Protein AF-0000000066499056 (afdb_homodimer)

pLDDT: mean 71.5, std 23.96, range [17.92, 96.19]

Sequence (482 aa):
MKFLISLILILSIVYNNCNAFSLNKNSNKKVLDYDICFPSGSTGINGFRTNILGVGYNSLYPNGDGAISSYIEENQIDVDFENQRLFANYFMKLDGNTENIFGSFWAFSSNKTEYYYIVDNDGVYNCYSSEMDYEISANFELDYVSENQIGATPCEVYHLKSNLLQNTTIQSIIVDKSQCALTASILTMVSPASTGVTLVNYFNYNPSSNPINYELPVECGNPVPINQVIRPRSLNLFKQHMKFLISLILILSIVYNNCNAFSLNKNSNKKVLDYDICFPSGSTGINGFRTNILGVGYNSLYPNGDGAISSYIEENQIDVDFENQRLFANYFMKLDGNTENIFGSFWAFSSNKTEYYYIVDNDGVYNCYSSEMDYEISANFELDYVSENQIGATPCEVYHLKSNLLQNTTIQSIIVDKSQCALTASILTMVSPASTGVTLVNYFNYNPSSNPINYELPVECGNPVPINQVIRPRSLNLFKQH

Foldseek 3Di:
DVVPPVPPDPPPAPPDCPVPVCLPPPPPPPPPVPCLLQPPVPVPQQWKKWKKWKWKDQPFDFPDPDGRWTKIKIWIKIAGANQFKIKIWMWMDIPPDPDIWTWMWIAGPVVQKIKTWTQDPVRDTAIEMEGHDFTQHSNWDWDWRDWDDDPNQTWTKIWTPAPPPPVFKTKIWIARPVNSDTAKMKIFGNRPVTTMIMIMGIHDMGSHGDPVRNDDDPNNVPHHYDYGDRDDVVCVVRTHD/DVVPPPPDDPPDDDPDPPVDPPLPPPPPPPPPVPCLLQPPVVVPQQWKKWKKWKWKDQPFDFPDPDGRWTKIKIWIKIAGANQFKIKIWMWMDIPPDPDIWTWMWIAGPVVQKIKTWTQDPVRDTAIEMEGHDFTQHSNWDWDWRDWDDDPNQTWTKIWTPAPPPPVFKTKIWIARRVNSDTAKMKIFGNPPVTTMIMIMGIHDMGSHGDPVSNDDDPNNVPHHYDYGDRDDVVCVVRTHD

InterPro domains:
  IPR040310 DDB_G0292248 [PF25544] (37-227)
  IPR040310 DDB_G0292248 [PTHR31648] (1-233)

Solvent-accessible surface area (backbone atoms only — not comparable to full-atom values): 25898 Å² total; per-residue (Å²): 120,84,90,58,66,91,69,69,74,87,57,86,74,66,73,76,79,71,82,51,90,69,53,64,76,70,69,74,62,69,79,60,87,60,74,43,43,48,39,26,77,73,48,71,49,48,22,28,25,30,34,37,46,32,23,19,19,40,48,43,68,40,86,54,94,49,72,64,28,29,25,41,35,40,33,43,38,34,32,30,37,75,74,16,30,38,29,33,42,40,39,36,39,43,64,93,48,87,58,73,44,44,37,37,38,39,37,33,38,85,77,29,36,31,38,39,39,34,46,46,97,86,65,49,74,45,32,30,27,32,83,46,89,46,44,37,55,36,69,70,52,66,43,82,49,46,81,48,25,52,2,67,45,60,23,37,33,28,33,52,62,45,89,75,46,50,97,41,51,48,38,34,39,32,27,29,61,89,71,32,22,58,31,35,36,39,38,36,40,59,41,68,92,48,74,12,37,29,44,32,40,28,25,55,47,34,79,46,53,61,79,75,68,72,63,73,60,76,67,52,75,70,43,47,79,49,92,79,69,81,70,68,68,78,56,51,77,49,58,36,121,122,87,89,64,65,92,70,70,78,87,68,76,79,86,75,76,76,75,77,52,91,72,64,72,78,72,70,74,61,69,79,61,88,60,78,44,41,45,42,26,76,76,49,71,47,48,22,29,27,32,35,36,47,30,23,18,21,39,48,42,68,38,84,54,93,50,72,63,28,29,25,41,35,37,33,41,39,33,31,29,37,78,74,15,32,38,30,33,41,39,38,37,39,44,64,93,49,88,58,73,44,44,38,37,38,38,37,33,38,85,76,31,35,30,39,39,38,35,47,48,98,84,66,50,74,44,32,31,29,32,82,47,90,46,44,38,55,34,68,67,51,67,42,84,66,45,82,48,26,52,3,66,44,61,22,38,33,28,33,54,62,43,86,76,46,50,96,41,50,48,38,34,40,32,29,29,61,89,70,32,23,57,31,34,34,39,37,36,39,60,42,84,92,49,74,12,37,30,44,33,41,26,25,55,48,35,79,46,53,61,79,76,67,71,62,74,58,76,66,52,76,70,43,47,78,47,90,77,66,80,70,68,67,77,56,50,78,48,56,36,122

Structure (mmCIF, N/CA/C/O backbone):
data_AF-0000000066499056-model_v1
#
loop_
_entity.id
_entity.type
_entity.pdbx_description
1 polymer 'Uncharacterized protein'
#
loop_
_atom_site.group_PDB
_atom_site.id
_atom_site.type_symbol
_atom_site.label_atom_id
_atom_site.label_alt_id
_atom_site.label_comp_id
_atom_site.label_asym_id
_atom_site.label_entity_id
_atom_site.label_seq_id
_atom_site.pdbx_PDB_ins_code
_atom_site.Cartn_x
_atom_site.Cartn_y
_atom_site.Cartn_z
_atom_site.occupancy
_atom_site.B_iso_or_equiv
_atom_site.auth_seq_id
_atom_site.auth_comp_id
_atom_site.auth_asym_id
_atom_site.auth_atom_id
_atom_site.pdbx_PDB_model_num
ATOM 1 N N . MET A 1 1 ? -8.391 -1.945 -43.469 1 23.36 1 MET A N 1
ATOM 2 C CA . MET A 1 1 ? -7.191 -1.392 -44.062 1 23.36 1 MET A CA 1
ATOM 3 C C . MET A 1 1 ? -6.785 -0.083 -43.406 1 23.36 1 MET A C 1
ATOM 5 O O . MET A 1 1 ? -5.598 0.186 -43.219 1 23.36 1 MET A O 1
ATOM 9 N N . LYS A 1 2 ? -7.809 0.881 -43.438 1 24 2 LYS A N 1
ATOM 10 C CA . LYS A 1 2 ? -7.605 2.268 -43 1 24 2 LYS A CA 1
ATOM 11 C C . LYS A 1 2 ? -7.219 2.352 -41.531 1 24 2 LYS A C 1
ATOM 13 O O . LYS A 1 2 ? -6.918 3.434 -41.031 1 24 2 LYS A O 1
ATOM 18 N N . PHE A 1 3 ? -7.66 1.359 -40.719 1 24.86 3 PHE A N 1
ATOM 19 C CA . PHE A 1 3 ? -7.461 1.176 -39.281 1 24.86 3 PHE A CA 1
ATOM 20 C C . PHE A 1 3 ? -5.98 1.024 -38.969 1 24.86 3 PHE A C 1
ATOM 22 O O . PHE A 1 3 ? -5.605 0.902 -37.781 1 24.86 3 PHE A O 1
ATOM 29 N N . LEU A 1 4 ? -5.066 0.926 -40.062 1 22.53 4 LEU A N 1
ATOM 30 C CA . LEU A 1 4 ? -3.662 0.532 -40 1 22.53 4 LEU A CA 1
ATOM 31 C C . LEU A 1 4 ? -2.781 1.706 -39.594 1 22.53 4 LEU A C 1
ATOM 33 O O . LEU A 1 4 ? -1.812 1.529 -38.844 1 22.53 4 LEU A O 1
ATOM 37 N N . ILE A 1 5 ? -2.924 2.887 -40.219 1 23.14 5 ILE A N 1
ATOM 38 C CA . ILE A 1 5 ? -1.89 3.898 -40.406 1 23.14 5 ILE A CA 1
ATOM 39 C C . ILE A 1 5 ? -1.58 4.574 -39.062 1 23.14 5 ILE A C 1
ATOM 41 O O . ILE A 1 5 ? -0.424 4.887 -38.781 1 23.14 5 ILE A O 1
ATOM 45 N N . SER A 1 6 ? -2.66 5.035 -38.438 1 22.45 6 SER A N 1
ATOM 46 C CA . SER A 1 6 ? -2.498 6.094 -37.438 1 22.45 6 SER A CA 1
ATOM 47 C C . SER A 1 6 ? -1.618 5.637 -36.281 1 22.45 6 SER A C 1
ATOM 49 O O . SER A 1 6 ? -1.651 6.223 -35.188 1 22.45 6 SER A O 1
ATOM 51 N N . LEU A 1 7 ? -0.922 4.465 -36.438 1 21.41 7 LEU A N 1
ATOM 52 C CA . LEU A 1 7 ? -0.16 3.75 -35.406 1 21.41 7 LEU A CA 1
ATOM 53 C C . LEU A 1 7 ? 1.189 4.418 -35.188 1 21.41 7 LEU A C 1
ATOM 55 O O . LEU A 1 7 ? 1.834 4.18 -34.156 1 21.41 7 LEU A O 1
ATOM 59 N N . ILE A 1 8 ? 1.745 5.203 -36.156 1 18.98 8 ILE A N 1
ATOM 60 C CA . ILE A 1 8 ? 3.195 5.355 -36.219 1 18.98 8 ILE A CA 1
ATOM 61 C C . ILE A 1 8 ? 3.656 6.332 -35.125 1 18.98 8 ILE A C 1
ATOM 63 O O . ILE A 1 8 ? 4.672 6.102 -34.469 1 18.98 8 ILE A O 1
ATOM 67 N N . LEU A 1 9 ? 3.1 7.586 -35.094 1 19.52 9 LEU A N 1
ATOM 68 C CA . LEU A 1 9 ? 3.975 8.719 -34.812 1 19.52 9 LEU A CA 1
ATOM 69 C C . LEU A 1 9 ? 4.32 8.805 -33.344 1 19.52 9 LEU A C 1
ATOM 71 O O . LEU A 1 9 ? 5.094 9.672 -32.906 1 19.52 9 LEU A O 1
ATOM 75 N N . ILE A 1 10 ? 3.492 8.336 -32.438 1 19.03 10 ILE A N 1
ATOM 76 C CA . ILE A 1 10 ? 3.482 9.039 -31.156 1 19.03 10 ILE A CA 1
ATOM 77 C C . ILE A 1 10 ? 4.766 8.727 -30.375 1 19.03 10 ILE A C 1
ATOM 79 O O . ILE A 1 10 ? 4.793 7.809 -29.562 1 19.03 10 ILE A O 1
ATOM 83 N N . LEU A 1 11 ? 5.98 8.672 -31.062 1 19.23 11 LEU A N 1
ATOM 84 C CA . LEU A 1 11 ? 7.125 8.141 -30.328 1 19.23 11 LEU A CA 1
ATOM 85 C C . LEU A 1 11 ? 7.582 9.133 -29.266 1 19.23 11 LEU A C 1
ATOM 87 O O . LEU A 1 11 ? 8.398 8.789 -28.406 1 19.23 11 LEU A O 1
ATOM 91 N N . SER A 1 12 ? 7.582 10.43 -29.562 1 18.06 12 SER A N 1
ATOM 92 C CA . SER A 1 12 ? 8.672 11.227 -29.016 1 18.06 12 SER A CA 1
ATOM 93 C C . SER A 1 12 ? 8.57 11.336 -27.5 1 18.06 12 SER A C 1
ATOM 95 O O . SER A 1 12 ? 7.594 11.867 -26.969 1 18.06 12 SER A O 1
ATOM 97 N N . ILE A 1 13 ? 9.297 10.539 -26.797 1 21.12 13 ILE A N 1
ATOM 98 C CA . ILE A 1 13 ? 9.414 9.992 -25.453 1 21.12 13 ILE A CA 1
ATOM 99 C C . ILE A 1 13 ? 9.883 11.078 -24.484 1 21.12 13 ILE A C 1
ATOM 101 O O . ILE A 1 13 ? 10.969 11.641 -24.656 1 21.12 13 ILE A O 1
ATOM 105 N N . VAL A 1 14 ? 8.906 11.812 -23.844 1 18.47 14 VAL A N 1
ATOM 106 C CA . VAL A 1 14 ? 8.953 12.781 -22.75 1 18.47 14 VAL A CA 1
ATOM 107 C C . VAL A 1 14 ? 9.812 12.25 -21.609 1 18.47 14 VAL A C 1
ATOM 109 O O . VAL A 1 14 ? 9.477 11.234 -21 1 18.47 14 VAL A O 1
ATOM 112 N N . TYR A 1 15 ? 11.156 12.445 -21.531 1 19.81 15 TYR A N 1
ATOM 113 C CA . TYR A 1 15 ? 12.18 12.062 -20.562 1 19.81 15 TYR A CA 1
ATOM 114 C C . TYR A 1 15 ? 12.016 12.828 -19.25 1 19.81 15 TYR A C 1
ATOM 116 O O . TYR A 1 15 ? 12.984 13.031 -18.516 1 19.81 15 TYR A O 1
ATOM 124 N N . ASN A 1 16 ? 10.992 13.555 -18.984 1 19.47 16 ASN A N 1
ATOM 125 C CA . ASN A 1 16 ? 11.414 14.5 -17.953 1 19.47 16 ASN A CA 1
ATOM 126 C C . ASN A 1 16 ? 11.805 13.789 -16.672 1 19.47 16 ASN A C 1
ATOM 128 O O . ASN A 1 16 ? 11.352 12.68 -16.406 1 19.47 16 ASN A O 1
ATOM 132 N N . ASN A 1 17 ? 12.617 14.539 -15.734 1 19.61 17 ASN A N 1
ATOM 133 C CA . ASN A 1 17 ? 13.453 14.344 -14.555 1 19.61 17 ASN A CA 1
ATOM 134 C C . ASN A 1 17 ? 12.617 14.023 -13.32 1 19.61 17 ASN A C 1
ATOM 136 O O . ASN A 1 17 ? 12.031 14.914 -12.719 1 19.61 17 ASN A O 1
ATOM 140 N N . CYS A 1 18 ? 11.656 13.203 -13.375 1 21.09 18 CYS A N 1
ATOM 141 C CA . CYS A 1 18 ? 11.227 12.688 -12.078 1 21.09 18 CYS A CA 1
ATOM 142 C C . CYS A 1 18 ? 12.414 12.508 -11.141 1 21.09 18 CYS A C 1
ATOM 144 O O . CYS A 1 18 ? 13.219 11.594 -11.312 1 21.09 18 CYS A O 1
ATOM 146 N N . ASN A 1 19 ? 13.008 13.602 -10.727 1 21.78 19 ASN A N 1
ATOM 147 C CA . ASN A 1 19 ? 14.031 13.477 -9.695 1 21.78 19 ASN A CA 1
ATOM 148 C C . ASN A 1 19 ? 13.602 12.508 -8.602 1 21.78 19 ASN A C 1
ATOM 150 O O . ASN A 1 19 ? 12.672 12.789 -7.844 1 21.78 19 ASN A O 1
ATOM 154 N N . ALA A 1 20 ? 13.633 11.344 -8.758 1 22.47 20 ALA A N 1
ATOM 155 C CA . ALA A 1 20 ? 13.438 10.008 -8.195 1 22.47 20 ALA A CA 1
ATOM 156 C C . ALA A 1 20 ? 13.875 9.961 -6.734 1 22.47 20 ALA A C 1
ATOM 158 O O . ALA A 1 20 ? 14.625 10.82 -6.277 1 22.47 20 ALA A O 1
ATOM 159 N N . PHE A 1 21 ? 13.078 9.109 -5.824 1 25.38 21 PHE A N 1
ATOM 160 C CA . PHE A 1 21 ? 13.836 8.484 -4.75 1 25.38 21 PHE A CA 1
ATOM 161 C C . PHE A 1 21 ? 15.281 8.25 -5.172 1 25.38 21 PHE A C 1
ATOM 163 O O . PHE A 1 21 ? 15.562 7.348 -5.961 1 25.38 21 PHE A O 1
ATOM 170 N N . SER A 1 22 ? 15.969 9.281 -5.492 1 25.14 22 SER A N 1
ATOM 171 C CA . SER A 1 22 ? 17.375 9.195 -5.859 1 25.14 22 SER A CA 1
ATOM 172 C C . SER A 1 22 ? 18.094 8.117 -5.043 1 25.14 22 SER A C 1
ATOM 174 O O . SER A 1 22 ? 18.375 8.32 -3.859 1 25.14 22 SER A O 1
ATOM 176 N N . LEU A 1 23 ? 17.641 6.91 -5.238 1 26.09 23 LEU A N 1
ATOM 177 C CA . LEU A 1 23 ? 18.609 5.844 -4.965 1 26.09 23 LEU A CA 1
ATOM 178 C C . LEU A 1 23 ? 20 6.219 -5.465 1 26.09 23 LEU A C 1
ATOM 180 O O . LEU A 1 23 ? 20.188 6.449 -6.66 1 26.09 23 LEU A O 1
ATOM 184 N N . ASN A 1 24 ? 20.656 7.02 -4.801 1 23.91 24 ASN A N 1
ATOM 185 C CA . ASN A 1 24 ? 22.078 7.223 -5.102 1 23.91 24 ASN A CA 1
ATOM 186 C C . ASN A 1 24 ? 22.703 5.98 -5.727 1 23.91 24 ASN A C 1
ATOM 188 O O . ASN A 1 24 ? 22.641 4.895 -5.145 1 23.91 24 ASN A O 1
ATOM 192 N N . LYS A 1 25 ? 22.938 6.016 -7.023 1 26.89 25 LYS A N 1
ATOM 193 C CA . LYS A 1 25 ? 23.562 5.047 -7.922 1 26.89 25 LYS A CA 1
ATOM 194 C C . LYS A 1 25 ? 24.938 4.613 -7.402 1 26.89 25 LYS A C 1
ATOM 196 O O . LYS A 1 25 ? 25.625 3.814 -8.039 1 26.89 25 LYS A O 1
ATOM 201 N N . ASN A 1 26 ? 25.531 5.449 -6.574 1 26.81 26 ASN A N 1
ATOM 202 C CA . ASN A 1 26 ? 26.984 5.262 -6.551 1 26.81 26 ASN A CA 1
ATOM 203 C C . ASN A 1 26 ? 27.359 3.912 -5.945 1 26.81 26 ASN A C 1
ATOM 205 O O . ASN A 1 26 ? 28.516 3.678 -5.617 1 26.81 26 ASN A O 1
ATOM 209 N N . SER A 1 27 ? 26.641 3.312 -5.16 1 29.19 27 SER A N 1
ATOM 210 C CA . SER A 1 27 ? 27.5 2.344 -4.484 1 29.19 27 SER A CA 1
ATOM 211 C C . SER A 1 27 ? 27.781 1.137 -5.379 1 29.19 27 SER A C 1
ATOM 213 O O . SER A 1 27 ? 26.875 0.326 -5.625 1 29.19 27 SER A O 1
ATOM 215 N N . ASN A 1 28 ? 28.547 1.323 -6.32 1 28.28 28 ASN A N 1
ATOM 216 C CA . ASN A 1 28 ? 29.172 0.145 -6.906 1 28.28 28 ASN A CA 1
ATOM 217 C C . ASN A 1 28 ? 29.594 -0.86 -5.84 1 28.28 28 ASN A C 1
ATOM 219 O O . ASN A 1 28 ? 30.781 -1.155 -5.688 1 28.28 28 ASN A O 1
ATOM 223 N N . LYS A 1 29 ? 29.312 -0.711 -4.637 1 30.11 29 LYS A N 1
ATOM 224 C CA . LYS A 1 29 ? 29.812 -1.845 -3.867 1 30.11 29 LYS A CA 1
ATOM 225 C C . LYS A 1 29 ? 29.297 -3.166 -4.434 1 30.11 29 LYS A C 1
ATOM 227 O O . LYS A 1 29 ? 28.109 -3.303 -4.727 1 30.11 29 LYS A O 1
ATOM 232 N N . LYS A 1 30 ? 30.234 -3.879 -4.891 1 27.88 30 LYS A N 1
ATOM 233 C CA . LYS A 1 30 ? 30.016 -5.277 -5.238 1 27.88 30 LYS A CA 1
ATOM 234 C C . LYS A 1 30 ? 28.938 -5.906 -4.348 1 27.88 30 LYS A C 1
ATOM 236 O O . LYS A 1 30 ? 28.859 -5.605 -3.156 1 27.88 30 LYS A O 1
ATOM 241 N N . VAL A 1 31 ? 27.906 -6.414 -5.023 1 30.7 31 VAL A N 1
ATOM 242 C CA . VAL A 1 31 ? 27.016 -7.363 -4.371 1 30.7 31 VAL A CA 1
ATOM 243 C C . VAL A 1 31 ? 27.797 -8.18 -3.342 1 30.7 31 VAL A C 1
ATOM 245 O O . VAL A 1 31 ? 28.672 -8.961 -3.701 1 30.7 31 VAL A O 1
ATOM 248 N N . LEU A 1 32 ? 28.25 -7.578 -2.344 1 31.17 32 LEU A N 1
ATOM 249 C CA . LEU A 1 32 ? 28.641 -8.602 -1.377 1 31.17 32 LEU A CA 1
ATOM 250 C C . LEU A 1 32 ? 27.688 -9.789 -1.43 1 31.17 32 LEU A C 1
ATOM 252 O O . LEU A 1 32 ? 26.484 -9.625 -1.671 1 31.17 32 LEU A O 1
ATOM 256 N N . ASP A 1 33 ? 28.125 -10.953 -1.676 1 33.19 33 ASP A N 1
ATOM 257 C CA . ASP A 1 33 ? 27.422 -12.211 -1.443 1 33.19 33 ASP A CA 1
ATOM 258 C C . ASP A 1 33 ? 26.438 -12.078 -0.281 1 33.19 33 ASP A C 1
ATOM 260 O O . ASP A 1 33 ? 26.781 -12.375 0.865 1 33.19 33 ASP A O 1
ATOM 264 N N . TYR A 1 34 ? 25.953 -10.914 -0.078 1 34.78 34 TYR A N 1
ATOM 265 C CA . TYR A 1 34 ? 24.969 -10.766 0.983 1 34.78 34 TYR A CA 1
ATOM 266 C C . TYR A 1 34 ? 23.891 -11.844 0.875 1 34.78 34 TYR A C 1
ATOM 268 O O . TYR A 1 34 ? 23.359 -12.094 -0.211 1 34.78 34 TYR A O 1
ATOM 276 N N . ASP A 1 35 ? 23.875 -12.75 1.715 1 42.09 35 ASP A N 1
ATOM 277 C CA . ASP A 1 35 ? 22.844 -13.734 2.016 1 42.09 35 ASP A CA 1
ATOM 278 C C . ASP A 1 35 ? 21.453 -13.109 1.92 1 42.09 35 ASP A C 1
ATOM 280 O O . ASP A 1 35 ? 21.031 -12.375 2.816 1 42.09 35 ASP A O 1
ATOM 284 N N . ILE A 1 36 ? 21.25 -12.594 0.865 1 48.41 36 ILE A N 1
ATOM 285 C CA . ILE A 1 36 ? 19.938 -12.039 0.592 1 48.41 36 ILE A CA 1
ATOM 286 C C . ILE A 1 36 ? 18.875 -12.891 1.276 1 48.41 36 ILE A C 1
ATOM 288 O O . ILE A 1 36 ? 18.797 -14.109 1.064 1 48.41 36 ILE A O 1
ATOM 292 N N . CYS A 1 37 ? 18.469 -12.461 2.408 1 51.78 37 CYS A N 1
ATOM 293 C CA . CYS A 1 37 ? 17.375 -13.141 3.076 1 51.78 37 CYS A CA 1
ATOM 294 C C . CYS A 1 37 ? 16.297 -13.555 2.074 1 51.78 37 CYS A C 1
ATOM 296 O O . CYS A 1 37 ? 15.391 -14.312 2.412 1 51.78 37 CYS A O 1
ATOM 298 N N . PHE A 1 38 ? 16.078 -12.75 1.208 1 47.41 38 PHE A N 1
ATOM 299 C CA . PHE A 1 38 ? 15.031 -13.25 0.332 1 47.41 38 PHE A CA 1
ATOM 300 C C . PHE A 1 38 ? 15.539 -14.406 -0.524 1 47.41 38 PHE A C 1
ATOM 302 O O . PHE A 1 38 ? 16.734 -14.492 -0.805 1 47.41 38 PHE A O 1
ATOM 309 N N . PRO A 1 39 ? 14.625 -15.344 -0.731 1 44 39 PRO A N 1
ATOM 310 C CA . PRO A 1 39 ? 15.008 -16.625 -1.312 1 44 39 PRO A CA 1
ATOM 311 C C . PRO A 1 39 ? 15.977 -16.484 -2.482 1 44 39 PRO A C 1
ATOM 313 O O . PRO A 1 39 ? 15.57 -16.125 -3.588 1 44 39 PRO A O 1
ATOM 316 N N . SER A 1 40 ? 16.75 -15.695 -2.328 1 38.88 40 SER A N 1
ATOM 317 C CA . SER A 1 40 ? 17.734 -16.172 -3.289 1 38.88 40 SER A CA 1
ATOM 318 C C . SER A 1 40 ? 18.234 -17.562 -2.914 1 38.88 40 SER A C 1
ATOM 320 O O . SER A 1 40 ? 18.094 -18 -1.769 1 38.88 40 SER A O 1
ATOM 322 N N . GLY A 1 41 ? 18.391 -18.344 -3.828 1 42.03 41 GLY A N 1
ATOM 323 C CA . GLY A 1 41 ? 18.891 -19.703 -3.719 1 42.03 41 GLY A CA 1
ATOM 324 C C . GLY A 1 41 ? 19.734 -19.938 -2.479 1 42.03 41 GLY A C 1
ATOM 325 O O . GLY A 1 41 ? 20 -21.094 -2.109 1 42.03 41 GLY A O 1
ATOM 326 N N . SER A 1 42 ? 20.125 -18.906 -1.976 1 43.41 42 SER A N 1
ATOM 327 C CA . SER A 1 42 ? 21.109 -19.25 -0.952 1 43.41 42 SER A CA 1
ATOM 328 C C . SER A 1 42 ? 20.484 -19.281 0.433 1 43.41 42 SER A C 1
ATOM 330 O O . SER A 1 42 ? 21.109 -19.719 1.401 1 43.41 42 SER A O 1
ATOM 332 N N . THR A 1 43 ? 19.406 -18.625 0.585 1 53.53 43 THR A N 1
ATOM 333 C CA . THR A 1 43 ? 18.953 -18.453 1.961 1 53.53 43 THR A CA 1
ATOM 334 C C . THR A 1 43 ? 18.281 -19.734 2.475 1 53.53 43 THR A C 1
ATOM 336 O O . THR A 1 43 ? 17.891 -19.797 3.641 1 53.53 43 THR A O 1
ATOM 339 N N . GLY A 1 44 ? 18.328 -20.703 1.721 1 61.38 44 GLY A N 1
ATOM 340 C CA . GLY A 1 44 ? 17.75 -21.953 2.191 1 61.38 44 GLY A CA 1
ATOM 341 C C . GLY A 1 44 ? 16.234 -21.922 2.264 1 61.38 44 GLY A C 1
ATOM 342 O O . GLY A 1 44 ? 15.617 -22.859 2.768 1 61.38 44 GLY A O 1
ATOM 343 N N . ILE A 1 45 ? 15.672 -20.766 1.977 1 66.81 45 ILE A N 1
ATOM 344 C CA . ILE A 1 45 ? 14.211 -20.734 2.006 1 66.81 45 ILE A CA 1
ATOM 345 C C . ILE A 1 45 ? 13.656 -21.453 0.777 1 66.81 45 ILE A C 1
ATOM 347 O O . ILE A 1 45 ? 13.945 -21.078 -0.358 1 66.81 45 ILE A O 1
ATOM 351 N N . ASN A 1 46 ? 12.938 -22.5 1.024 1 80.44 46 ASN A N 1
ATOM 352 C CA . ASN A 1 46 ? 12.398 -23.359 -0.025 1 80.44 46 ASN A CA 1
ATOM 353 C C . ASN A 1 46 ? 11.008 -22.891 -0.459 1 80.44 46 ASN A C 1
ATOM 355 O O . ASN A 1 46 ? 10.406 -23.484 -1.355 1 80.44 46 ASN A O 1
ATOM 359 N N . GLY A 1 47 ? 10.516 -21.875 0.218 1 87.44 47 GLY A N 1
ATOM 360 C CA . GLY A 1 47 ? 9.195 -21.328 -0.091 1 87.44 47 GLY A CA 1
ATOM 361 C C . GLY A 1 47 ? 8.664 -20.406 0.981 1 87.44 47 GLY A C 1
ATOM 362 O O . GLY A 1 47 ? 9.344 -20.141 1.979 1 87.44 47 GLY A O 1
ATOM 363 N N . PHE A 1 48 ? 7.531 -19.828 0.71 1 88.31 48 PHE A N 1
ATOM 364 C CA . PHE A 1 48 ? 6.906 -19 1.725 1 88.31 48 PHE A CA 1
ATOM 365 C C . PHE A 1 48 ? 5.406 -18.875 1.476 1 88.31 48 PHE A C 1
ATOM 367 O O . PHE A 1 48 ? 4.926 -19.203 0.389 1 88.31 48 PHE A O 1
ATOM 374 N N . ARG A 1 49 ? 4.691 -18.484 2.512 1 92 49 ARG A N 1
ATOM 375 C CA . ARG A 1 49 ? 3.281 -18.109 2.469 1 92 49 ARG A CA 1
ATOM 376 C C . ARG A 1 49 ? 3.068 -16.703 3.033 1 92 49 ARG A C 1
ATOM 378 O O . ARG A 1 49 ? 3.748 -16.312 3.979 1 92 49 ARG A O 1
ATOM 385 N N . THR A 1 50 ? 2.125 -16.031 2.436 1 91.75 50 THR A N 1
ATOM 386 C CA . THR A 1 50 ? 1.806 -14.672 2.883 1 91.75 50 THR A CA 1
ATOM 387 C C . THR A 1 50 ? 0.429 -14.25 2.377 1 91.75 50 THR A C 1
ATOM 389 O O . THR A 1 50 ? -0.057 -14.773 1.372 1 91.75 50 THR A O 1
ATOM 392 N N . ASN A 1 51 ? -0.171 -13.391 3.092 1 92.94 51 ASN A N 1
ATOM 393 C CA . ASN A 1 51 ? -1.293 -12.609 2.574 1 92.94 51 ASN A CA 1
ATOM 394 C C . ASN A 1 51 ? -0.829 -11.289 1.975 1 92.94 51 ASN A C 1
ATOM 396 O O . ASN A 1 51 ? 0.175 -10.719 2.41 1 92.94 51 ASN A O 1
ATOM 400 N N . ILE A 1 52 ? -1.53 -10.891 0.945 1 93.12 52 ILE A N 1
ATOM 401 C CA . ILE A 1 52 ? -1.132 -9.594 0.396 1 93.12 52 ILE A CA 1
ATOM 402 C C . ILE A 1 52 ? -2.359 -8.703 0.243 1 93.12 52 ILE A C 1
ATOM 404 O O . ILE A 1 52 ? -3.471 -9.188 0.033 1 93.12 52 ILE A O 1
ATOM 408 N N . LEU A 1 53 ? -2.199 -7.441 0.368 1 93.44 53 LEU A N 1
ATOM 409 C CA . LEU A 1 53 ? -3.078 -6.367 -0.079 1 93.44 53 LEU A CA 1
ATOM 410 C C . LEU A 1 53 ? -2.355 -5.445 -1.058 1 93.44 53 LEU A C 1
ATOM 412 O O . LEU A 1 53 ? -1.326 -4.859 -0.72 1 93.44 53 LEU A O 1
ATOM 416 N N . GLY A 1 54 ? -2.875 -5.418 -2.23 1 92.88 54 GLY A N 1
ATOM 417 C CA . GLY A 1 54 ? -2.33 -4.551 -3.264 1 92.88 54 GLY A CA 1
ATOM 418 C C . GLY A 1 54 ? -3.33 -3.527 -3.771 1 92.88 54 GLY A C 1
ATOM 419 O O . GLY A 1 54 ? -4.508 -3.84 -3.951 1 92.88 54 GLY A O 1
ATOM 420 N N . VAL A 1 55 ? -2.863 -2.34 -3.934 1 90.69 55 VAL A N 1
ATOM 421 C CA . VAL A 1 55 ? -3.637 -1.266 -4.547 1 90.69 55 VAL A CA 1
ATOM 422 C C . VAL A 1 55 ? -2.844 -0.652 -5.699 1 90.69 55 VAL A C 1
ATOM 424 O O . VAL A 1 55 ? -1.666 -0.323 -5.547 1 90.69 55 VAL A O 1
ATOM 427 N N . GLY A 1 56 ? -3.506 -0.542 -6.801 1 88.88 56 GLY A N 1
ATOM 428 C CA . GLY A 1 56 ? -2.852 -0.02 -7.988 1 88.88 56 GLY A CA 1
ATOM 429 C C . GLY A 1 56 ? -3.545 1.199 -8.57 1 88.88 56 GLY A C 1
ATOM 430 O O . GLY A 1 56 ? -4.773 1.246 -8.633 1 88.88 56 GLY A O 1
ATOM 431 N N . TYR A 1 57 ? -2.664 2.139 -8.844 1 85.62 57 TYR A N 1
ATOM 432 C CA . TYR A 1 57 ? -3.072 3.305 -9.617 1 85.62 57 TYR A CA 1
ATOM 433 C C . TYR A 1 57 ? -2.529 3.232 -11.039 1 85.62 57 TYR A C 1
ATOM 435 O O . TYR A 1 57 ? -1.316 3.309 -11.25 1 85.62 57 TYR A O 1
ATOM 443 N N . ASN A 1 58 ? -3.416 3.066 -11.953 1 81.06 58 ASN A N 1
ATOM 444 C CA . ASN A 1 58 ? -3.049 3.023 -13.359 1 81.06 58 ASN A CA 1
ATOM 445 C C . ASN A 1 58 ? -1.866 2.09 -13.609 1 81.06 58 ASN A C 1
ATOM 447 O O . ASN A 1 58 ? -0.907 2.461 -14.289 1 81.06 58 ASN A O 1
ATOM 451 N N . SER A 1 59 ? -1.887 0.99 -13.102 1 75.5 59 SER A N 1
ATOM 452 C CA . SER A 1 59 ? -0.692 0.154 -13.164 1 75.5 59 SER A CA 1
ATOM 453 C C . SER A 1 59 ? -1.015 -1.231 -13.711 1 75.5 59 SER A C 1
ATOM 455 O O . SER A 1 59 ? -0.136 -2.092 -13.797 1 75.5 59 SER A O 1
ATOM 457 N N . LEU A 1 60 ? -2.182 -1.532 -13.844 1 63.19 60 LEU A N 1
ATOM 458 C CA . LEU A 1 60 ? -2.512 -2.816 -14.453 1 63.19 60 LEU A CA 1
ATOM 459 C C . LEU A 1 60 ? -2.561 -2.701 -15.977 1 63.19 60 LEU A C 1
ATOM 461 O O . LEU A 1 60 ? -3.367 -1.944 -16.516 1 63.19 60 LEU A O 1
ATOM 465 N N . TYR A 1 61 ? -1.364 -3.217 -16.594 1 52.56 61 TYR A N 1
ATOM 466 C CA . TYR A 1 61 ? -1.446 -3.309 -18.047 1 52.56 61 TYR A CA 1
ATOM 467 C C . TYR A 1 61 ? -2.229 -4.543 -18.469 1 52.56 61 TYR A C 1
ATOM 469 O O . TYR A 1 61 ? -1.924 -5.66 -18.031 1 52.56 61 TYR A O 1
ATOM 477 N N . PRO A 1 62 ? -3.365 -4.277 -18.938 1 45.31 62 PRO A N 1
ATOM 478 C CA . PRO A 1 62 ? -3.928 -5.504 -19.5 1 45.31 62 PRO A CA 1
ATOM 479 C C . PRO A 1 62 ? -2.994 -6.168 -20.516 1 45.31 62 PRO A C 1
ATOM 481 O O . PRO A 1 62 ? -2.188 -5.492 -21.156 1 45.31 62 PRO A O 1
ATOM 484 N N . ASN A 1 63 ? -2.363 -7.516 -20.219 1 44.41 63 ASN A N 1
ATOM 485 C CA . ASN A 1 63 ? -1.6 -8.25 -21.219 1 44.41 63 ASN A CA 1
ATOM 486 C C . ASN A 1 63 ? -1.954 -7.797 -22.641 1 44.41 63 ASN A C 1
ATOM 488 O O . ASN A 1 63 ? -1.208 -8.062 -23.578 1 44.41 63 ASN A O 1
ATOM 492 N N . GLY A 1 64 ? -3 -7.016 -22.859 1 41.91 64 GLY A N 1
ATOM 493 C CA . GLY A 1 64 ? -3.389 -6.5 -24.156 1 41.91 64 GLY A CA 1
ATOM 494 C C . GLY A 1 64 ? -3.611 -5 -24.172 1 41.91 64 GLY A C 1
ATOM 495 O O . GLY A 1 64 ? -3.102 -4.285 -23.297 1 41.91 64 GLY A O 1
ATOM 496 N N . ASP A 1 65 ? -4.117 -4.555 -25.312 1 45.41 65 ASP A N 1
ATOM 497 C CA . ASP A 1 65 ? -4.441 -3.186 -25.703 1 45.41 65 ASP A CA 1
ATOM 498 C C . ASP A 1 65 ? -5.41 -2.549 -24.719 1 45.41 65 ASP A C 1
ATOM 500 O O . ASP A 1 65 ? -6.078 -1.563 -25.031 1 45.41 65 ASP A O 1
ATOM 504 N N . GLY A 1 66 ? -5.539 -3.205 -23.641 1 50.75 66 GLY A N 1
ATOM 505 C CA . GLY A 1 66 ? -6.598 -2.631 -22.828 1 50.75 66 GLY A CA 1
ATOM 506 C C . GLY A 1 66 ? -6.148 -1.422 -22.031 1 50.75 66 GLY A C 1
ATOM 507 O O . GLY A 1 66 ? -4.961 -1.094 -22 1 50.75 66 GLY A O 1
ATOM 508 N N . ALA A 1 67 ? -7.031 -0.63 -21.641 1 57.28 67 ALA A N 1
ATOM 509 C CA . ALA A 1 67 ? -6.824 0.611 -20.906 1 57.28 67 ALA A CA 1
ATOM 510 C C . ALA A 1 67 ? -6.188 0.339 -19.547 1 57.28 67 ALA A C 1
ATOM 512 O O . ALA A 1 67 ? -6.484 -0.673 -18.906 1 57.28 67 ALA A O 1
ATOM 513 N N . ILE A 1 68 ? -5.102 1.001 -19.234 1 63.78 68 ILE A N 1
ATOM 514 C CA . ILE A 1 68 ? -4.504 1.051 -17.906 1 63.78 68 ILE A CA 1
ATOM 515 C C . ILE A 1 68 ? -5.582 1.332 -16.859 1 63.78 68 ILE A C 1
ATOM 517 O O . ILE A 1 68 ? -6.469 2.16 -17.078 1 63.78 68 ILE A O 1
ATOM 521 N N . SER A 1 69 ? -5.621 0.374 -15.836 1 76.12 69 SER A N 1
ATOM 522 C CA . SER A 1 69 ? -6.68 0.498 -14.836 1 76.12 69 SER A CA 1
ATOM 523 C C . SER A 1 69 ? -6.113 0.495 -13.422 1 76.12 69 SER A C 1
ATOM 525 O O . SER A 1 69 ? -5.043 -0.065 -13.18 1 76.12 69 SER A O 1
ATOM 527 N N . SER A 1 70 ? -6.816 1.173 -12.641 1 82.5 70 SER A N 1
ATOM 528 C CA . SER A 1 70 ? -6.605 1.048 -11.203 1 82.5 70 SER A CA 1
ATOM 529 C C . SER A 1 70 ? -7.328 -0.173 -10.641 1 82.5 70 SER A C 1
ATOM 531 O O . SER A 1 70 ? -8.289 -0.66 -11.234 1 82.5 70 SER A O 1
ATOM 533 N N . TYR A 1 71 ? -6.738 -0.66 -9.516 1 84.19 71 TYR A N 1
ATOM 534 C CA . TYR A 1 71 ? -7.312 -1.899 -9 1 84.19 71 TYR A CA 1
ATOM 535 C C . TYR A 1 71 ? -6.965 -2.098 -7.531 1 84.19 71 TYR A C 1
ATOM 537 O O . TYR A 1 71 ? -6.121 -1.382 -6.984 1 84.19 71 TYR A O 1
ATOM 545 N N . ILE A 1 72 ? -7.695 -3.039 -6.957 1 88.19 72 ILE A N 1
ATOM 546 C CA . ILE A 1 72 ? -7.352 -3.598 -5.652 1 88.19 72 ILE A CA 1
ATOM 547 C C . ILE A 1 72 ? -7.242 -5.117 -5.758 1 88.19 72 ILE A C 1
ATOM 549 O O . ILE A 1 72 ? -7.977 -5.75 -6.523 1 88.19 72 ILE A O 1
ATOM 553 N N . GLU A 1 73 ? -6.285 -5.609 -4.988 1 89.56 73 GLU A N 1
ATOM 554 C CA . GLU A 1 73 ? -6.133 -7.062 -4.926 1 89.56 73 GLU A CA 1
ATOM 555 C C . GLU A 1 73 ? -5.848 -7.527 -3.502 1 89.56 73 GLU A C 1
ATOM 557 O O . GLU A 1 73 ? -5.098 -6.883 -2.77 1 89.56 73 GLU A O 1
ATOM 562 N N . GLU A 1 74 ? -6.484 -8.57 -3.162 1 88.56 74 GLU A N 1
ATOM 563 C CA . GLU A 1 74 ? -6.215 -9.336 -1.943 1 88.56 74 GLU A CA 1
ATOM 564 C C . GLU A 1 74 ? -5.953 -10.805 -2.256 1 88.56 74 GLU A C 1
ATOM 566 O O . GLU A 1 74 ? -6.73 -11.438 -2.971 1 88.56 74 GLU A O 1
ATOM 571 N N . ASN A 1 75 ? -4.797 -11.211 -1.679 1 89.81 75 ASN A N 1
ATOM 572 C CA . ASN A 1 75 ? -4.426 -12.586 -2.014 1 89.81 75 ASN A CA 1
ATOM 573 C C . ASN A 1 75 ? -3.83 -13.312 -0.813 1 89.81 75 ASN A C 1
ATOM 575 O O . ASN A 1 75 ? -3.254 -12.688 0.077 1 89.81 75 ASN A O 1
ATOM 579 N N . GLN A 1 76 ? -4.066 -14.594 -0.884 1 91.56 76 GLN A N 1
ATOM 580 C CA . GLN A 1 76 ? -3.25 -15.531 -0.127 1 91.56 76 GLN A CA 1
ATOM 581 C C . GLN A 1 76 ? -2.307 -16.312 -1.045 1 91.56 76 GLN A C 1
ATOM 583 O O . GLN A 1 76 ? -2.754 -17.047 -1.93 1 91.56 76 GLN A O 1
ATOM 588 N N . ILE A 1 77 ? -1.035 -16.141 -0.785 1 92.25 77 ILE A N 1
ATOM 589 C CA . ILE A 1 77 ? -0.038 -16.672 -1.708 1 92.25 77 ILE A CA 1
ATOM 590 C C . ILE A 1 77 ? 0.774 -17.766 -1.018 1 92.25 77 ILE A C 1
ATOM 592 O O . ILE A 1 77 ? 1.132 -17.625 0.155 1 92.25 77 ILE A O 1
ATOM 596 N N . ASP A 1 78 ? 1.039 -18.797 -1.733 1 92.62 78 ASP A N 1
ATOM 597 C CA . ASP A 1 78 ? 1.947 -19.891 -1.366 1 92.62 78 ASP A CA 1
ATOM 598 C C . ASP A 1 78 ? 2.93 -20.188 -2.496 1 92.62 78 ASP A C 1
ATOM 600 O O . ASP A 1 78 ? 2.52 -20.516 -3.611 1 92.62 78 ASP A O 1
ATOM 604 N N . VAL A 1 79 ? 4.176 -20.016 -2.191 1 90.69 79 VAL A N 1
ATOM 605 C CA . VAL A 1 79 ? 5.219 -20.297 -3.172 1 90.69 79 VAL A CA 1
ATOM 606 C C . VAL A 1 79 ? 6.109 -21.438 -2.674 1 90.69 79 VAL A C 1
ATOM 608 O O . VAL A 1 79 ? 6.551 -21.438 -1.522 1 90.69 79 VAL A O 1
ATOM 611 N N . ASP A 1 80 ? 6.309 -22.391 -3.518 1 91.31 80 ASP A N 1
ATOM 612 C CA . ASP A 1 80 ? 7.195 -23.531 -3.299 1 91.31 80 ASP A CA 1
ATOM 613 C C . ASP A 1 80 ? 8.328 -23.547 -4.324 1 91.31 80 ASP A C 1
ATOM 615 O O . ASP A 1 80 ? 8.156 -24.047 -5.434 1 91.31 80 ASP A O 1
ATOM 619 N N . PHE A 1 81 ? 9.469 -23.062 -3.889 1 86.81 81 PHE A N 1
ATOM 620 C CA . PHE A 1 81 ? 10.586 -22.922 -4.816 1 86.81 81 PHE A CA 1
ATOM 621 C C . PHE A 1 81 ? 11.211 -24.281 -5.109 1 86.81 81 PHE A C 1
ATOM 623 O O . PHE A 1 81 ? 11.734 -24.516 -6.199 1 86.81 81 PHE A O 1
ATOM 630 N N . GLU A 1 82 ? 11.219 -25.078 -4.176 1 86.88 82 GLU A N 1
ATOM 631 C CA . GLU A 1 82 ? 11.812 -26.406 -4.359 1 86.88 82 GLU A CA 1
ATOM 632 C C . GLU A 1 82 ? 11.133 -27.172 -5.492 1 86.88 82 GLU A C 1
ATOM 634 O O . GLU A 1 82 ? 11.797 -27.766 -6.336 1 86.88 82 GLU A O 1
ATOM 639 N N . ASN A 1 83 ? 9.852 -27.188 -5.449 1 91.31 83 ASN A N 1
ATOM 640 C CA . ASN A 1 83 ? 9.086 -27.906 -6.469 1 91.31 83 ASN A CA 1
ATOM 641 C C . ASN A 1 83 ? 8.641 -26.969 -7.594 1 91.31 83 ASN A C 1
ATOM 643 O O . ASN A 1 83 ? 7.883 -27.375 -8.477 1 91.31 83 ASN A O 1
ATOM 647 N N . GLN A 1 84 ? 8.992 -25.734 -7.523 1 89.56 84 GLN A N 1
ATOM 648 C CA . GLN A 1 84 ? 8.75 -24.734 -8.547 1 89.56 84 GLN A CA 1
ATOM 649 C C . GLN A 1 84 ? 7.258 -24.609 -8.852 1 89.56 84 GLN A C 1
ATOM 651 O O . GLN A 1 84 ? 6.84 -24.734 -10.008 1 89.56 84 GLN A O 1
ATOM 656 N N . ARG A 1 85 ? 6.559 -24.25 -7.809 1 92.25 85 ARG A N 1
ATOM 657 C CA . ARG A 1 85 ? 5.113 -24.109 -7.938 1 92.25 85 ARG A CA 1
ATOM 658 C C . ARG A 1 85 ? 4.598 -22.953 -7.09 1 92.25 85 ARG A C 1
ATOM 660 O O . ARG A 1 85 ? 5.234 -22.562 -6.105 1 92.25 85 ARG A O 1
ATOM 667 N N . LEU A 1 86 ? 3.496 -22.391 -7.488 1 93 86 LEU A N 1
ATOM 668 C CA . LEU A 1 86 ? 2.867 -21.219 -6.887 1 93 86 LEU A CA 1
ATOM 669 C C . LEU A 1 86 ? 1.356 -21.391 -6.793 1 93 86 LEU A C 1
ATOM 671 O O . LEU A 1 86 ? 0.729 -21.891 -7.73 1 93 86 LEU A O 1
ATOM 675 N N . PHE A 1 87 ? 0.819 -21.062 -5.652 1 93.12 87 PHE A N 1
ATOM 676 C CA . PHE A 1 87 ? -0.617 -21.062 -5.402 1 93.12 87 PHE A CA 1
ATOM 677 C C . PHE A 1 87 ? -1.073 -19.688 -4.906 1 93.12 87 PHE A C 1
ATOM 679 O O . PHE A 1 87 ? -0.372 -19.047 -4.129 1 93.12 87 PHE A O 1
ATOM 686 N N . ALA A 1 88 ? -2.234 -19.234 -5.375 1 91.75 88 ALA A N 1
ATOM 687 C CA . ALA A 1 88 ? -2.836 -18 -4.859 1 91.75 88 ALA A CA 1
ATOM 688 C C . ALA A 1 88 ? -4.355 -18.109 -4.809 1 91.75 88 ALA A C 1
ATOM 690 O O . ALA A 1 88 ? -4.98 -18.578 -5.766 1 91.75 88 ALA A O 1
ATOM 691 N N . ASN A 1 89 ? -4.953 -17.75 -3.697 1 91.69 89 ASN A N 1
ATOM 692 C CA . ASN A 1 89 ? -6.355 -17.359 -3.625 1 91.69 89 ASN A CA 1
ATOM 693 C C . ASN A 1 89 ? -6.52 -15.844 -3.725 1 91.69 89 ASN A C 1
ATOM 695 O O . ASN A 1 89 ? -5.875 -15.102 -2.986 1 91.69 89 ASN A O 1
ATOM 699 N N . TYR A 1 90 ? -7.367 -15.5 -4.691 1 84.5 90 TYR A N 1
ATOM 700 C CA . TYR A 1 90 ? -7.301 -14.062 -4.918 1 84.5 90 TYR A CA 1
ATOM 701 C C . TYR A 1 90 ? -8.703 -13.461 -5.004 1 84.5 90 TYR A C 1
ATOM 703 O O . TYR A 1 90 ? -9.664 -14.156 -5.336 1 84.5 90 TYR A O 1
ATOM 711 N N . PHE A 1 91 ? -8.758 -12.258 -4.598 1 86.12 91 PHE A N 1
ATOM 712 C CA . PHE A 1 91 ? -9.789 -11.258 -4.855 1 86.12 91 PHE A CA 1
ATOM 713 C C . PHE A 1 91 ? -9.211 -10.07 -5.609 1 86.12 91 PHE A C 1
ATOM 715 O O . PHE A 1 91 ? -8.125 -9.594 -5.285 1 86.12 91 PHE A O 1
ATOM 722 N N . MET A 1 92 ? -9.898 -9.656 -6.664 1 84.81 92 MET A N 1
ATOM 723 C CA . MET A 1 92 ? -9.484 -8.469 -7.41 1 84.81 92 MET A CA 1
ATOM 724 C C . MET A 1 92 ? -10.688 -7.641 -7.84 1 84.81 92 MET A C 1
ATOM 726 O O . MET A 1 92 ? -11.742 -8.188 -8.156 1 84.81 92 MET A O 1
ATOM 730 N N . LYS A 1 93 ? -10.469 -6.41 -7.824 1 84.38 93 LYS A N 1
ATOM 731 C CA . LYS A 1 93 ? -11.43 -5.457 -8.383 1 84.38 93 LYS A CA 1
ATOM 732 C C . LYS A 1 93 ? -10.727 -4.441 -9.281 1 84.38 93 LYS A C 1
ATOM 734 O O . LYS A 1 93 ? -9.727 -3.844 -8.883 1 84.38 93 LYS A O 1
ATOM 739 N N . LEU A 1 94 ? -11.258 -4.328 -10.422 1 79.88 94 LEU A N 1
ATOM 740 C CA . LEU A 1 94 ? -10.711 -3.398 -11.406 1 79.88 94 LEU A CA 1
ATOM 741 C C . LEU A 1 94 ? -11.633 -2.197 -11.586 1 79.88 94 LEU A C 1
ATOM 743 O O . LEU A 1 94 ? -12.852 -2.33 -11.492 1 79.88 94 LEU A O 1
ATOM 747 N N . ASP A 1 95 ? -11 -1.105 -11.914 1 76.31 95 ASP A N 1
ATOM 748 C CA . ASP A 1 95 ? -11.797 0.075 -12.227 1 76.31 95 ASP A CA 1
ATOM 749 C C . ASP A 1 95 ? -12.711 -0.188 -13.422 1 76.31 95 ASP A C 1
ATOM 751 O O . ASP A 1 95 ? -12.297 -0.806 -14.406 1 76.31 95 ASP A O 1
ATOM 755 N N . GLY A 1 96 ? -13.945 0.316 -13.219 1 69.56 96 GLY A N 1
ATOM 756 C CA . GLY A 1 96 ? -14.898 0.175 -14.305 1 69.56 96 GLY A CA 1
ATOM 757 C C . GLY A 1 96 ? -15.562 -1.186 -14.344 1 69.56 96 GLY A C 1
ATOM 758 O O . GLY A 1 96 ? -16.562 -1.375 -15.039 1 69.56 96 GLY A O 1
ATOM 759 N N . ASN A 1 97 ? -14.922 -2.09 -13.625 1 70.81 97 ASN A N 1
ATOM 760 C CA . ASN A 1 97 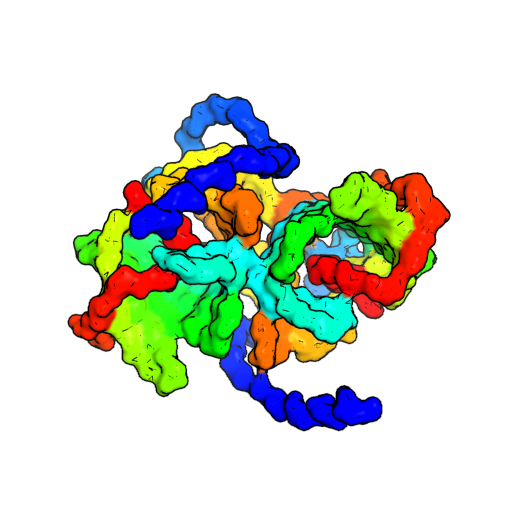? -15.57 -3.398 -13.562 1 70.81 97 ASN A CA 1
ATOM 761 C C . ASN A 1 97 ? -16.625 -3.451 -12.461 1 70.81 97 ASN A C 1
ATOM 763 O O . ASN A 1 97 ? -16.375 -3.023 -11.328 1 70.81 97 ASN A O 1
ATOM 767 N N . THR A 1 98 ? -17.703 -3.91 -12.859 1 71.94 98 THR A N 1
ATOM 768 C CA . THR A 1 98 ? -18.797 -3.994 -11.891 1 71.94 98 THR A CA 1
ATOM 769 C C . THR A 1 98 ? -18.641 -5.234 -11.016 1 71.94 98 THR A C 1
ATOM 771 O O . THR A 1 98 ? -19.141 -5.27 -9.891 1 71.94 98 THR A O 1
ATOM 774 N N . GLU A 1 99 ? -17.969 -6.133 -11.578 1 73.75 99 GLU A N 1
ATOM 775 C CA . GLU A 1 99 ? -17.891 -7.398 -10.859 1 73.75 99 GLU A CA 1
ATOM 776 C C . GLU A 1 99 ? -16.531 -7.578 -10.188 1 73.75 99 GLU A C 1
ATOM 778 O O . GLU A 1 99 ? -15.516 -7.098 -10.688 1 73.75 99 GLU A O 1
ATOM 783 N N . ASN A 1 100 ? -16.672 -8.188 -9.023 1 78.75 100 ASN A N 1
ATOM 784 C CA . ASN A 1 100 ? -15.461 -8.664 -8.367 1 78.75 100 ASN A CA 1
ATOM 785 C C . ASN A 1 100 ? -14.953 -9.953 -8.992 1 78.75 100 ASN A C 1
ATOM 787 O O . ASN A 1 100 ? -15.75 -10.781 -9.445 1 78.75 100 ASN A O 1
ATOM 791 N N . ILE A 1 101 ? -13.703 -10.062 -9.023 1 80.25 101 ILE A N 1
ATOM 792 C CA . ILE A 1 101 ? -13.07 -11.281 -9.508 1 80.25 101 ILE A CA 1
ATOM 793 C C . ILE A 1 101 ? -12.508 -12.07 -8.328 1 80.25 101 ILE A C 1
ATOM 795 O O . ILE A 1 101 ? -11.734 -11.547 -7.535 1 80.25 101 ILE A O 1
ATOM 799 N N . PHE A 1 102 ? -13.07 -13.305 -8.234 1 85.5 102 PHE A N 1
ATOM 800 C CA . PHE A 1 102 ? -12.594 -14.227 -7.211 1 85.5 102 PHE A CA 1
ATOM 801 C C . PHE A 1 102 ? -12.141 -15.547 -7.836 1 85.5 102 PHE A C 1
ATOM 803 O O . PHE A 1 102 ? -12.742 -16.016 -8.805 1 85.5 102 PHE A O 1
ATOM 810 N N . GLY A 1 103 ? -11.086 -16.094 -7.152 1 88 103 GLY A N 1
ATOM 811 C CA . GLY A 1 103 ? -10.703 -17.422 -7.621 1 88 103 GLY A CA 1
ATOM 812 C C . GLY A 1 103 ? -9.391 -17.891 -7.027 1 88 103 GLY A C 1
ATOM 813 O O . GLY A 1 103 ? -8.953 -17.406 -5.984 1 88 103 GLY A O 1
ATOM 814 N N . SER A 1 104 ? -8.984 -18.969 -7.609 1 90.88 104 SER A N 1
ATOM 815 C CA . SER A 1 104 ? -7.691 -19.547 -7.266 1 90.88 104 SER A CA 1
ATOM 816 C C . SER A 1 104 ? -6.812 -19.703 -8.5 1 90.88 104 SER A C 1
ATOM 818 O O . SER A 1 104 ? -7.32 -19.844 -9.617 1 90.88 104 SER A O 1
ATOM 820 N N . PHE A 1 105 ? -5.566 -19.625 -8.203 1 90.69 105 PHE A N 1
ATOM 821 C CA . PHE A 1 105 ? -4.551 -19.719 -9.242 1 90.69 105 PHE A CA 1
ATOM 822 C C . PHE A 1 105 ? -3.459 -20.703 -8.844 1 90.69 105 PHE A C 1
ATOM 824 O O . PHE A 1 105 ? -3.02 -20.719 -7.691 1 90.69 105 PHE A O 1
ATOM 831 N N . TRP A 1 106 ? -3.123 -21.594 -9.805 1 92.56 106 TRP A N 1
ATOM 832 C CA . TRP A 1 106 ? -1.956 -22.453 -9.656 1 92.56 106 TRP A CA 1
ATOM 833 C C . TRP A 1 106 ? -1.009 -22.297 -10.836 1 92.56 106 TRP A C 1
ATOM 835 O O . TRP A 1 106 ? -1.451 -22.203 -11.984 1 92.56 106 TRP A O 1
ATOM 845 N N . ALA A 1 107 ? 0.261 -22.281 -10.531 1 92.44 107 ALA A N 1
ATOM 846 C CA . ALA A 1 107 ? 1.308 -22.375 -11.547 1 92.44 107 ALA A CA 1
ATOM 847 C C . ALA A 1 107 ? 2.287 -23.5 -11.219 1 92.44 107 ALA A C 1
ATOM 849 O O . ALA A 1 107 ? 2.783 -23.594 -10.094 1 92.44 107 ALA A O 1
ATOM 850 N N . PHE A 1 108 ? 2.459 -24.328 -12.203 1 93.44 108 PHE A N 1
ATOM 851 C CA . PHE A 1 108 ? 3.395 -25.438 -12.062 1 93.44 108 PHE A CA 1
ATOM 852 C C . PHE A 1 108 ? 4.457 -25.391 -13.156 1 93.44 108 PHE A C 1
ATOM 854 O O . PHE A 1 108 ? 4.16 -25.641 -14.328 1 93.44 108 PHE A O 1
ATOM 861 N N . SER A 1 109 ? 5.664 -25.172 -12.703 1 90.5 109 SER A N 1
ATOM 862 C CA . SER A 1 109 ? 6.75 -25.172 -13.68 1 90.5 109 SER A CA 1
ATOM 863 C C . SER A 1 109 ? 7.004 -26.562 -14.227 1 90.5 109 SER A C 1
ATOM 865 O O . SER A 1 109 ? 7.48 -26.719 -15.352 1 90.5 109 SER A O 1
ATOM 867 N N . SER A 1 110 ? 6.777 -27.578 -13.5 1 89.81 110 SER A N 1
ATOM 868 C CA . SER A 1 110 ? 7.07 -28.953 -13.883 1 89.81 110 SER A CA 1
ATOM 869 C C . SER A 1 110 ? 6.363 -29.328 -15.18 1 89.81 110 SER A C 1
ATOM 871 O O . SER A 1 110 ? 6.941 -30.016 -16.031 1 89.81 110 SER A O 1
ATOM 873 N N . ASN A 1 111 ? 5.145 -28.875 -15.312 1 90.31 111 ASN A N 1
ATOM 874 C CA . ASN A 1 111 ? 4.406 -29.188 -16.531 1 90.31 111 ASN A CA 1
ATOM 875 C C . ASN A 1 111 ? 4.121 -27.938 -17.359 1 90.31 111 ASN A C 1
ATOM 877 O O . ASN A 1 111 ? 3.342 -27.969 -18.312 1 90.31 111 ASN A O 1
ATOM 881 N N . LYS A 1 112 ? 4.652 -26.859 -16.891 1 91.44 112 LYS A N 1
ATOM 882 C CA . LYS A 1 112 ? 4.57 -25.578 -17.594 1 91.44 112 LYS A CA 1
ATOM 883 C C . LYS A 1 112 ? 3.117 -25.156 -17.812 1 91.44 112 LYS A C 1
ATOM 885 O O . LYS A 1 112 ? 2.727 -24.812 -18.922 1 91.44 112 LYS A O 1
ATOM 890 N N . THR A 1 113 ? 2.375 -25.219 -16.812 1 92.88 113 THR A N 1
ATOM 891 C CA . THR A 1 113 ? 0.95 -24.938 -16.938 1 92.88 113 THR A CA 1
ATOM 892 C C . THR A 1 113 ? 0.465 -24.062 -15.773 1 92.88 113 THR A C 1
ATOM 894 O O . THR A 1 113 ? 0.854 -24.281 -14.625 1 92.88 113 THR A O 1
ATOM 897 N N . GLU A 1 114 ? -0.386 -23.125 -16.109 1 91.94 114 GLU A N 1
ATOM 898 C CA . GLU A 1 114 ? -1.16 -22.344 -15.156 1 91.94 114 GLU A CA 1
ATOM 899 C C . GLU A 1 114 ? -2.621 -22.781 -15.133 1 91.94 114 GLU A C 1
ATOM 901 O O . GLU A 1 114 ? -3.195 -23.109 -16.172 1 91.94 114 GLU A O 1
ATOM 906 N N . TYR A 1 115 ? -3.186 -22.781 -13.969 1 92.94 115 TYR A N 1
ATOM 907 C CA . TYR A 1 115 ? -4.602 -23.078 -13.789 1 92.94 115 TYR A CA 1
ATOM 908 C C . TYR A 1 115 ? -5.32 -21.922 -13.102 1 92.94 115 TYR A C 1
ATOM 910 O O . TYR A 1 115 ? -4.785 -21.312 -12.172 1 92.94 115 TYR A O 1
ATOM 918 N N . TYR A 1 116 ? -6.441 -21.609 -13.602 1 90.5 116 TYR A N 1
ATOM 919 C CA . TYR A 1 116 ? -7.328 -20.594 -13.039 1 90.5 116 TYR A CA 1
ATOM 920 C C . TYR A 1 116 ? -8.688 -21.188 -12.68 1 90.5 116 TYR A C 1
ATOM 922 O O . TYR A 1 116 ? -9.352 -21.781 -13.531 1 90.5 116 TYR A O 1
ATOM 930 N N . TYR A 1 117 ? -8.969 -21.062 -11.469 1 92.94 117 TYR A N 1
ATOM 931 C CA . TYR A 1 117 ? -10.258 -21.516 -10.953 1 92.94 117 TYR A CA 1
ATOM 932 C C . TYR A 1 117 ? -11.109 -20.328 -10.516 1 92.94 117 TYR A C 1
ATOM 934 O O . TYR A 1 117 ? -10.859 -19.719 -9.469 1 92.94 117 TYR A O 1
ATOM 942 N N . ILE A 1 118 ? -12.008 -19.969 -11.375 1 88 118 ILE A N 1
ATOM 943 C CA . ILE A 1 118 ? -12.734 -18.719 -11.203 1 88 118 ILE A CA 1
ATOM 944 C C . ILE A 1 118 ? -14.219 -19.016 -11 1 88 118 ILE A C 1
ATOM 946 O O . ILE A 1 118 ? -14.758 -19.953 -11.57 1 88 118 ILE A O 1
ATOM 950 N N . VAL A 1 119 ? -14.773 -18.172 -10.148 1 81.88 119 VAL A N 1
ATOM 951 C CA . VAL A 1 119 ? -16.219 -18.234 -9.945 1 81.88 119 VAL A CA 1
ATOM 952 C C . VAL A 1 119 ? -16.906 -17.172 -10.797 1 81.88 119 VAL A C 1
ATOM 954 O O . VAL A 1 119 ? -16.5 -16 -10.797 1 81.88 119 VAL A O 1
ATOM 957 N N . ASP A 1 120 ? -17.719 -17.609 -11.656 1 73.19 120 ASP A N 1
ATOM 958 C CA . ASP A 1 120 ? -18.453 -16.656 -12.477 1 73.19 120 ASP A CA 1
ATOM 959 C C . ASP A 1 120 ? -19.578 -15.992 -11.672 1 73.19 120 ASP A C 1
ATOM 961 O O . ASP A 1 120 ? -19.719 -16.234 -10.477 1 73.19 120 ASP A O 1
ATOM 965 N N . ASN A 1 121 ? -20.25 -15.023 -12.32 1 69.75 121 ASN A N 1
ATOM 966 C CA . ASN A 1 121 ? -21.297 -14.234 -11.68 1 69.75 121 ASN A CA 1
ATOM 967 C C . ASN A 1 121 ? -22.453 -15.117 -11.203 1 69.75 121 ASN A C 1
ATOM 969 O O . ASN A 1 121 ? -23.203 -14.727 -10.312 1 69.75 121 ASN A O 1
ATOM 973 N N . ASP A 1 122 ? -22.625 -16.234 -11.766 1 74.31 122 ASP A N 1
ATOM 974 C CA . ASP A 1 122 ? -23.688 -17.156 -11.391 1 74.31 122 ASP A CA 1
ATOM 975 C C . ASP A 1 122 ? -23.25 -18.078 -10.266 1 74.31 122 ASP A C 1
ATOM 977 O O . ASP A 1 122 ? -24.016 -18.938 -9.82 1 74.31 122 ASP A O 1
ATOM 981 N N . GLY A 1 123 ? -22.047 -17.906 -9.867 1 77.56 123 GLY A N 1
ATOM 982 C CA . GLY A 1 123 ? -21.516 -18.719 -8.781 1 77.56 123 GLY A CA 1
ATOM 983 C C . GLY A 1 123 ? -20.938 -20.047 -9.242 1 77.56 123 GLY A C 1
ATOM 984 O O . GLY A 1 123 ? -20.656 -20.906 -8.43 1 77.56 123 GLY A O 1
ATOM 985 N N . VAL A 1 124 ? -20.922 -20.172 -10.57 1 81.31 124 VAL A N 1
ATOM 986 C CA . VAL A 1 124 ? -20.391 -21.422 -11.133 1 81.31 124 VAL A CA 1
ATOM 987 C C . VAL A 1 124 ? -18.875 -21.328 -11.25 1 81.31 124 VAL A C 1
ATOM 989 O O . VAL A 1 124 ? -18.344 -20.328 -11.758 1 81.31 124 VAL A O 1
ATOM 992 N N . TYR A 1 125 ? -18.25 -22.375 -10.719 1 86.19 125 TYR A N 1
ATOM 993 C CA . TYR A 1 125 ? -16.797 -22.438 -10.805 1 86.19 125 TYR A CA 1
ATOM 994 C C . TYR A 1 125 ? -16.344 -23.047 -12.125 1 86.19 125 TYR A C 1
ATOM 996 O O . TYR A 1 125 ? -16.875 -24.094 -12.539 1 86.19 125 TYR A O 1
ATOM 1004 N N . ASN A 1 126 ? -15.461 -22.391 -12.766 1 89 126 ASN A N 1
ATOM 1005 C CA . ASN A 1 126 ? -14.828 -22.859 -13.992 1 89 126 ASN A CA 1
ATOM 1006 C C . ASN A 1 126 ? -13.305 -22.906 -13.852 1 89 126 ASN A C 1
ATOM 1008 O O . ASN A 1 126 ? -12.711 -22.016 -13.227 1 89 126 ASN A O 1
ATOM 1012 N N . CYS A 1 127 ? -12.836 -23.984 -14.453 1 94.12 127 CYS A N 1
ATOM 1013 C CA . CYS A 1 127 ? -11.383 -24.109 -14.453 1 94.12 127 CYS A CA 1
ATOM 1014 C C . CYS A 1 127 ? -10.812 -23.875 -15.844 1 94.12 127 CYS A C 1
ATOM 1016 O O . CYS A 1 127 ? -11.273 -24.469 -16.828 1 94.12 127 CYS A O 1
ATOM 1018 N N . TYR A 1 128 ? -9.852 -23 -15.883 1 92.12 128 TYR A N 1
ATOM 1019 C CA . TYR A 1 128 ? -9.141 -22.688 -17.109 1 92.12 128 TYR A CA 1
ATOM 1020 C C . TYR A 1 128 ? -7.66 -23.016 -17 1 92.12 128 TYR A C 1
ATOM 1022 O O . TYR A 1 128 ? -7.121 -23.094 -15.891 1 92.12 128 TYR A O 1
ATOM 1030 N N . SER A 1 129 ? -7.066 -23.297 -18.125 1 93.19 129 SER A N 1
ATOM 1031 C CA . SER A 1 129 ? -5.621 -23.5 -18.141 1 93.19 129 SER A CA 1
ATOM 1032 C C . SER A 1 129 ? -4.957 -22.641 -19.203 1 93.19 129 SER A C 1
ATOM 1034 O O . SER A 1 129 ? -5.578 -22.281 -20.219 1 93.19 129 SER A O 1
ATOM 1036 N N . SER A 1 130 ? -3.74 -22.281 -18.922 1 91.12 130 SER A N 1
ATOM 1037 C CA . SER A 1 130 ? -2.885 -21.562 -19.875 1 91.12 130 SER A CA 1
ATOM 1038 C C . SER A 1 130 ? -1.453 -22.078 -19.828 1 91.12 130 SER A C 1
ATOM 1040 O O . SER A 1 130 ? -1.004 -22.594 -18.797 1 91.12 130 SER A O 1
ATOM 1042 N N . GLU A 1 131 ? -0.802 -21.938 -20.938 1 88.94 131 GLU A N 1
ATOM 1043 C CA . GLU A 1 131 ? 0.614 -22.297 -20.969 1 88.94 131 GLU A CA 1
ATOM 1044 C C . GLU A 1 131 ? 1.466 -21.234 -20.281 1 88.94 131 GLU A C 1
ATOM 1046 O O . GLU A 1 131 ? 1.19 -20.031 -20.406 1 88.94 131 GLU A O 1
ATOM 1051 N N . MET A 1 132 ? 2.492 -21.75 -19.531 1 84.31 132 MET A N 1
ATOM 1052 C CA . MET A 1 132 ? 3.428 -20.812 -18.922 1 84.31 132 MET A CA 1
ATOM 1053 C C . MET A 1 132 ? 4.852 -21.078 -19.406 1 84.31 132 MET A C 1
ATOM 1055 O O . MET A 1 132 ? 5.223 -22.219 -19.672 1 84.31 132 MET A O 1
ATOM 1059 N N . ASP A 1 133 ? 5.641 -19.922 -19.562 1 78.19 133 ASP A N 1
ATOM 1060 C CA . ASP A 1 133 ? 6.988 -20.016 -20.109 1 78.19 133 ASP A CA 1
ATOM 1061 C C . ASP A 1 133 ? 8.023 -19.531 -19.109 1 78.19 133 ASP A C 1
ATOM 1063 O O . ASP A 1 133 ? 9.148 -19.172 -19.484 1 78.19 133 ASP A O 1
ATOM 1067 N N . TYR A 1 134 ? 7.633 -19.516 -17.875 1 77.06 134 TYR A N 1
ATOM 1068 C CA . TYR A 1 134 ? 8.57 -19.031 -16.875 1 77.06 134 TYR A CA 1
ATOM 1069 C C . TYR A 1 134 ? 8.758 -20.078 -15.773 1 77.06 134 TYR A C 1
ATOM 1071 O O . TYR A 1 134 ? 7.977 -21.016 -15.656 1 77.06 134 TYR A O 1
ATOM 1079 N N . GLU A 1 135 ? 9.906 -19.922 -15.023 1 79.25 135 GLU A N 1
ATOM 1080 C CA . GLU A 1 135 ? 10.195 -20.766 -13.867 1 79.25 135 GLU A CA 1
ATOM 1081 C C . GLU A 1 135 ? 9.852 -20.047 -12.562 1 79.25 135 GLU A C 1
ATOM 1083 O O . GLU A 1 135 ? 9.906 -18.812 -12.492 1 79.25 135 GLU A O 1
ATOM 1088 N N . ILE A 1 136 ? 9.375 -20.828 -11.672 1 82.44 136 ILE A N 1
ATOM 1089 C CA . ILE A 1 136 ? 9.172 -20.328 -10.312 1 82.44 136 ILE A CA 1
ATOM 1090 C C . ILE A 1 136 ? 10.391 -20.656 -9.453 1 82.44 136 ILE A C 1
ATOM 1092 O O . ILE A 1 136 ? 10.531 -21.766 -8.961 1 82.44 136 ILE A O 1
ATOM 1096 N N . SER A 1 137 ? 11.281 -19.672 -9.391 1 76.25 137 SER A N 1
ATOM 1097 C CA . SER A 1 137 ? 12.539 -19.906 -8.695 1 76.25 137 SER A CA 1
ATOM 1098 C C . SER A 1 137 ? 12.82 -18.797 -7.68 1 76.25 137 SER A C 1
ATOM 1100 O O . SER A 1 137 ? 12.266 -17.703 -7.777 1 76.25 137 SER A O 1
ATOM 1102 N N . ALA A 1 138 ? 13.648 -19.234 -6.73 1 71.19 138 ALA A N 1
ATOM 1103 C CA . ALA A 1 138 ? 14.078 -18.266 -5.719 1 71.19 138 ALA A CA 1
ATOM 1104 C C . ALA A 1 138 ? 15.242 -17.422 -6.223 1 71.19 138 ALA A C 1
ATOM 1106 O O . ALA A 1 138 ? 15.719 -16.531 -5.52 1 71.19 138 ALA A O 1
ATOM 1107 N N . ASN A 1 139 ? 15.648 -17.641 -7.43 1 70.12 139 ASN A N 1
ATOM 1108 C CA . ASN A 1 139 ? 16.828 -16.969 -7.957 1 70.12 139 ASN A CA 1
ATOM 1109 C C . ASN A 1 139 ? 16.453 -15.656 -8.656 1 70.12 139 ASN A C 1
ATOM 1111 O O . ASN A 1 139 ? 16.594 -15.539 -9.875 1 70.12 139 ASN A O 1
ATOM 1115 N N . PHE A 1 140 ? 16.094 -14.695 -7.871 1 67.62 140 PHE A N 1
ATOM 1116 C CA . PHE A 1 140 ? 15.812 -13.375 -8.43 1 67.62 140 PHE A CA 1
ATOM 1117 C C . PHE A 1 140 ? 17.109 -12.602 -8.664 1 67.62 140 PHE A C 1
ATOM 1119 O O . PHE A 1 140 ? 18.031 -12.68 -7.859 1 67.62 140 PHE A O 1
ATOM 1126 N N . GLU A 1 141 ? 17.156 -12.062 -9.922 1 73.31 141 GLU A N 1
ATOM 1127 C CA . GLU A 1 141 ? 18.203 -11.07 -10.078 1 73.31 141 GLU A CA 1
ATOM 1128 C C . GLU A 1 141 ? 17.812 -9.742 -9.438 1 73.31 141 GLU A C 1
ATOM 1130 O O . GLU A 1 141 ? 16.797 -9.148 -9.805 1 73.31 141 GLU A O 1
ATOM 1135 N N . LEU A 1 142 ? 18.547 -9.414 -8.453 1 78.38 142 LEU A N 1
ATOM 1136 C CA . LEU A 1 142 ? 18.234 -8.211 -7.684 1 78.38 142 LEU A CA 1
ATOM 1137 C C . LEU A 1 142 ? 19.359 -7.195 -7.754 1 78.38 142 LEU A C 1
ATOM 1139 O O . LEU A 1 142 ? 20.531 -7.566 -7.727 1 78.38 142 LEU A O 1
ATOM 1143 N N . ASP A 1 143 ? 18.922 -5.969 -7.914 1 82.44 143 ASP A N 1
ATOM 1144 C CA . ASP A 1 143 ? 19.844 -4.844 -7.723 1 82.44 143 ASP A CA 1
ATOM 1145 C C . ASP A 1 143 ? 19.547 -4.121 -6.41 1 82.44 143 ASP A C 1
ATOM 1147 O O . ASP A 1 143 ? 18.438 -3.645 -6.191 1 82.44 143 ASP A O 1
ATOM 1151 N N . TYR A 1 144 ? 20.594 -4.121 -5.652 1 85.56 144 TYR A N 1
ATOM 1152 C CA . TYR A 1 144 ? 20.453 -3.373 -4.406 1 85.56 144 TYR A CA 1
ATOM 1153 C C . TYR A 1 144 ? 20.25 -1.891 -4.684 1 85.56 144 TYR A C 1
ATOM 1155 O O . TYR A 1 144 ? 20.938 -1.303 -5.523 1 85.56 144 TYR A O 1
ATOM 1163 N N . VAL A 1 145 ? 19.297 -1.317 -3.986 1 86.12 145 VAL A N 1
ATOM 1164 C CA . VAL A 1 145 ? 18.984 0.093 -4.184 1 86.12 145 VAL A CA 1
ATOM 1165 C C . VAL A 1 145 ? 19.375 0.888 -2.938 1 86.12 145 VAL A C 1
ATOM 1167 O O . VAL A 1 145 ? 20.188 1.815 -3.016 1 86.12 145 VAL A O 1
ATOM 1170 N N . SER A 1 146 ? 18.828 0.51 -1.76 1 85.69 146 SER A N 1
ATOM 1171 C CA . SER A 1 146 ? 19.062 1.306 -0.559 1 85.69 146 SER A CA 1
ATOM 1172 C C . SER A 1 146 ? 18.641 0.548 0.697 1 85.69 146 SER A C 1
ATOM 1174 O O . SER A 1 146 ? 18 -0.5 0.61 1 85.69 146 SER A O 1
ATOM 1176 N N . GLU A 1 147 ? 19.203 1.131 1.766 1 87.12 147 GLU A N 1
ATOM 1177 C CA . GLU A 1 147 ? 18.609 0.844 3.068 1 87.12 147 GLU A CA 1
ATOM 1178 C C . GLU A 1 147 ? 17.516 1.842 3.406 1 87.12 147 GLU A C 1
ATOM 1180 O O . GLU A 1 147 ? 17.641 3.039 3.145 1 87.12 147 GLU A O 1
ATOM 1185 N N . ASN A 1 148 ? 16.422 1.229 3.801 1 88 148 ASN A N 1
ATOM 1186 C CA . ASN A 1 148 ? 15.266 2.014 4.223 1 88 148 ASN A CA 1
ATOM 1187 C C . ASN A 1 148 ? 14.562 1.377 5.422 1 88 148 ASN A C 1
ATOM 1189 O O . ASN A 1 148 ? 15.086 0.437 6.023 1 88 148 ASN A O 1
ATOM 1193 N N . GLN A 1 149 ? 13.516 2.053 5.855 1 88 149 GLN A N 1
ATOM 1194 C CA . GLN A 1 149 ? 12.664 1.512 6.914 1 88 149 GLN A CA 1
ATOM 1195 C C . GLN A 1 149 ? 11.195 1.551 6.508 1 88 149 GLN A C 1
ATOM 1197 O O . GLN A 1 149 ? 10.742 2.514 5.887 1 88 149 GLN A O 1
ATOM 1202 N N . ILE A 1 150 ? 10.508 0.5 6.711 1 91.75 150 ILE A N 1
ATOM 1203 C CA . ILE A 1 150 ? 9.055 0.576 6.809 1 91.75 150 ILE A CA 1
ATOM 1204 C C . ILE A 1 150 ? 8.648 0.834 8.258 1 91.75 150 ILE A C 1
ATOM 1206 O O . ILE A 1 150 ? 8.906 0.008 9.133 1 91.75 150 ILE A O 1
ATOM 1210 N N . GLY A 1 151 ? 8.016 1.93 8.398 1 90.38 151 GLY A N 1
ATOM 1211 C CA . GLY A 1 151 ? 7.969 2.389 9.781 1 90.38 151 GLY A CA 1
ATOM 1212 C C . GLY A 1 151 ? 9.344 2.545 10.406 1 90.38 151 GLY A C 1
ATOM 1213 O O . GLY A 1 151 ? 10.195 3.254 9.867 1 90.38 151 GLY A O 1
ATOM 1214 N N . ALA A 1 152 ? 9.547 1.816 11.477 1 87.5 152 ALA A N 1
ATOM 1215 C CA . ALA A 1 152 ? 10.836 1.826 12.156 1 87.5 152 ALA A CA 1
ATOM 1216 C C . ALA A 1 152 ? 11.617 0.546 11.875 1 87.5 152 ALA A C 1
ATOM 1218 O O . ALA A 1 152 ? 12.758 0.393 12.328 1 87.5 152 ALA A O 1
ATOM 1219 N N . THR A 1 153 ? 11.016 -0.308 11.102 1 88.3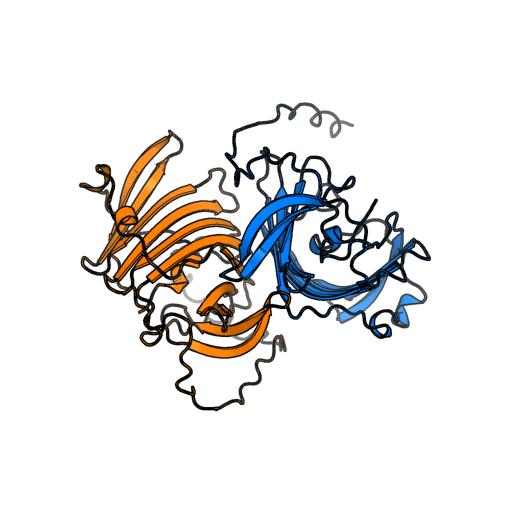1 153 THR A N 1
ATOM 1220 C CA . THR A 1 153 ? 11.648 -1.596 10.828 1 88.31 153 THR A CA 1
ATOM 1221 C C . THR A 1 153 ? 12.711 -1.455 9.75 1 88.31 153 THR A C 1
ATOM 1223 O O . THR A 1 153 ? 12.414 -1.061 8.617 1 88.31 153 THR A O 1
ATOM 1226 N N . PRO A 1 154 ? 13.906 -1.824 10.062 1 89.38 154 PRO A N 1
ATOM 1227 C CA . PRO A 1 154 ? 14.953 -1.749 9.047 1 89.38 154 PRO A CA 1
ATOM 1228 C C . PRO A 1 154 ? 14.719 -2.709 7.883 1 89.38 154 PRO A C 1
ATOM 1230 O O . PRO A 1 154 ? 14.453 -3.895 8.102 1 89.38 154 PRO A O 1
ATOM 1233 N N . CYS A 1 155 ? 14.789 -2.166 6.719 1 91.38 155 CYS A N 1
ATOM 1234 C CA . CYS A 1 155 ? 14.57 -2.939 5.504 1 91.38 155 CYS A CA 1
ATOM 1235 C C . CYS A 1 155 ? 15.602 -2.6 4.441 1 91.38 155 CYS A C 1
ATOM 1237 O O . CYS A 1 155 ? 16.281 -1.57 4.531 1 91.38 155 CYS A O 1
ATOM 1239 N N . GLU A 1 156 ? 15.758 -3.498 3.535 1 88.88 156 GLU A N 1
ATOM 1240 C CA . GLU A 1 156 ? 16.5 -3.256 2.307 1 88.88 156 GLU A CA 1
ATOM 1241 C C . GLU A 1 156 ? 15.578 -3.182 1.099 1 88.88 156 GLU A C 1
ATOM 1243 O O . GLU A 1 156 ? 14.562 -3.883 1.044 1 88.88 156 GLU A O 1
ATOM 1248 N N . VAL A 1 157 ? 15.961 -2.355 0.176 1 88.88 157 VAL A N 1
ATOM 1249 C CA . VAL A 1 157 ? 15.195 -2.191 -1.057 1 88.88 157 VAL A CA 1
ATOM 1250 C C . VAL A 1 157 ? 15.992 -2.752 -2.234 1 88.88 157 VAL A C 1
ATOM 1252 O O . VAL A 1 157 ? 17.172 -2.439 -2.4 1 88.88 157 VAL A O 1
ATOM 1255 N N . TYR A 1 158 ? 15.297 -3.549 -3.033 1 86.06 158 TYR A N 1
ATOM 1256 C CA . TYR A 1 158 ? 15.891 -4.125 -4.234 1 86.06 158 TYR A CA 1
ATOM 1257 C C . TYR A 1 158 ? 15.008 -3.875 -5.453 1 86.06 158 TYR A C 1
ATOM 1259 O O . TYR A 1 158 ? 13.781 -3.951 -5.363 1 86.06 158 TYR A O 1
ATOM 1267 N N . HIS A 1 159 ? 15.672 -3.654 -6.555 1 84.88 159 HIS A N 1
ATOM 1268 C CA . HIS A 1 159 ? 14.977 -3.727 -7.832 1 84.88 159 HIS A CA 1
ATOM 1269 C C . HIS A 1 159 ? 15.023 -5.137 -8.406 1 84.88 159 HIS A C 1
ATOM 1271 O O . HIS A 1 159 ? 16.062 -5.789 -8.383 1 84.88 159 HIS A O 1
ATOM 1277 N N . LEU A 1 160 ? 13.828 -5.547 -8.719 1 79.19 160 LEU A N 1
ATOM 1278 C CA . LEU A 1 160 ? 13.805 -6.797 -9.469 1 79.19 160 LEU A CA 1
ATOM 1279 C C . LEU A 1 160 ? 14.242 -6.578 -10.914 1 79.19 160 LEU A C 1
ATOM 1281 O O . LEU A 1 160 ? 13.703 -5.711 -11.602 1 79.19 160 LEU A O 1
ATOM 1285 N N . LYS A 1 161 ? 15.336 -7.293 -11.219 1 69.31 161 LYS A N 1
ATOM 1286 C CA . LYS A 1 161 ? 15.773 -7.238 -12.609 1 69.31 161 LYS A CA 1
ATOM 1287 C C . LYS A 1 161 ? 14.945 -8.18 -13.484 1 69.31 161 LYS A C 1
ATOM 1289 O O . LYS A 1 161 ? 14.766 -9.352 -13.148 1 69.31 161 LYS A O 1
ATOM 1294 N N . SER A 1 162 ? 13.773 -7.719 -13.93 1 58.53 162 SER A N 1
ATOM 1295 C CA . SER A 1 162 ? 13.031 -8.664 -14.758 1 58.53 162 SER A CA 1
ATOM 1296 C C . SER A 1 162 ? 13.312 -8.438 -16.234 1 58.53 162 SER A C 1
ATOM 1298 O O . SER A 1 162 ? 13.281 -7.305 -16.719 1 58.53 162 SER A O 1
ATOM 1300 N N . ASN A 1 163 ? 13.844 -9.469 -16.844 1 51.69 163 ASN A N 1
ATOM 1301 C CA . ASN A 1 163 ? 13.883 -9.453 -18.312 1 51.69 163 ASN A CA 1
ATOM 1302 C C . ASN A 1 163 ? 12.484 -9.258 -18.906 1 51.69 163 ASN A C 1
ATOM 1304 O O . ASN A 1 163 ? 12.352 -8.93 -20.078 1 51.69 163 ASN A O 1
ATOM 1308 N N . LEU A 1 164 ? 11.555 -9.719 -18.094 1 50.19 164 LEU A N 1
ATOM 1309 C CA . LEU A 1 164 ? 10.18 -9.68 -18.594 1 50.19 164 LEU A CA 1
ATOM 1310 C C . LEU A 1 164 ? 9.609 -8.266 -18.5 1 50.19 164 LEU A C 1
ATOM 1312 O O . LEU A 1 164 ? 8.617 -7.945 -19.156 1 50.19 164 LEU A O 1
ATOM 1316 N N . LEU A 1 165 ? 10.125 -7.672 -17.484 1 50.97 165 LEU A N 1
ATOM 1317 C CA . LEU A 1 165 ? 9.57 -6.332 -17.328 1 50.97 165 LEU A CA 1
ATOM 1318 C C . LEU A 1 165 ? 10.188 -5.371 -18.344 1 50.97 165 LEU A C 1
ATOM 1320 O O . LEU A 1 165 ? 11.414 -5.258 -18.438 1 50.97 165 LEU A O 1
ATOM 1324 N N . GLN A 1 166 ? 9.414 -5.199 -19.344 1 51.97 166 GLN A N 1
ATOM 1325 C CA . GLN A 1 166 ? 9.82 -4.211 -20.328 1 51.97 166 GLN A CA 1
ATOM 1326 C C . GLN A 1 166 ? 10.375 -2.957 -19.672 1 51.97 166 GLN A C 1
ATOM 1328 O O . GLN A 1 166 ? 10.078 -2.68 -18.5 1 51.97 166 GLN A O 1
ATOM 1333 N N . ASN A 1 167 ? 11.328 -2.408 -20.219 1 56.5 167 ASN A N 1
ATOM 1334 C CA . ASN A 1 167 ? 11.992 -1.155 -19.875 1 56.5 167 ASN A CA 1
ATOM 1335 C C . ASN A 1 167 ? 10.992 -0.09 -19.453 1 56.5 167 ASN A C 1
ATOM 1337 O O . ASN A 1 167 ? 11.352 1.075 -19.281 1 56.5 167 ASN A O 1
ATOM 1341 N N . THR A 1 168 ? 9.703 -0.68 -19.141 1 64.81 168 THR A N 1
ATOM 1342 C CA . THR A 1 168 ? 8.719 0.364 -18.859 1 64.81 168 THR A CA 1
ATOM 1343 C C . THR A 1 168 ? 8.258 0.302 -17.406 1 64.81 168 THR A C 1
ATOM 1345 O O . THR A 1 168 ? 7.426 1.11 -16.984 1 64.81 168 THR A O 1
ATOM 1348 N N . THR A 1 169 ? 8.875 -0.725 -16.656 1 72.25 169 THR A N 1
ATOM 1349 C CA . THR A 1 169 ? 8.438 -0.798 -15.273 1 72.25 169 THR A CA 1
ATOM 1350 C C . THR A 1 169 ? 9.625 -1.044 -14.352 1 72.25 169 THR A C 1
ATOM 1352 O O . THR A 1 169 ? 10.586 -1.727 -14.727 1 72.25 169 THR A O 1
ATOM 1355 N N . ILE A 1 170 ? 9.547 -0.408 -13.234 1 78.12 170 ILE A N 1
ATOM 1356 C CA . ILE A 1 170 ? 10.469 -0.693 -12.141 1 78.12 170 ILE A CA 1
ATOM 1357 C C . ILE A 1 170 ? 9.727 -1.371 -11 1 78.12 170 ILE A C 1
ATOM 1359 O O . ILE A 1 170 ? 8.734 -0.841 -10.492 1 78.12 170 ILE A O 1
ATOM 1363 N N . GLN A 1 171 ? 10.203 -2.574 -10.711 1 82.75 171 GLN A N 1
ATOM 1364 C CA . GLN A 1 171 ? 9.664 -3.283 -9.555 1 82.75 171 GLN A CA 1
ATOM 1365 C C . GLN A 1 171 ? 10.672 -3.322 -8.414 1 82.75 171 GLN A C 1
ATOM 1367 O O . GLN A 1 171 ? 11.812 -3.742 -8.602 1 82.75 171 GLN A O 1
ATOM 1372 N N . SER A 1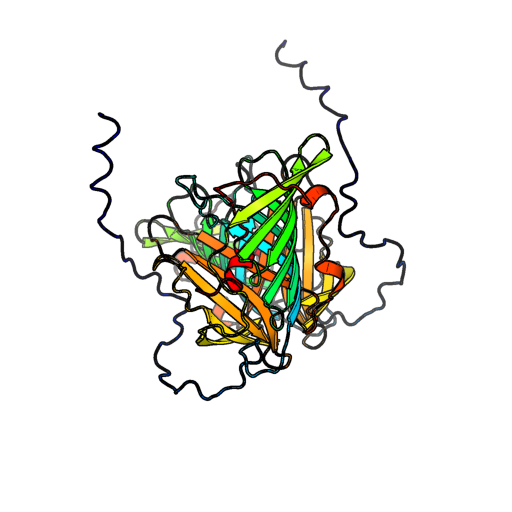 172 ? 10.172 -2.893 -7.336 1 86.56 172 SER A N 1
ATOM 1373 C CA . SER A 1 172 ? 10.992 -2.896 -6.129 1 86.56 172 SER A CA 1
ATOM 1374 C C . SER A 1 172 ? 10.391 -3.783 -5.047 1 86.56 172 SER A C 1
ATOM 1376 O O . SER A 1 172 ? 9.164 -3.818 -4.879 1 86.56 172 SER A O 1
ATOM 1378 N N . ILE A 1 173 ? 11.281 -4.461 -4.355 1 88.25 173 ILE A N 1
ATOM 1379 C CA . ILE A 1 173 ? 10.852 -5.195 -3.168 1 88.25 173 ILE A CA 1
ATOM 1380 C C . ILE A 1 173 ? 11.547 -4.621 -1.933 1 88.25 173 ILE A C 1
ATOM 1382 O O . ILE A 1 173 ? 12.703 -4.191 -2.004 1 88.25 173 ILE A O 1
ATOM 1386 N N . ILE A 1 174 ? 10.82 -4.59 -0.91 1 90.44 174 ILE A N 1
ATOM 1387 C CA . ILE A 1 174 ? 11.305 -4.168 0.4 1 90.44 174 ILE A CA 1
ATOM 1388 C C . ILE A 1 174 ? 11.344 -5.363 1.349 1 90.44 174 ILE A C 1
ATOM 1390 O O . ILE A 1 174 ? 10.32 -6.016 1.575 1 90.44 174 ILE A O 1
ATOM 1394 N N . VAL A 1 175 ? 12.508 -5.57 1.888 1 88.94 175 VAL A N 1
ATOM 1395 C CA . VAL A 1 175 ? 12.742 -6.809 2.623 1 88.94 175 VAL A CA 1
ATOM 1396 C C . VAL A 1 175 ? 13.25 -6.492 4.027 1 88.94 175 VAL A C 1
ATOM 1398 O O . VAL A 1 175 ? 14.188 -5.703 4.191 1 88.94 175 VAL A O 1
ATOM 1401 N N . ASP A 1 176 ? 12.516 -7.109 4.988 1 87.44 176 ASP A N 1
ATOM 1402 C CA . ASP A 1 176 ? 13.078 -7.094 6.336 1 87.44 176 ASP A CA 1
ATOM 1403 C C . ASP A 1 176 ? 14.328 -7.957 6.418 1 87.44 176 ASP A C 1
ATOM 1405 O O . ASP A 1 176 ? 14.25 -9.188 6.367 1 87.44 176 ASP A O 1
ATOM 1409 N N . LYS A 1 177 ? 15.328 -7.324 6.688 1 77.62 177 LYS A N 1
ATOM 1410 C CA . LYS A 1 177 ? 16.625 -8 6.668 1 77.62 177 LYS A CA 1
ATOM 1411 C C . LYS A 1 177 ? 16.75 -8.977 7.836 1 77.62 177 LYS A C 1
ATOM 1413 O O . LYS A 1 177 ? 17.375 -10.023 7.711 1 77.62 177 LYS A O 1
ATOM 1418 N N . SER A 1 178 ? 16.25 -8.609 8.883 1 78.44 178 SER A N 1
ATOM 1419 C CA . SER A 1 178 ? 16.422 -9.406 10.094 1 78.44 178 SER A CA 1
ATOM 1420 C C . SER A 1 178 ? 15.641 -10.711 10.008 1 78.44 178 SER A C 1
ATOM 1422 O O . SER A 1 178 ? 16.047 -11.727 10.586 1 78.44 178 SER A O 1
ATOM 1424 N N . GLN A 1 179 ? 14.562 -10.75 9.234 1 78.75 179 GLN A N 1
ATOM 1425 C CA . GLN A 1 179 ? 13.711 -11.93 9.164 1 78.75 179 GLN A CA 1
ATOM 1426 C C . GLN A 1 179 ? 13.703 -12.523 7.762 1 78.75 179 GLN A C 1
ATOM 1428 O O . GLN A 1 179 ? 13.094 -13.57 7.527 1 78.75 179 GLN A O 1
ATOM 1433 N N . CYS A 1 180 ? 14.305 -11.82 6.879 1 80.06 180 CYS A N 1
ATOM 1434 C CA . CYS A 1 180 ? 14.336 -12.211 5.477 1 80.06 180 CYS A CA 1
ATOM 1435 C C . CYS A 1 180 ? 12.922 -12.32 4.914 1 80.06 180 CYS A C 1
ATOM 1437 O O . CYS A 1 180 ? 12.594 -13.297 4.234 1 80.06 180 CYS A O 1
ATOM 1439 N N . ALA A 1 181 ? 12.125 -11.383 5.27 1 85.81 181 ALA A N 1
ATOM 1440 C CA . ALA A 1 181 ? 10.711 -11.43 4.906 1 85.81 181 ALA A CA 1
ATOM 1441 C C . ALA A 1 181 ? 10.344 -10.258 4 1 85.81 181 ALA A C 1
ATOM 1443 O O . ALA A 1 181 ? 10.789 -9.125 4.223 1 85.81 181 ALA A O 1
ATOM 1444 N N . LEU A 1 182 ? 9.586 -10.594 3.012 1 88.81 182 LEU A N 1
ATOM 1445 C CA . LEU A 1 182 ? 9 -9.531 2.207 1 88.81 182 LEU A CA 1
ATOM 1446 C C . LEU A 1 182 ? 8.031 -8.688 3.037 1 88.81 182 LEU A C 1
ATOM 1448 O O . LEU A 1 182 ? 7.168 -9.227 3.729 1 88.81 182 LEU A O 1
ATOM 1452 N N . THR A 1 183 ? 8.25 -7.406 2.941 1 92.69 183 THR A N 1
ATOM 1453 C CA . THR A 1 183 ? 7.375 -6.52 3.699 1 92.69 183 THR A CA 1
ATOM 1454 C C . THR A 1 183 ? 6.453 -5.746 2.764 1 92.69 183 THR A C 1
ATOM 1456 O O . THR A 1 183 ? 5.262 -5.59 3.045 1 92.69 183 THR A O 1
ATOM 1459 N N . ALA A 1 184 ? 7.02 -5.281 1.715 1 92.94 184 ALA A N 1
ATOM 1460 C CA . ALA A 1 184 ? 6.254 -4.539 0.716 1 92.94 184 ALA A CA 1
ATOM 1461 C C . ALA A 1 184 ? 6.914 -4.633 -0.658 1 92.94 184 ALA A C 1
ATOM 1463 O O . ALA A 1 184 ? 8.07 -5.031 -0.771 1 92.94 184 ALA A O 1
ATOM 1464 N N . SER A 1 185 ? 6.145 -4.332 -1.631 1 90.31 185 SER A N 1
ATOM 1465 C CA . SER A 1 185 ? 6.664 -4.164 -2.982 1 90.31 185 SER A CA 1
ATOM 1466 C C . SER A 1 185 ? 6 -2.982 -3.686 1 90.31 185 SER A C 1
ATOM 1468 O O . SER A 1 185 ? 4.863 -2.627 -3.377 1 90.31 185 SER A O 1
ATOM 1470 N N . ILE A 1 186 ? 6.777 -2.42 -4.551 1 89.19 186 ILE A N 1
ATOM 1471 C CA . ILE A 1 186 ? 6.324 -1.265 -5.316 1 89.19 186 ILE A CA 1
ATOM 1472 C C . ILE A 1 186 ? 6.586 -1.495 -6.805 1 89.19 186 ILE A C 1
ATOM 1474 O O . ILE A 1 186 ? 7.699 -1.852 -7.195 1 89.19 186 ILE A O 1
ATOM 1478 N N . LEU A 1 187 ? 5.555 -1.332 -7.535 1 85.38 187 LEU A N 1
ATOM 1479 C CA . LEU A 1 187 ? 5.672 -1.328 -8.992 1 85.38 187 LEU A CA 1
ATOM 1480 C C . LEU A 1 187 ? 5.402 0.062 -9.555 1 85.38 187 LEU A C 1
ATOM 1482 O O . LEU A 1 187 ? 4.348 0.645 -9.305 1 85.38 187 LEU A O 1
ATOM 1486 N N . THR A 1 188 ? 6.375 0.558 -10.258 1 83.06 188 THR A N 1
ATOM 1487 C CA . THR A 1 188 ? 6.223 1.864 -10.891 1 83.06 188 THR A CA 1
ATOM 1488 C C . THR A 1 188 ? 6.359 1.752 -12.406 1 83.06 188 THR A C 1
ATOM 1490 O O . THR A 1 188 ? 7.289 1.115 -12.906 1 83.06 188 THR A O 1
ATOM 1493 N N . MET A 1 189 ? 5.375 2.381 -13.023 1 76.44 189 MET A N 1
ATOM 1494 C CA . MET A 1 189 ? 5.465 2.463 -14.477 1 76.44 189 MET A CA 1
ATOM 1495 C C . MET A 1 189 ? 6.355 3.627 -14.898 1 76.44 189 MET A C 1
ATOM 1497 O O . MET A 1 189 ? 6.27 4.719 -14.336 1 76.44 189 MET A O 1
ATOM 1501 N N . VAL A 1 190 ? 7.418 3.416 -15.656 1 59.5 190 VAL A N 1
ATOM 1502 C CA . VAL A 1 190 ? 8.391 4.434 -16.047 1 59.5 190 VAL A CA 1
ATOM 1503 C C . VAL A 1 190 ? 7.91 5.145 -17.312 1 59.5 190 VAL A C 1
ATOM 1505 O O . VAL A 1 190 ? 8.391 6.23 -17.641 1 59.5 190 VAL A O 1
ATOM 1508 N N . SER A 1 191 ? 6.855 4.727 -17.906 1 59.19 191 SER A N 1
ATOM 1509 C CA . SER A 1 191 ? 6.469 5.496 -19.078 1 59.19 191 SER A CA 1
ATOM 1510 C C . SER A 1 191 ? 5.863 6.84 -18.688 1 59.19 191 SER A C 1
ATOM 1512 O O . SER A 1 191 ? 4.969 6.898 -17.844 1 59.19 191 SER A O 1
ATOM 1514 N N . PRO A 1 192 ? 6.574 7.887 -19.156 1 49.62 192 PRO A N 1
ATOM 1515 C CA . PRO A 1 192 ? 6.164 9.258 -18.828 1 49.62 192 PRO A CA 1
ATOM 1516 C C . PRO A 1 192 ? 4.68 9.508 -19.078 1 49.62 192 PRO A C 1
ATOM 1518 O O . PRO A 1 192 ? 4.07 10.352 -18.422 1 49.62 192 PRO A O 1
ATOM 1521 N N . ALA A 1 193 ? 4.125 8.828 -20.203 1 53.78 193 ALA A N 1
ATOM 1522 C CA . ALA A 1 193 ? 2.766 9.18 -20.609 1 53.78 193 ALA A CA 1
ATOM 1523 C C . ALA A 1 193 ? 1.738 8.602 -19.641 1 53.78 193 ALA A C 1
ATOM 1525 O O . ALA A 1 193 ? 0.602 9.078 -19.578 1 53.78 193 ALA A O 1
ATOM 1526 N N . SER A 1 194 ? 2.182 7.672 -18.812 1 61.34 194 SER A N 1
ATOM 1527 C CA . SER A 1 194 ? 1.178 7.09 -17.938 1 61.34 194 SER A CA 1
ATOM 1528 C C . SER A 1 194 ? 1.786 6.691 -16.594 1 61.34 194 SER A C 1
ATOM 1530 O O . SER A 1 194 ? 2.5 5.688 -16.5 1 61.34 194 SER A O 1
ATOM 1532 N N . THR A 1 195 ? 1.722 7.664 -15.664 1 73 195 THR A N 1
ATOM 1533 C CA . THR A 1 195 ? 2.158 7.344 -14.305 1 73 195 THR A CA 1
ATOM 1534 C C . THR A 1 195 ? 1.251 6.285 -13.68 1 73 195 THR A C 1
ATOM 1536 O O . THR A 1 195 ? 0.025 6.398 -13.75 1 73 195 THR A O 1
ATOM 1539 N N . GLY A 1 196 ? 1.854 5.105 -13.375 1 80.81 196 GLY A N 1
ATOM 1540 C CA . GLY A 1 196 ? 1.165 4.059 -12.641 1 80.81 196 GLY A CA 1
ATOM 1541 C C . GLY A 1 196 ? 1.984 3.492 -11.5 1 80.81 196 GLY A C 1
ATOM 1542 O O . GLY A 1 196 ? 3.211 3.396 -11.594 1 80.81 196 GLY A O 1
ATOM 1543 N N . VAL A 1 197 ? 1.312 3.312 -10.43 1 86.44 197 VAL A N 1
ATOM 1544 C CA . VAL A 1 197 ? 1.992 2.77 -9.258 1 86.44 197 VAL A CA 1
ATOM 1545 C C . VAL A 1 197 ? 1.116 1.708 -8.602 1 86.44 197 VAL A C 1
ATOM 1547 O O . VAL A 1 197 ? -0.098 1.885 -8.477 1 86.44 197 VAL A O 1
ATOM 1550 N N . THR A 1 198 ? 1.734 0.638 -8.266 1 88.69 198 THR A N 1
ATOM 1551 C CA . THR A 1 198 ? 1.117 -0.354 -7.387 1 88.69 198 THR A CA 1
ATOM 1552 C C . THR A 1 198 ? 1.897 -0.486 -6.082 1 88.69 198 THR A C 1
ATOM 1554 O O . THR A 1 198 ? 3.127 -0.568 -6.094 1 88.69 198 THR A O 1
ATOM 1557 N N . LEU A 1 199 ? 1.192 -0.396 -5.023 1 92.38 199 LEU A N 1
ATOM 1558 C CA . LEU A 1 199 ? 1.74 -0.687 -3.703 1 92.38 199 LEU A CA 1
ATOM 1559 C C . LEU A 1 199 ? 1.144 -1.971 -3.137 1 92.38 199 LEU A C 1
ATOM 1561 O O . LEU A 1 199 ? -0.077 -2.148 -3.145 1 92.38 199 LEU A O 1
ATOM 1565 N N . VAL A 1 200 ? 2.01 -2.891 -2.701 1 92.38 200 VAL A N 1
ATOM 1566 C CA . VAL A 1 200 ? 1.584 -4.16 -2.127 1 92.38 200 VAL A CA 1
ATOM 1567 C C . VAL A 1 200 ? 2.225 -4.348 -0.752 1 92.38 200 VAL A C 1
ATOM 1569 O O . VAL A 1 200 ? 3.441 -4.211 -0.604 1 92.38 200 VAL A O 1
ATOM 1572 N N . ASN A 1 201 ? 1.437 -4.672 0.204 1 94.31 201 ASN A N 1
ATOM 1573 C CA . ASN A 1 201 ? 1.944 -5.102 1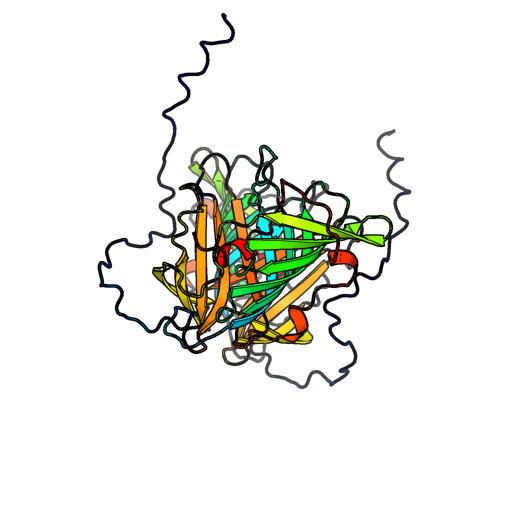.503 1 94.31 201 ASN A CA 1
ATOM 1574 C C . ASN A 1 201 ? 1.808 -6.609 1.688 1 94.31 201 ASN A C 1
ATOM 1576 O O . ASN A 1 201 ? 0.804 -7.199 1.282 1 94.31 201 ASN A O 1
ATOM 1580 N N . TYR A 1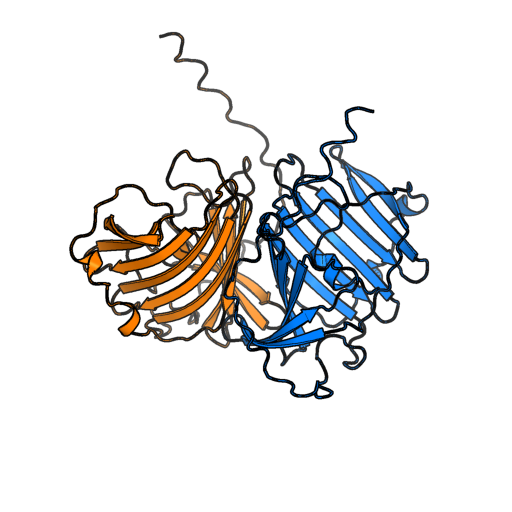 202 ? 2.809 -7.16 2.287 1 92.69 202 TYR A N 1
ATOM 1581 C CA . TYR A 1 202 ? 2.811 -8.57 2.652 1 92.69 202 TYR A CA 1
ATOM 1582 C C . TYR A 1 202 ? 2.537 -8.75 4.141 1 92.69 202 TYR A C 1
ATOM 1584 O O . TYR A 1 202 ? 3.154 -8.086 4.977 1 92.69 202 TYR A O 1
ATOM 1592 N N . PHE A 1 203 ? 1.609 -9.625 4.391 1 92.19 203 PHE A N 1
ATOM 1593 C CA . PHE A 1 203 ? 1.172 -9.844 5.762 1 92.19 203 PHE A CA 1
ATOM 1594 C C . PHE A 1 203 ? 1.391 -11.297 6.172 1 92.19 203 PHE A C 1
ATOM 1596 O O . PHE A 1 203 ? 1.259 -12.211 5.352 1 92.19 203 PHE A O 1
ATOM 1603 N N . ASN A 1 204 ? 1.676 -11.477 7.445 1 91.56 204 ASN A N 1
ATOM 1604 C CA . ASN A 1 204 ? 1.739 -12.805 8.047 1 91.56 204 ASN A CA 1
ATOM 1605 C C . ASN A 1 204 ? 2.676 -13.727 7.277 1 91.56 204 ASN A C 1
ATOM 1607 O O . ASN A 1 204 ? 2.297 -14.844 6.914 1 91.56 204 ASN A O 1
ATOM 1611 N N . TYR A 1 205 ? 3.799 -13.227 7.137 1 89.81 205 TYR A N 1
ATOM 1612 C CA . TYR A 1 205 ? 4.809 -13.977 6.395 1 89.81 205 TYR A CA 1
ATOM 1613 C C . TYR A 1 205 ? 5.195 -15.25 7.137 1 89.81 205 TYR A C 1
ATOM 1615 O O . TYR A 1 205 ? 5.496 -15.211 8.328 1 89.81 205 TYR A O 1
ATOM 1623 N N . ASN A 1 206 ? 5.113 -16.297 6.426 1 89.88 206 ASN A N 1
ATOM 1624 C CA . ASN A 1 206 ? 5.574 -17.609 6.867 1 89.88 206 ASN A CA 1
ATOM 1625 C C . ASN A 1 206 ? 6.602 -18.203 5.906 1 89.88 206 ASN A C 1
ATOM 1627 O O . ASN A 1 206 ? 6.297 -18.438 4.734 1 89.88 206 ASN A O 1
ATOM 1631 N N . PRO A 1 207 ? 7.844 -18.469 6.398 1 87.88 207 PRO A N 1
ATOM 1632 C CA . PRO A 1 207 ? 8.93 -18.891 5.508 1 87.88 207 PRO A CA 1
ATOM 1633 C C . PRO A 1 207 ? 8.852 -20.359 5.117 1 87.88 207 PRO A C 1
ATOM 1635 O O . PRO A 1 207 ? 9.875 -21.047 5.051 1 87.88 207 PRO A O 1
ATOM 1638 N N . SER A 1 208 ? 7.664 -20.875 4.996 1 89.06 208 SER A N 1
ATOM 1639 C CA . SER A 1 208 ? 7.465 -22.25 4.531 1 89.06 208 SER A CA 1
ATOM 1640 C C . SER A 1 208 ? 6.211 -22.359 3.668 1 89.06 208 SER A C 1
ATOM 1642 O O . SER A 1 208 ? 5.238 -21.641 3.879 1 89.06 208 SER A O 1
ATOM 1644 N N . SER A 1 209 ? 6.332 -23.297 2.805 1 92.12 209 SER A N 1
ATOM 1645 C CA . SER A 1 209 ? 5.176 -23.609 1.975 1 92.12 209 SER A CA 1
ATOM 1646 C C . SER A 1 209 ? 4.309 -24.688 2.625 1 92.12 209 SER A C 1
ATOM 1648 O O . SER A 1 209 ? 4.738 -25.344 3.57 1 92.12 209 SER A O 1
ATOM 1650 N N . ASN A 1 210 ? 3.053 -24.766 2.121 1 94.62 210 ASN A N 1
ATOM 1651 C CA . ASN A 1 210 ? 2.104 -25.781 2.535 1 94.62 210 ASN A CA 1
ATOM 1652 C C . ASN A 1 210 ? 1.678 -26.656 1.361 1 94.62 210 ASN A C 1
ATOM 1654 O O . ASN A 1 210 ? 0.862 -26.25 0.536 1 94.62 210 ASN A O 1
ATOM 1658 N N . PRO A 1 211 ? 2.104 -27.906 1.389 1 93.81 211 PRO A N 1
ATOM 1659 C CA . PRO A 1 211 ? 1.866 -28.766 0.229 1 93.81 211 PRO A CA 1
ATOM 1660 C C . PRO A 1 211 ? 0.381 -28.938 -0.078 1 93.81 211 PRO A C 1
ATOM 1662 O O . PRO A 1 211 ? 0.01 -29.188 -1.229 1 93.81 211 PRO A O 1
ATOM 1665 N N . ILE A 1 212 ? -0.488 -28.766 0.841 1 94.06 212 ILE A N 1
ATOM 1666 C CA . ILE A 1 212 ? -1.915 -29.016 0.657 1 94.06 212 ILE A CA 1
ATOM 1667 C C . ILE A 1 212 ? -2.498 -27.969 -0.294 1 94.06 212 ILE A C 1
ATOM 1669 O O . ILE A 1 212 ? -3.518 -28.219 -0.942 1 94.06 212 ILE A O 1
ATOM 1673 N N . ASN A 1 213 ? -1.934 -26.875 -0.438 1 95.69 213 ASN A N 1
ATOM 1674 C CA . ASN A 1 213 ? -2.449 -25.781 -1.263 1 95.69 213 ASN A CA 1
ATOM 1675 C C . ASN A 1 213 ? -2.301 -26.094 -2.75 1 95.69 213 ASN A C 1
ATOM 1677 O O . ASN A 1 213 ? -2.898 -25.422 -3.59 1 95.69 213 ASN A O 1
ATOM 1681 N N . TYR A 1 214 ? -1.554 -27.109 -3.07 1 96.19 214 TYR A N 1
ATOM 1682 C CA . TYR A 1 214 ? -1.228 -27.328 -4.477 1 96.19 214 TYR A CA 1
ATOM 1683 C C . TYR A 1 214 ? -2.072 -28.453 -5.062 1 96.19 214 T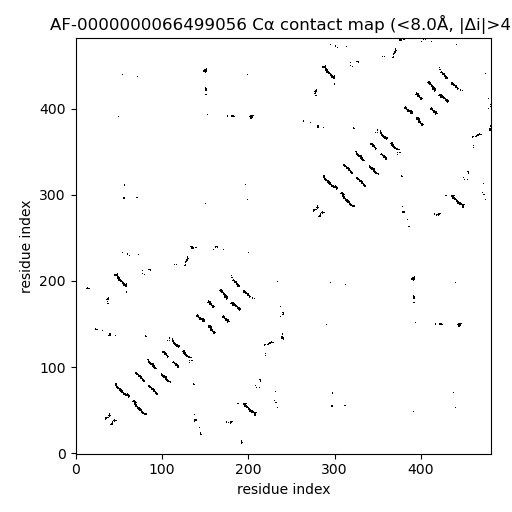YR A C 1
ATOM 1685 O O . TYR A 1 214 ? -1.854 -28.875 -6.203 1 96.19 214 TYR A O 1
ATOM 1693 N N . GLU A 1 215 ? -3.008 -28.891 -4.348 1 95.5 215 GLU A N 1
ATOM 1694 C CA . GLU A 1 215 ? -3.988 -29.828 -4.879 1 95.5 215 GLU A CA 1
ATOM 1695 C C . GLU A 1 215 ? -5.051 -29.109 -5.707 1 95.5 215 GLU A C 1
ATOM 1697 O O . GLU A 1 215 ? -5.73 -28.219 -5.211 1 95.5 215 GLU A O 1
ATOM 1702 N N . LEU A 1 216 ? -5.137 -29.562 -6.902 1 95.75 216 LEU A N 1
ATOM 1703 C CA . LEU A 1 216 ? -6.121 -28.953 -7.785 1 95.75 216 LEU A CA 1
ATOM 1704 C C . LEU A 1 216 ? -7.52 -29.484 -7.496 1 95.75 216 LEU A C 1
ATOM 1706 O O . LEU A 1 216 ? -7.688 -30.672 -7.203 1 95.75 216 LEU A O 1
ATOM 1710 N N . PRO A 1 217 ? -8.461 -28.656 -7.617 1 93.94 217 PRO A N 1
ATOM 1711 C CA . PRO A 1 217 ? -9.836 -29.156 -7.547 1 93.94 217 PRO A CA 1
ATOM 1712 C C . PRO A 1 217 ? -10.156 -30.141 -8.672 1 93.94 217 PRO A C 1
ATOM 1714 O O . PRO A 1 217 ? -9.516 -30.109 -9.727 1 93.94 217 PRO A O 1
ATOM 1717 N N . VAL A 1 218 ? -11.195 -30.875 -8.461 1 92 218 VAL A N 1
ATOM 1718 C CA . VAL A 1 218 ? -11.57 -31.938 -9.383 1 92 218 VAL A CA 1
ATOM 1719 C C . VAL A 1 218 ? -11.969 -31.344 -10.734 1 92 218 VAL A C 1
ATOM 1721 O O . VAL A 1 218 ? -11.711 -31.938 -11.781 1 92 218 VAL A O 1
ATOM 1724 N N . GLU A 1 219 ? -12.547 -30.125 -10.742 1 88.69 219 GLU A N 1
ATOM 1725 C CA . GLU A 1 219 ? -12.984 -29.438 -11.953 1 88.69 219 GLU A CA 1
ATOM 1726 C C . GLU A 1 219 ? -11.805 -29.125 -12.875 1 88.69 219 GLU A C 1
ATOM 1728 O O . GLU A 1 219 ? -11.992 -28.922 -14.078 1 88.69 219 GLU A O 1
ATOM 1733 N N . CYS A 1 220 ? -10.695 -29.188 -12.336 1 94.69 220 CYS A N 1
ATOM 1734 C CA . CYS A 1 220 ? -9.523 -28.844 -13.133 1 94.69 220 CYS A CA 1
ATOM 1735 C C . CYS A 1 220 ? -8.922 -30.078 -13.789 1 94.69 220 CYS A C 1
ATOM 1737 O O . CYS A 1 220 ? -7.867 -30.016 -14.414 1 94.69 220 CYS A O 1
ATOM 1739 N N . GLY A 1 221 ? -9.555 -31.125 -13.664 1 92.12 221 GLY A N 1
ATOM 1740 C CA . GLY A 1 221 ? -9.148 -32.312 -14.383 1 92.12 221 GLY A CA 1
ATOM 1741 C C . GLY A 1 221 ? -9.289 -32.188 -15.891 1 92.12 221 GLY A C 1
ATOM 1742 O O . GLY A 1 221 ? -8.602 -32.875 -16.641 1 92.12 221 GLY A O 1
ATOM 1743 N N . ASN A 1 222 ? -10.242 -31.359 -16.328 1 92.56 222 ASN A N 1
ATOM 1744 C CA . ASN A 1 222 ? -10.445 -31.016 -17.734 1 92.56 222 ASN A CA 1
ATOM 1745 C C . ASN A 1 222 ? -10.594 -29.516 -17.938 1 92.56 222 ASN A C 1
ATOM 1747 O O . ASN A 1 222 ? -11.656 -29.031 -18.328 1 92.56 222 ASN A O 1
ATOM 1751 N N . PRO A 1 223 ? -9.57 -28.812 -17.75 1 94.56 223 PRO A N 1
ATOM 1752 C CA . PRO A 1 223 ? -9.672 -27.359 -17.828 1 94.56 223 PRO A CA 1
ATOM 1753 C C . PRO A 1 223 ? -9.883 -26.859 -19.266 1 94.56 223 PRO A C 1
ATOM 1755 O O . PRO A 1 223 ? -9.438 -27.5 -20.219 1 94.56 223 PRO A O 1
ATOM 1758 N N . VAL A 1 224 ? -10.562 -25.75 -19.406 1 92.56 224 VAL A N 1
ATOM 1759 C CA . VAL A 1 224 ? -10.719 -25.094 -20.688 1 92.56 224 VAL A CA 1
ATOM 1760 C C . VAL A 1 224 ? -9.469 -24.266 -21 1 92.56 224 VAL A C 1
ATOM 1762 O O . VAL A 1 224 ? -9.109 -23.375 -20.234 1 92.56 224 VAL A O 1
ATOM 1765 N N . PRO A 1 225 ? -8.844 -24.516 -22.078 1 92.25 225 PRO A N 1
ATOM 1766 C CA . PRO A 1 225 ? -7.652 -23.734 -22.406 1 92.25 225 PRO A CA 1
ATOM 1767 C C . PRO A 1 225 ? -7.984 -22.297 -22.797 1 92.25 225 PRO A C 1
ATOM 1769 O O . PRO A 1 225 ? -8.953 -22.047 -23.516 1 92.25 225 PRO A O 1
ATOM 1772 N N . ILE A 1 226 ? -7.184 -21.422 -22.25 1 86.94 226 ILE A N 1
ATOM 1773 C CA . ILE A 1 226 ? -7.297 -20.016 -22.609 1 86.94 226 ILE A CA 1
ATOM 1774 C C . ILE A 1 226 ? -5.934 -19.469 -23.031 1 86.94 226 ILE A C 1
ATOM 1776 O O . ILE A 1 226 ? -4.898 -19.969 -22.594 1 86.94 226 ILE A O 1
ATOM 1780 N N . ASN A 1 227 ? -5.98 -18.375 -23.891 1 76.62 227 ASN A N 1
ATOM 1781 C CA . ASN A 1 227 ? -4.727 -17.844 -24.422 1 76.62 227 ASN A CA 1
ATOM 1782 C C . ASN A 1 227 ? -4.359 -16.516 -23.766 1 76.62 227 ASN A C 1
ATOM 1784 O O . ASN A 1 227 ? -3.213 -16.078 -23.844 1 76.62 227 ASN A O 1
ATOM 1788 N N . GLN A 1 228 ? -5.297 -15.883 -23.234 1 64.88 228 GLN A N 1
ATOM 1789 C CA . GLN A 1 228 ? -5.016 -14.57 -22.641 1 64.88 228 GLN A CA 1
ATOM 1790 C C . GLN A 1 228 ? -5.543 -14.484 -21.219 1 64.88 228 GLN A C 1
ATOM 1792 O O . GLN A 1 228 ? -6.676 -14.883 -20.938 1 64.88 228 GLN A O 1
ATOM 1797 N N . VAL A 1 229 ? -4.516 -14.156 -20.406 1 61.94 229 VAL A N 1
ATOM 1798 C CA . VAL A 1 229 ? -4.922 -14.031 -19.016 1 61.94 229 VAL A CA 1
ATOM 1799 C C . VAL A 1 229 ? -4.438 -12.695 -18.453 1 61.94 229 VAL A C 1
ATOM 1801 O O . VAL A 1 229 ? -3.348 -12.234 -18.797 1 61.94 229 VAL A O 1
ATOM 1804 N N . ILE A 1 230 ? -5.359 -12.055 -17.766 1 59 230 ILE A N 1
ATOM 1805 C CA . ILE A 1 230 ? -4.934 -10.93 -16.938 1 59 230 ILE A CA 1
ATOM 1806 C C . ILE A 1 230 ? -4.422 -11.438 -15.594 1 59 230 ILE A C 1
ATOM 1808 O O . ILE A 1 230 ? -5.125 -12.164 -14.898 1 59 230 ILE A O 1
ATOM 1812 N N . ARG A 1 231 ? -3.109 -11.227 -15.367 1 58.38 231 ARG A N 1
ATOM 1813 C CA . ARG A 1 231 ? -2.5 -11.688 -14.125 1 58.38 231 ARG A CA 1
ATOM 1814 C C . ARG A 1 231 ? -2.338 -10.531 -13.141 1 58.38 231 ARG A C 1
ATOM 1816 O O . ARG A 1 231 ? -2.115 -9.391 -13.539 1 58.38 231 ARG A O 1
ATOM 1823 N N . PRO A 1 232 ? -2.619 -10.969 -11.852 1 55.62 232 PRO A N 1
ATOM 1824 C CA . PRO A 1 232 ? -2.227 -9.961 -10.867 1 55.62 232 PRO A CA 1
ATOM 1825 C C . PRO A 1 232 ? -0.752 -9.578 -10.969 1 55.62 232 PRO A C 1
ATOM 1827 O O . PRO A 1 232 ? 0.09 -10.422 -11.281 1 55.62 232 PRO A O 1
ATOM 1830 N N . ARG A 1 233 ? -0.447 -8.344 -10.695 1 58.59 233 ARG A N 1
ATOM 1831 C CA . ARG A 1 233 ? 0.922 -7.852 -10.82 1 58.59 233 ARG A CA 1
ATOM 1832 C C . ARG A 1 233 ? 1.8 -8.398 -9.695 1 58.59 233 ARG A C 1
ATOM 1834 O O . ARG A 1 233 ? 3.006 -8.578 -9.875 1 58.59 233 ARG A O 1
ATOM 1841 N N . SER A 1 234 ? 1.105 -8.617 -8.562 1 56.28 234 SER A N 1
ATOM 1842 C CA . SER A 1 234 ? 1.867 -9.141 -7.434 1 56.28 234 SER A CA 1
ATOM 1843 C C . SER A 1 234 ? 2.555 -10.453 -7.793 1 56.28 234 SER A C 1
ATOM 1845 O O . SER A 1 234 ? 3.6 -10.789 -7.234 1 56.28 234 SER A O 1
ATOM 1847 N N . LEU A 1 235 ? 1.994 -11.109 -8.719 1 58.06 235 LEU A N 1
ATOM 1848 C CA . LEU A 1 235 ? 2.533 -12.414 -9.094 1 58.06 235 LEU A CA 1
ATOM 1849 C C . LEU A 1 235 ? 3.754 -12.258 -9.992 1 58.06 235 LEU A C 1
ATOM 1851 O O . LEU A 1 235 ? 4.547 -13.188 -10.141 1 58.06 235 LEU A O 1
ATOM 1855 N N . ASN A 1 236 ? 3.902 -11.109 -10.453 1 60.88 236 ASN A N 1
ATOM 1856 C CA . ASN A 1 236 ? 5.035 -10.891 -11.344 1 60.88 236 ASN A CA 1
ATOM 1857 C C . ASN A 1 236 ? 6.363 -10.984 -10.602 1 60.88 236 ASN A C 1
ATOM 1859 O O . ASN A 1 236 ? 7.395 -11.281 -11.203 1 60.88 236 ASN A O 1
ATOM 1863 N N . LEU A 1 237 ? 6.242 -10.766 -9.359 1 60.44 237 LEU A N 1
ATOM 1864 C CA . LEU A 1 237 ? 7.445 -10.859 -8.547 1 60.44 237 LEU A CA 1
ATOM 1865 C C . LEU A 1 237 ? 8.07 -12.25 -8.664 1 60.44 237 LEU A C 1
ATOM 1867 O O . LEU A 1 237 ? 9.289 -12.398 -8.531 1 60.44 237 LEU A O 1
ATOM 1871 N N . PHE A 1 238 ? 7.234 -13.156 -8.984 1 57.5 238 PHE A N 1
ATOM 1872 C CA . PHE A 1 238 ? 7.715 -14.531 -8.867 1 57.5 238 PHE A CA 1
ATOM 1873 C C . PHE A 1 238 ? 7.945 -15.141 -10.242 1 57.5 238 PHE A C 1
ATOM 1875 O O . PHE A 1 238 ? 8.25 -16.328 -10.359 1 57.5 238 PHE A O 1
ATOM 1882 N N . LYS A 1 239 ? 7.746 -14.352 -11.219 1 59.62 239 LYS A N 1
ATOM 1883 C CA . LYS A 1 239 ? 7.949 -14.836 -12.586 1 59.62 239 LYS A CA 1
ATOM 1884 C C . LYS A 1 239 ? 9.375 -14.562 -13.055 1 59.62 239 LYS A C 1
ATOM 1886 O O . LYS A 1 239 ? 9.844 -13.422 -13.008 1 59.62 239 LYS A O 1
ATOM 1891 N N . GLN A 1 240 ? 10.164 -15.688 -13.008 1 46.56 240 GLN A N 1
ATOM 1892 C CA . GLN A 1 240 ? 11.492 -15.555 -13.594 1 46.56 240 GLN A CA 1
ATOM 1893 C C . GLN A 1 240 ? 11.516 -16.094 -15.023 1 46.56 240 GLN A C 1
ATOM 1895 O O . GLN A 1 240 ? 10.773 -17.016 -15.359 1 46.56 240 GLN A O 1
ATOM 1900 N N . HIS A 1 241 ? 12.211 -15.094 -15.977 1 46.34 241 HIS A N 1
ATOM 1901 C CA . HIS A 1 241 ? 12.531 -15.656 -17.281 1 46.34 241 HIS A CA 1
ATOM 1902 C C . HIS A 1 241 ? 13.766 -16.547 -17.219 1 46.34 241 HIS A C 1
ATOM 1904 O O . HIS A 1 241 ? 14.648 -16.328 -16.375 1 46.34 241 HIS A O 1
ATOM 1910 N N . MET B 1 1 ? -43.438 21.281 -9.867 1 23.59 1 MET B N 1
ATOM 1911 C CA . MET B 1 1 ? -44.219 20.5 -8.922 1 23.59 1 MET B CA 1
ATOM 1912 C C . MET B 1 1 ? -43.969 19 -9.086 1 23.59 1 MET B C 1
ATOM 1914 O O . MET B 1 1 ? -43.906 18.266 -8.109 1 23.59 1 MET B O 1
ATOM 1918 N N . LYS B 1 2 ? -44.219 18.547 -10.352 1 23.33 2 LYS B N 1
ATOM 1919 C CA . LYS B 1 2 ? -44.25 17.125 -10.688 1 23.33 2 LYS B CA 1
ATOM 1920 C C . LYS B 1 2 ? -42.906 16.469 -10.469 1 23.33 2 LYS B C 1
ATOM 1922 O O . LYS B 1 2 ? -42.719 15.281 -10.719 1 23.33 2 LYS B O 1
ATOM 1927 N N . PHE B 1 3 ? -41.781 17.266 -10.555 1 26.05 3 PHE B N 1
ATOM 1928 C CA . PHE B 1 3 ? -40.344 16.969 -10.469 1 26.05 3 PHE B CA 1
ATOM 1929 C C . PHE B 1 3 ? -40 16.375 -9.109 1 26.05 3 PHE B C 1
ATOM 1931 O O . PHE B 1 3 ? -38.844 16.062 -8.852 1 26.05 3 PHE B O 1
ATOM 1938 N N . LEU B 1 4 ? -40.969 16.391 -8.109 1 22.7 4 LEU B N 1
ATOM 1939 C CA . LEU B 1 4 ? -40.875 16.172 -6.676 1 22.7 4 LEU B CA 1
ATOM 1940 C C . LEU B 1 4 ? -40.719 14.68 -6.367 1 22.7 4 LEU B C 1
ATOM 1942 O O . LEU B 1 4 ? -40 14.289 -5.453 1 22.7 4 LEU B O 1
ATOM 1946 N N . ILE B 1 5 ? -41.562 13.828 -6.926 1 22.59 5 ILE B N 1
ATOM 1947 C CA . ILE B 1 5 ? -42.031 12.586 -6.32 1 22.59 5 ILE B CA 1
ATOM 1948 C C . ILE B 1 5 ? -40.938 11.531 -6.348 1 22.59 5 ILE B C 1
ATOM 1950 O O . ILE B 1 5 ? -40.812 10.727 -5.422 1 22.59 5 ILE B O 1
ATOM 1954 N N . SER B 1 6 ? -40.344 11.391 -7.543 1 22.09 6 SER B N 1
ATOM 1955 C CA . SER B 1 6 ? -39.75 10.094 -7.863 1 22.09 6 SER B CA 1
ATOM 1956 C C . SER B 1 6 ? -38.562 9.789 -6.938 1 22.09 6 SER B C 1
ATOM 1958 O O . SER B 1 6 ? -37.406 9.781 -7.375 1 22.09 6 SER B O 1
ATOM 1960 N N . LEU B 1 7 ? -38.344 10.562 -5.84 1 20.45 7 LEU B N 1
ATOM 1961 C CA . LEU B 1 7 ? -37.188 10.594 -4.93 1 20.45 7 LEU B CA 1
ATOM 1962 C C . LEU B 1 7 ? -37.156 9.336 -4.07 1 20.45 7 LEU B C 1
ATOM 1964 O O . LEU B 1 7 ? -36.125 9.023 -3.457 1 20.45 7 LEU B O 1
ATOM 1968 N N . ILE B 1 8 ? -38.281 8.695 -3.783 1 19.56 8 ILE B N 1
ATOM 1969 C CA . ILE B 1 8 ? -38.438 7.977 -2.521 1 19.56 8 ILE B CA 1
ATOM 1970 C C . ILE B 1 8 ? -37.625 6.68 -2.568 1 19.56 8 ILE B C 1
ATOM 1972 O O . ILE B 1 8 ? -36.938 6.336 -1.607 1 19.56 8 ILE B O 1
ATOM 1976 N N . LEU B 1 9 ? -37.938 5.715 -3.512 1 19.66 9 LEU B N 1
ATOM 1977 C CA . LEU B 1 9 ? -38.094 4.316 -3.121 1 19.66 9 LEU B CA 1
ATOM 1978 C C . LEU B 1 9 ? -36.75 3.627 -2.984 1 19.66 9 LEU B C 1
ATOM 1980 O O . LEU B 1 9 ? -36.688 2.422 -2.725 1 19.66 9 LEU B O 1
ATOM 1984 N N . ILE B 1 10 ? -35.656 4.125 -3.559 1 18.95 10 ILE B N 1
ATOM 1985 C CA . ILE B 1 10 ? -34.719 3.084 -3.924 1 18.95 10 ILE B CA 1
ATOM 1986 C C . ILE B 1 10 ? -34.062 2.498 -2.664 1 18.95 10 ILE B C 1
ATOM 1988 O O . ILE B 1 10 ? -33.062 3 -2.18 1 18.95 10 ILE B O 1
ATOM 1992 N N . LEU B 1 11 ? -34.781 2.242 -1.494 1 19.14 11 LEU B N 1
ATOM 1993 C CA . LEU B 1 11 ? -34.094 1.962 -0.237 1 19.14 11 LEU B CA 1
ATOM 1994 C C . LEU B 1 11 ? -33.312 0.658 -0.324 1 19.14 11 LEU B C 1
ATOM 1996 O O . LEU B 1 11 ? -32.219 0.556 0.215 1 19.14 11 LEU B O 1
ATOM 2000 N N . SER B 1 12 ? -33.969 -0.563 -0.523 1 17.92 12 SER B N 1
ATOM 2001 C CA . SER B 1 12 ? -33.812 -1.733 0.337 1 17.92 12 SER B CA 1
ATOM 2002 C C . SER B 1 12 ? -32.562 -2.527 -0.018 1 17.92 12 SER B C 1
ATOM 2004 O O . SER B 1 12 ? -32.312 -3.582 0.567 1 17.92 12 SER B O 1
ATOM 2006 N N . ILE B 1 13 ? -32.094 -2.441 -1.21 1 19.23 13 ILE B N 1
ATOM 2007 C CA . ILE B 1 13 ? -31.531 -3.709 -1.653 1 19.23 13 ILE B CA 1
ATOM 2008 C C . ILE B 1 13 ? -30.5 -4.199 -0.632 1 19.23 13 ILE B C 1
ATOM 2010 O O . ILE B 1 13 ? -30.031 -3.428 0.207 1 19.23 13 ILE B O 1
ATOM 2014 N N . VAL B 1 14 ? -29.328 -4.973 -1.275 1 18.55 14 VAL B N 1
ATOM 2015 C CA . VAL B 1 14 ? -28.641 -6.258 -1.233 1 18.55 14 VAL B CA 1
ATOM 2016 C C . VAL B 1 14 ? -27.469 -6.188 -0.26 1 18.55 14 VAL B C 1
ATOM 2018 O O . VAL B 1 14 ? -26.516 -5.441 -0.488 1 18.55 14 VAL B O 1
ATOM 2021 N N . TYR B 1 15 ? -27.531 -6.324 1.033 1 20.03 15 TYR B N 1
ATOM 2022 C CA . TYR B 1 15 ? -26.578 -6.352 2.129 1 20.03 15 TYR B CA 1
ATOM 2023 C C . TYR B 1 15 ? -25.641 -7.551 2.004 1 20.03 15 TYR B C 1
ATOM 2025 O O . TYR B 1 15 ? -25.078 -8.023 3.002 1 20.03 15 TYR B O 1
ATOM 2033 N N . ASN B 1 16 ? -25.609 -8.359 0.988 1 19.28 16 ASN B N 1
ATOM 2034 C CA . ASN B 1 16 ? -25.109 -9.641 1.475 1 19.28 16 ASN B CA 1
ATOM 2035 C C . ASN B 1 16 ? -23.719 -9.484 2.105 1 19.28 16 ASN B C 1
ATOM 2037 O O . ASN B 1 16 ? -23.016 -8.516 1.826 1 19.28 16 ASN B O 1
ATOM 2041 N N . ASN B 1 17 ? -23.234 -10.695 2.738 1 19.62 17 ASN B N 1
ATOM 2042 C CA . ASN B 1 17 ? -22.266 -11.125 3.742 1 19.62 17 ASN B CA 1
ATOM 2043 C C . ASN B 1 17 ? -20.844 -11.039 3.219 1 19.62 17 ASN B C 1
ATOM 2045 O O . ASN B 1 17 ? -20.406 -11.883 2.428 1 19.62 17 ASN B O 1
ATOM 2049 N N . CYS B 1 18 ? -20.469 -10.062 2.637 1 19.91 18 CYS B N 1
ATOM 2050 C CA . CYS B 1 18 ? -19 -10.039 2.598 1 19.91 18 CYS B CA 1
ATOM 2051 C C . CYS B 1 18 ? -18.422 -10.523 3.918 1 19.91 18 CYS B C 1
ATOM 2053 O O . CYS B 1 18 ? -18.391 -9.781 4.898 1 19.91 18 CYS B O 1
ATOM 2055 N N . ASN B 1 19 ? -18.719 -11.789 4.32 1 22.33 19 ASN B N 1
ATOM 2056 C CA . ASN B 1 19 ? -18.094 -12.367 5.512 1 22.33 19 ASN B CA 1
ATOM 2057 C C . ASN B 1 19 ? -16.609 -12.062 5.566 1 22.33 19 ASN B C 1
ATOM 2059 O O . ASN B 1 19 ? -15.797 -12.797 5 1 22.33 19 ASN B O 1
ATOM 2063 N N . ALA B 1 20 ? -16.219 -11.141 5.191 1 22.45 20 ALA B N 1
ATOM 2064 C CA . ALA B 1 20 ? -14.852 -10.625 5.094 1 22.45 20 ALA B CA 1
ATOM 2065 C C . ALA B 1 20 ? -14.039 -10.984 6.332 1 22.45 20 ALA B C 1
ATOM 2067 O O . ALA B 1 20 ? -14.586 -11.484 7.316 1 22.45 20 ALA B O 1
ATOM 2068 N N . PHE B 1 21 ? -12.828 -10.117 6.609 1 23.73 21 PHE B N 1
ATOM 2069 C CA . PHE B 1 21 ? -11.992 -10.188 7.801 1 23.73 21 PHE B CA 1
ATOM 2070 C C . PHE B 1 21 ? -12.844 -10.219 9.062 1 23.73 21 PHE B C 1
ATOM 2072 O O . PHE B 1 21 ? -13.414 -9.203 9.461 1 23.73 21 PHE B O 1
ATOM 2079 N N . SER B 1 22 ? -13.609 -11.148 9.273 1 23.8 22 SER B N 1
ATOM 2080 C CA . SER B 1 22 ? -14.359 -11.328 10.516 1 23.8 22 SER B CA 1
ATOM 2081 C C . SER B 1 22 ? -13.508 -10.977 11.727 1 23.8 22 SER B C 1
ATOM 2083 O O . SER B 1 22 ? -12.602 -11.734 12.102 1 23.8 22 SER B O 1
ATOM 2085 N N . LEU B 1 23 ? -13.211 -9.742 11.859 1 25.3 23 LEU B N 1
ATOM 2086 C CA . LEU B 1 23 ? -12.859 -9.234 13.188 1 25.3 23 LEU B CA 1
ATOM 2087 C C . LEU B 1 23 ? -13.82 -9.766 14.242 1 25.3 23 LEU B C 1
ATOM 2089 O O . LEU B 1 23 ? -15.016 -9.477 14.195 1 25.3 23 LEU B O 1
ATOM 2093 N N . ASN B 1 24 ? -13.719 -10.945 14.641 1 23.45 24 ASN B N 1
ATOM 2094 C CA . ASN B 1 24 ? -14.445 -11.406 15.82 1 23.45 24 ASN B CA 1
ATOM 2095 C C . ASN B 1 24 ? -14.594 -10.289 16.859 1 23.45 24 ASN B C 1
ATOM 2097 O O . ASN B 1 24 ? -13.609 -9.688 17.266 1 23.45 24 ASN B O 1
ATOM 2101 N N . LYS B 1 25 ? -15.805 -9.797 17.031 1 26.14 25 LYS B N 1
ATOM 2102 C CA . LYS B 1 25 ? -16.344 -8.773 17.922 1 26.14 25 LYS B CA 1
ATOM 2103 C C . LYS B 1 25 ? -16.047 -9.094 19.391 1 26.14 25 LYS B C 1
ATOM 2105 O O . LYS B 1 25 ? -16.422 -8.352 20.281 1 26.14 25 LYS B O 1
ATOM 2110 N N . ASN B 1 26 ? -15.812 -10.391 19.656 1 26.66 26 ASN B N 1
ATOM 2111 C CA . ASN B 1 26 ? -16.047 -10.672 21.078 1 26.66 26 ASN B CA 1
ATOM 2112 C C . ASN B 1 26 ? -15.016 -9.992 21.969 1 26.66 26 ASN B C 1
ATOM 2114 O O . ASN B 1 26 ? -14.883 -10.328 23.141 1 26.66 26 ASN B O 1
ATOM 2118 N N . SER B 1 27 ? -13.938 -9.617 21.562 1 28.59 27 SER B N 1
ATOM 2119 C CA . SER B 1 27 ? -13.078 -9.414 22.719 1 28.59 27 SER B CA 1
ATOM 2120 C C . SER B 1 27 ? -13.445 -8.141 23.469 1 28.59 27 SER B C 1
ATOM 2122 O O . SER B 1 27 ? -13.148 -7.035 23 1 28.59 27 SER B O 1
ATOM 2124 N N . ASN B 1 28 ? -14.531 -8.133 24.062 1 28.08 28 ASN B N 1
ATOM 2125 C CA . ASN B 1 28 ? -14.727 -7.156 25.125 1 28.08 28 ASN B CA 1
ATOM 2126 C C . ASN B 1 28 ? -13.469 -7 25.984 1 28.08 28 ASN B C 1
ATOM 2128 O O . ASN B 1 28 ? -13.5 -7.223 27.188 1 28.08 28 ASN B O 1
ATOM 2132 N N . LYS B 1 29 ? -12.422 -7.641 25.719 1 29.88 29 LYS B N 1
ATOM 2133 C CA . LYS B 1 29 ? -11.406 -7.254 26.703 1 29.88 29 LYS B CA 1
ATOM 2134 C C . LYS B 1 29 ? -11.234 -5.738 26.75 1 29.88 29 LYS B C 1
ATOM 2136 O O . LYS B 1 29 ? -11.125 -5.09 25.703 1 29.88 29 LYS B O 1
ATOM 2141 N N . LYS B 1 30 ? -11.586 -5.238 27.844 1 27.42 30 LYS B N 1
ATOM 2142 C CA . LYS B 1 30 ? -11.258 -3.865 28.219 1 27.42 30 LYS B CA 1
ATOM 2143 C C . LYS B 1 30 ? -9.953 -3.416 27.578 1 27.42 30 LYS B C 1
ATOM 2145 O O . LYS B 1 30 ? -9.008 -4.199 27.453 1 27.42 30 LYS B O 1
ATOM 2150 N N . VAL B 1 31 ? -10.062 -2.34 26.781 1 30.58 31 VAL B N 1
ATOM 2151 C CA . VAL B 1 31 ? -8.867 -1.571 26.438 1 30.58 31 VAL B CA 1
ATOM 2152 C C . VAL B 1 31 ? -7.848 -1.674 27.578 1 30.58 31 VAL B C 1
ATOM 2154 O O . VAL B 1 31 ? -8.086 -1.183 28.688 1 30.58 31 VAL B O 1
ATOM 2157 N N . LEU B 1 32 ? -7.355 -2.797 27.812 1 30.53 32 LEU B N 1
ATOM 2158 C CA . LEU B 1 32 ? -6.207 -2.596 28.688 1 30.53 32 LEU B CA 1
ATOM 2159 C C . LEU B 1 32 ? -5.5 -1.284 28.375 1 30.53 32 LEU B C 1
ATOM 2161 O O . LEU B 1 32 ? -5.434 -0.882 27.203 1 30.53 32 LEU B O 1
ATOM 2165 N N . ASP B 1 33 ? -5.402 -0.391 29.25 1 33.09 33 ASP B N 1
ATOM 2166 C CA . ASP B 1 33 ? -4.473 0.735 29.234 1 33.09 33 ASP B CA 1
ATOM 2167 C C . ASP B 1 33 ? -3.207 0.39 28.453 1 33.09 33 ASP B C 1
ATOM 2169 O O . ASP B 1 33 ? -2.215 -0.058 29.031 1 33.09 33 ASP B O 1
ATOM 2173 N N . TYR B 1 34 ? -3.324 -0.47 27.562 1 34.66 34 TYR B N 1
ATOM 2174 C CA . TYR B 1 34 ? -2.129 -0.767 26.781 1 34.66 34 TYR B CA 1
ATOM 2175 C C . TYR B 1 34 ? -1.461 0.515 26.297 1 34.66 34 TYR B C 1
ATOM 2177 O O . TYR B 1 34 ? -2.131 1.415 25.781 1 34.66 34 TYR B O 1
ATOM 2185 N N . ASP B 1 35 ? -0.372 0.877 26.797 1 41.31 35 ASP B N 1
ATOM 2186 C CA . ASP B 1 35 ? 0.597 1.87 26.359 1 41.31 35 ASP B CA 1
ATOM 2187 C C . ASP B 1 35 ? 0.722 1.862 24.828 1 41.31 35 ASP B C 1
ATOM 2189 O O . ASP B 1 35 ? 1.395 1 24.266 1 41.31 35 ASP B O 1
ATOM 2193 N N . ILE B 1 36 ? -0.341 1.963 24.25 1 48.03 36 ILE B N 1
ATOM 2194 C CA . ILE B 1 36 ? -0.336 2.088 22.797 1 48.03 36 ILE B CA 1
ATOM 2195 C C . ILE B 1 36 ? 0.885 2.889 22.359 1 48.03 36 ILE B C 1
ATOM 2197 O O . ILE B 1 36 ? 1.112 4.004 22.828 1 48.03 36 ILE B O 1
ATOM 2201 N N . CYS B 1 37 ? 1.866 2.189 21.938 1 52.22 37 CYS B N 1
ATOM 2202 C CA . CYS B 1 37 ? 3.031 2.883 21.406 1 52.22 37 CYS B CA 1
ATOM 2203 C C . CYS B 1 37 ? 2.609 4.055 20.531 1 52.22 37 CYS B C 1
ATOM 2205 O O . CYS B 1 37 ? 3.449 4.844 20.078 1 52.22 37 CYS B O 1
ATOM 2207 N N . PHE B 1 38 ? 1.592 3.871 19.906 1 48.03 38 PHE B N 1
ATOM 2208 C CA . PHE B 1 38 ? 1.322 5.047 19.078 1 48.03 38 PHE B CA 1
ATOM 2209 C C . PHE B 1 38 ? 0.895 6.227 19.953 1 48.03 38 PHE B C 1
ATOM 2211 O O . PHE B 1 38 ? 0.361 6.039 21.047 1 48.03 38 PHE B O 1
ATOM 2218 N N . PRO B 1 39 ? 1.299 7.402 19.484 1 43.88 39 PRO B N 1
ATOM 2219 C CA . PRO B 1 39 ? 1.142 8.602 20.312 1 43.88 39 PRO B CA 1
ATOM 2220 C C . PRO B 1 39 ? -0.225 8.68 20.984 1 43.88 39 PRO B C 1
ATOM 2222 O O . PRO B 1 39 ? -1.231 8.945 20.328 1 43.88 39 PRO B O 1
ATOM 2225 N N . SER B 1 40 ? -0.599 7.719 21.391 1 38.41 40 SER B N 1
ATOM 2226 C CA . SER B 1 40 ? -1.568 8.203 22.359 1 38.41 40 SER B CA 1
ATOM 2227 C C . SER B 1 40 ? -0.888 9 23.469 1 38.41 40 SER B C 1
ATOM 2229 O O . SER B 1 40 ? 0.325 8.898 23.656 1 38.41 40 SER B O 1
ATOM 2231 N N . GLY B 1 41 ? -1.504 9.969 23.891 1 42 41 GLY B N 1
ATOM 2232 C CA . GLY B 1 41 ? -1.066 10.852 24.953 1 42 41 GLY B CA 1
ATOM 2233 C C . GLY B 1 41 ? -0.129 10.172 25.938 1 42 41 GLY B C 1
ATOM 2234 O O . GLY B 1 41 ? 0.597 10.844 26.672 1 42 41 GLY B O 1
ATOM 2235 N N . SER B 1 42 ? -0.17 8.961 25.906 1 43.72 42 SER B N 1
ATOM 2236 C CA . SER B 1 42 ? 0.586 8.398 27.016 1 43.72 42 SER B CA 1
ATOM 2237 C C . SER B 1 42 ? 1.999 8.016 26.594 1 43.72 42 SER B C 1
ATOM 2239 O O . SER B 1 42 ? 2.838 7.68 27.422 1 43.72 42 SER B O 1
ATOM 2241 N N . THR B 1 43 ? 2.158 7.844 25.312 1 54.03 43 THR B N 1
ATOM 2242 C CA . THR B 1 43 ? 3.432 7.25 24.922 1 54.03 43 THR B CA 1
ATOM 2243 C C . THR B 1 43 ? 4.559 8.273 25.031 1 54.03 43 THR B C 1
ATOM 2245 O O . THR B 1 43 ? 5.73 7.938 24.859 1 54.03 43 THR B O 1
ATOM 2248 N N . GLY B 1 44 ? 4.227 9.43 25.406 1 61.59 44 GLY B N 1
ATOM 2249 C CA . GLY B 1 44 ? 5.262 10.438 25.531 1 61.59 44 GLY B CA 1
ATOM 2250 C C . GLY B 1 44 ? 5.777 10.945 24.203 1 61.59 44 GLY B C 1
ATOM 2251 O O . GLY B 1 44 ? 6.754 11.695 24.156 1 61.59 44 GLY B O 1
ATOM 2252 N N . ILE B 1 45 ? 5.242 10.367 23.125 1 68 45 ILE B N 1
ATOM 2253 C CA . ILE B 1 45 ? 5.699 10.875 21.844 1 68 45 ILE B CA 1
ATOM 2254 C C . ILE B 1 45 ? 5.055 12.234 21.562 1 68 45 ILE B C 1
ATOM 2256 O O . ILE B 1 45 ? 3.826 12.352 21.531 1 68 45 ILE B O 1
ATOM 2260 N N . ASN B 1 46 ? 5.887 13.211 21.453 1 81 46 ASN B N 1
ATOM 2261 C CA . ASN B 1 46 ? 5.438 14.586 21.25 1 81 46 ASN B CA 1
ATOM 2262 C C . ASN B 1 46 ? 5.297 14.93 19.781 1 81 46 ASN B C 1
ATOM 2264 O O . ASN B 1 46 ? 4.895 16.047 19.422 1 81 46 ASN B O 1
ATOM 2268 N N . GLY B 1 47 ? 5.664 13.977 18.938 1 87.62 47 GLY B N 1
ATOM 2269 C CA . GLY B 1 47 ? 5.582 14.164 17.5 1 87.62 47 GLY B CA 1
ATOM 2270 C C . GLY B 1 47 ? 6.328 13.102 16.719 1 87.62 47 GLY B C 1
ATOM 2271 O O . GLY B 1 47 ? 6.91 12.188 17.312 1 87.62 47 GLY B O 1
ATOM 2272 N N . PHE B 1 48 ? 6.219 13.195 15.422 1 88.25 48 PHE B N 1
ATOM 2273 C CA . PHE B 1 48 ? 6.977 12.266 14.594 1 88.25 48 PHE B CA 1
ATOM 2274 C C . PHE B 1 48 ? 7.152 12.812 13.188 1 88.25 48 PHE B C 1
ATOM 2276 O O . PHE B 1 48 ? 6.457 13.75 12.789 1 88.25 48 PHE B O 1
ATOM 2283 N N . ARG B 1 49 ? 8.133 12.266 12.492 1 91.69 49 ARG B N 1
ATOM 2284 C CA . ARG B 1 49 ? 8.375 12.492 11.07 1 91.69 49 ARG B CA 1
ATOM 2285 C C . ARG B 1 49 ? 8.414 11.172 10.305 1 91.69 49 ARG B C 1
ATOM 2287 O O . ARG B 1 49 ? 8.898 10.164 10.82 1 91.69 49 ARG B O 1
ATOM 2294 N N . THR B 1 50 ? 7.914 11.234 9.078 1 91.69 50 THR B N 1
ATOM 2295 C CA . THR B 1 50 ? 7.902 10.047 8.234 1 91.69 50 THR B CA 1
ATOM 2296 C C . THR B 1 50 ? 7.695 10.43 6.773 1 91.69 50 THR B C 1
ATOM 2298 O O . THR B 1 50 ? 7.152 11.492 6.473 1 91.69 50 THR B O 1
ATOM 2301 N N . ASN B 1 51 ? 8.18 9.602 5.941 1 92.81 51 ASN B N 1
ATOM 2302 C CA . ASN B 1 51 ? 7.762 9.617 4.543 1 92.81 51 ASN B CA 1
ATOM 2303 C C . ASN B 1 51 ? 6.617 8.648 4.285 1 92.81 51 ASN B C 1
ATOM 2305 O O . ASN B 1 51 ? 6.504 7.621 4.961 1 92.81 51 ASN B O 1
ATOM 2309 N N . ILE B 1 52 ? 5.758 9.047 3.355 1 92.94 52 ILE B N 1
ATOM 2310 C CA . ILE B 1 52 ? 4.68 8.109 3.068 1 92.94 52 ILE B CA 1
ATOM 2311 C C . ILE B 1 52 ? 4.57 7.898 1.56 1 92.94 52 ILE B C 1
ATOM 2313 O O . ILE B 1 52 ? 4.902 8.789 0.774 1 92.94 52 ILE B O 1
ATOM 2317 N N . LEU B 1 53 ? 4.164 6.762 1.147 1 93.19 53 LEU B N 1
ATOM 2318 C CA . LEU B 1 53 ? 3.633 6.414 -0.166 1 93.19 53 LEU B CA 1
ATOM 2319 C C . LEU B 1 53 ? 2.223 5.848 -0.049 1 93.19 53 LEU B C 1
ATOM 2321 O O . LEU B 1 53 ? 2.01 4.832 0.617 1 93.19 53 LEU B O 1
ATOM 2325 N N . GLY B 1 54 ? 1.32 6.559 -0.631 1 92.81 54 GLY B N 1
ATOM 2326 C CA . GLY B 1 54 ? -0.069 6.125 -0.651 1 92.81 54 GLY B CA 1
ATOM 2327 C C . GLY B 1 54 ? -0.603 5.898 -2.053 1 92.81 54 GLY B C 1
ATOM 2328 O O . GLY B 1 54 ? -0.314 6.672 -2.967 1 92.81 54 GLY B O 1
ATOM 2329 N N . VAL B 1 55 ? -1.303 4.84 -2.197 1 90.69 55 VAL B N 1
ATOM 2330 C CA . VAL B 1 55 ? -2.014 4.535 -3.434 1 90.69 55 VAL B CA 1
ATOM 2331 C C . VAL B 1 55 ? -3.486 4.27 -3.133 1 90.69 55 VAL B C 1
ATOM 2333 O O . VAL B 1 55 ? -3.812 3.5 -2.225 1 90.69 55 VAL B O 1
ATOM 2336 N N . GLY B 1 56 ? -4.309 4.91 -3.889 1 88.94 56 GLY B N 1
ATOM 2337 C CA . GLY B 1 56 ? -5.742 4.789 -3.668 1 88.94 56 GLY B CA 1
ATOM 2338 C C . GLY B 1 56 ? -6.496 4.328 -4.898 1 88.94 56 GLY B C 1
ATOM 2339 O O . GLY B 1 56 ? -6.223 4.781 -6.012 1 88.94 56 GLY B O 1
ATOM 2340 N N . TYR B 1 57 ? -7.352 3.379 -4.578 1 85.44 57 TYR B N 1
ATOM 2341 C CA . TYR B 1 57 ? -8.352 2.945 -5.547 1 85.44 57 TYR B CA 1
ATOM 2342 C C . TYR B 1 57 ? -9.734 3.461 -5.168 1 85.44 57 TYR B C 1
ATOM 2344 O O . TYR B 1 57 ? -10.305 3.053 -4.152 1 85.44 57 TYR B O 1
ATOM 2352 N N . ASN B 1 58 ? -10.203 4.34 -5.973 1 81.19 58 ASN B N 1
ATOM 2353 C CA . ASN B 1 58 ? -11.539 4.891 -5.77 1 81.19 58 ASN B CA 1
ATOM 2354 C C . ASN B 1 58 ? -11.758 5.332 -4.328 1 81.19 58 ASN B C 1
ATOM 2356 O O . ASN B 1 58 ? -12.773 5.004 -3.717 1 81.19 58 ASN B O 1
ATOM 2360 N N . 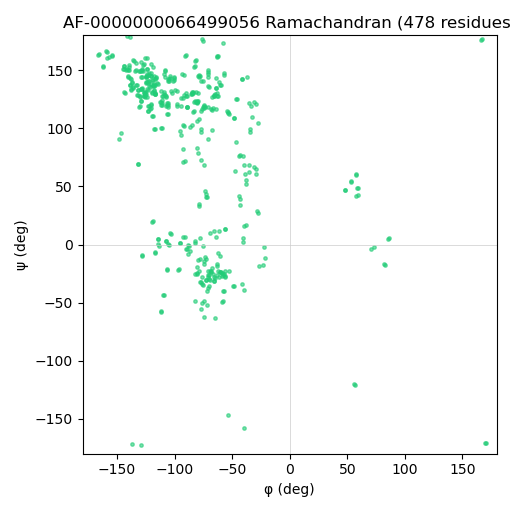SER B 1 59 ? -10.898 5.996 -3.785 1 75.44 59 SER B N 1
ATOM 2361 C CA . SER B 1 59 ? -11 6.266 -2.355 1 75.44 59 SER B CA 1
ATOM 2362 C C . SER B 1 59 ? -10.875 7.758 -2.062 1 75.44 59 SER B C 1
ATOM 2364 O O . SER B 1 59 ? -10.875 8.172 -0.901 1 75.44 59 SER B O 1
ATOM 2366 N N . LEU B 1 60 ? -10.555 8.492 -2.977 1 63.06 60 LEU B N 1
ATOM 2367 C CA . LEU B 1 60 ? -10.539 9.93 -2.738 1 63.06 60 LEU B CA 1
ATOM 2368 C C . LEU B 1 60 ? -11.922 10.539 -2.943 1 63.06 60 LEU B C 1
ATOM 2370 O O . LEU B 1 60 ? -12.492 10.438 -4.031 1 63.06 60 LEU B O 1
ATOM 2374 N N . TYR B 1 61 ? -12.602 10.836 -1.706 1 53.06 61 TYR B N 1
ATOM 2375 C CA . TYR B 1 61 ? -13.828 11.609 -1.851 1 53.06 61 TYR B CA 1
ATOM 2376 C C . TYR B 1 61 ? -13.523 13.094 -2.018 1 53.06 61 TYR B C 1
ATOM 2378 O O . TYR B 1 61 ? -12.828 13.688 -1.19 1 53.06 61 TYR B O 1
ATOM 2386 N N . PRO B 1 62 ? -13.695 13.516 -3.205 1 45.44 62 PRO B N 1
ATOM 2387 C CA . PRO B 1 62 ? -13.562 14.977 -3.201 1 45.44 62 PRO B CA 1
ATOM 2388 C C . PRO B 1 62 ? -14.469 15.648 -2.172 1 45.44 62 PRO B C 1
ATOM 2390 O O . PRO B 1 62 ? -15.531 15.117 -1.835 1 45.44 62 PRO B O 1
ATOM 2393 N N . ASN B 1 63 ? -13.875 16.344 -0.968 1 44.72 63 ASN B N 1
ATOM 2394 C CA . ASN B 1 63 ? -14.688 17.125 -0.049 1 44.72 63 ASN B CA 1
ATOM 2395 C C . ASN B 1 63 ? -15.984 17.609 -0.711 1 44.72 63 ASN B C 1
ATOM 2397 O O . ASN B 1 63 ? -16.906 18.031 -0.029 1 44.72 63 ASN B O 1
ATOM 2401 N N . GLY B 1 64 ? -16.203 17.328 -1.975 1 42.53 64 GLY B N 1
ATOM 2402 C CA . GLY B 1 64 ? -17.438 17.672 -2.672 1 42.53 64 GLY B CA 1
ATOM 2403 C C . GLY B 1 64 ? -17.953 16.547 -3.553 1 42.53 64 GLY B C 1
ATOM 2404 O O . GLY B 1 64 ? -17.625 15.383 -3.336 1 42.53 64 GLY B O 1
ATOM 2405 N N . ASP B 1 65 ? -18.984 16.938 -4.324 1 45.84 65 ASP B N 1
ATOM 2406 C CA . ASP B 1 65 ? -19.75 16.141 -5.277 1 45.84 65 ASP B CA 1
ATOM 2407 C C . ASP B 1 65 ? -18.844 15.516 -6.332 1 45.84 65 ASP B C 1
ATOM 2409 O O . ASP B 1 65 ? -19.312 15.109 -7.395 1 45.84 65 ASP B O 1
ATOM 2413 N N . GLY B 1 66 ? -17.609 15.586 -6.031 1 50.69 66 GLY B N 1
ATOM 2414 C CA . GLY B 1 66 ? -16.812 15.133 -7.16 1 50.69 66 GLY B CA 1
ATOM 2415 C C . GLY B 1 66 ? -16.688 13.617 -7.227 1 50.69 66 GLY B C 1
ATOM 2416 O O . GLY B 1 66 ? -17.109 12.914 -6.309 1 50.69 66 GLY B O 1
ATOM 2417 N N . ALA B 1 67 ? -16.406 13.125 -8.328 1 57.28 67 ALA B N 1
ATOM 2418 C CA . ALA B 1 67 ? -16.297 11.703 -8.641 1 57.28 67 ALA B CA 1
ATOM 2419 C C . ALA B 1 67 ? -15.164 11.055 -7.84 1 57.28 67 ALA B C 1
ATOM 2421 O O . ALA B 1 67 ? -14.133 11.68 -7.598 1 57.28 67 ALA B O 1
ATOM 2422 N N . ILE B 1 68 ? -15.438 9.984 -7.145 1 63.78 68 ILE B N 1
ATOM 2423 C CA . ILE B 1 68 ? -14.453 9.094 -6.52 1 63.78 68 ILE B CA 1
ATOM 2424 C C . ILE B 1 68 ? -13.336 8.789 -7.508 1 63.78 68 ILE B C 1
ATOM 2426 O O . ILE B 1 68 ? -13.586 8.57 -8.695 1 63.78 68 ILE B O 1
ATOM 2430 N N . SER B 1 69 ? -12.047 9.078 -7.023 1 76.75 69 SER B N 1
ATOM 2431 C CA . SER B 1 69 ? -10.914 8.914 -7.93 1 76.75 69 SER B CA 1
ATOM 2432 C C . SER B 1 69 ? -9.82 8.055 -7.297 1 76.75 69 SER B C 1
ATOM 2434 O O . SER B 1 69 ? -9.711 7.996 -6.07 1 76.75 69 SER B O 1
ATOM 2436 N N . SER B 1 70 ? -9.164 7.426 -8.156 1 82.75 70 SER B N 1
ATOM 2437 C CA . SER B 1 70 ? -7.906 6.789 -7.777 1 82.75 70 SER B CA 1
ATOM 2438 C C . SER B 1 70 ? -6.75 7.785 -7.801 1 82.75 70 SER B C 1
ATOM 2440 O O . SER B 1 70 ? -6.82 8.812 -8.484 1 82.75 70 SER B O 1
ATOM 2442 N N . TYR B 1 71 ? -5.742 7.461 -6.941 1 84.25 71 TYR B N 1
ATOM 2443 C CA . TYR B 1 71 ? -4.664 8.438 -6.832 1 84.25 71 TYR B CA 1
ATOM 2444 C C . TYR B 1 71 ? -3.395 7.793 -6.297 1 84.25 71 TYR B C 1
ATOM 2446 O O . TYR B 1 71 ? -3.42 6.656 -5.82 1 84.25 71 TYR B O 1
ATOM 2454 N N . ILE B 1 72 ? -2.322 8.555 -6.461 1 88.06 72 ILE B N 1
ATOM 2455 C CA . ILE B 1 72 ? -1.063 8.289 -5.773 1 88.06 72 ILE B CA 1
ATOM 2456 C C . ILE B 1 72 ? -0.63 9.531 -4.992 1 88.06 72 ILE B C 1
ATOM 2458 O O . ILE B 1 72 ? -0.859 10.656 -5.434 1 88.06 72 ILE B O 1
ATOM 2462 N N . GLU B 1 73 ? -0.044 9.234 -3.838 1 89.5 73 GLU B N 1
ATOM 2463 C CA . GLU B 1 73 ? 0.496 10.328 -3.035 1 89.5 73 GLU B CA 1
ATOM 2464 C C . GLU B 1 73 ? 1.844 9.953 -2.426 1 89.5 73 GLU B C 1
ATOM 2466 O O . GLU B 1 73 ? 2.035 8.82 -1.979 1 89.5 73 GLU B O 1
ATOM 2471 N N . GLU B 1 74 ? 2.703 10.867 -2.477 1 88.31 74 GLU B N 1
ATOM 2472 C CA . GLU B 1 74 ? 3.979 10.836 -1.767 1 88.31 74 GLU B CA 1
ATOM 2473 C C . GLU B 1 74 ? 4.16 12.07 -0.894 1 88.31 74 GLU B C 1
ATOM 2475 O O . GLU B 1 74 ? 3.977 13.195 -1.36 1 88.31 74 GLU B O 1
ATOM 2480 N N . ASN B 1 75 ? 4.504 11.719 0.37 1 89.44 75 ASN B N 1
ATOM 2481 C CA . ASN B 1 75 ? 4.602 12.852 1.291 1 89.44 75 ASN B CA 1
ATOM 2482 C C . ASN B 1 75 ? 5.758 12.672 2.27 1 89.44 75 ASN B C 1
ATOM 2484 O O . ASN B 1 75 ? 6.145 11.547 2.586 1 89.44 75 ASN B O 1
ATOM 2488 N N . GLN B 1 76 ? 6.234 13.82 2.617 1 91.25 76 GLN B N 1
ATOM 2489 C CA . GLN B 1 76 ? 7.008 13.938 3.848 1 91.25 76 GLN B CA 1
ATOM 2490 C C . GLN B 1 76 ? 6.207 14.648 4.938 1 91.25 76 GLN B C 1
ATOM 2492 O O . GLN B 1 76 ? 5.828 15.805 4.777 1 91.25 76 GLN B O 1
ATOM 2497 N N . ILE B 1 77 ? 6.016 13.922 6.008 1 92 77 ILE B N 1
ATOM 2498 C CA . ILE B 1 77 ? 5.105 14.414 7.035 1 92 77 ILE B CA 1
ATOM 2499 C C . ILE B 1 77 ? 5.879 14.703 8.32 1 92 77 ILE B C 1
ATOM 2501 O O . ILE B 1 77 ? 6.762 13.93 8.703 1 92 77 ILE B O 1
ATOM 2505 N N . ASP B 1 78 ? 5.559 15.789 8.953 1 92.44 78 ASP B N 1
ATOM 2506 C CA . ASP B 1 78 ? 6.016 16.172 10.281 1 92.44 78 ASP B CA 1
ATOM 2507 C C . ASP B 1 78 ? 4.84 16.578 11.172 1 92.44 78 ASP B C 1
ATOM 2509 O O . ASP B 1 78 ? 4.086 17.5 10.836 1 92.44 78 ASP B O 1
ATOM 2513 N N . VAL B 1 79 ? 4.691 15.859 12.234 1 90.56 79 VAL B N 1
ATOM 2514 C CA . VAL B 1 79 ? 3.625 16.156 13.188 1 90.56 79 VAL B CA 1
ATOM 2515 C C . VAL B 1 79 ? 4.223 16.531 14.539 1 90.56 79 VAL B C 1
ATOM 2517 O O . VAL B 1 79 ? 5.113 15.836 15.047 1 90.56 79 VAL B O 1
ATOM 2520 N N . ASP B 1 80 ? 3.775 17.625 15.055 1 91.31 80 ASP B N 1
ATOM 2521 C CA . ASP B 1 80 ? 4.129 18.141 16.375 1 91.31 80 ASP B CA 1
ATOM 2522 C C . ASP B 1 80 ? 2.898 18.203 17.281 1 91.31 80 ASP B C 1
ATOM 2524 O O . ASP B 1 80 ? 2.156 19.188 17.25 1 91.31 80 ASP B O 1
ATOM 2528 N N . PHE B 1 81 ? 2.783 17.203 18.125 1 86.81 81 PHE B N 1
ATOM 2529 C CA . PHE B 1 81 ? 1.589 17.125 18.953 1 86.81 81 PHE B CA 1
ATOM 2530 C C . PHE B 1 81 ? 1.647 18.141 20.094 1 86.81 81 PHE B C 1
ATOM 2532 O O . PHE B 1 81 ? 0.612 18.625 20.547 1 86.81 81 PHE B O 1
ATOM 2539 N N . GLU B 1 82 ? 2.758 18.375 20.562 1 86.75 82 GLU B N 1
ATOM 2540 C CA . GLU B 1 82 ? 2.91 19.312 21.672 1 86.75 82 GLU B CA 1
ATOM 2541 C C . GLU B 1 82 ? 2.381 20.688 21.297 1 86.75 82 GLU B C 1
ATOM 2543 O O . GLU B 1 82 ? 1.657 21.328 22.062 1 86.75 82 GLU B O 1
ATOM 2548 N N . ASN B 1 83 ? 2.807 21.156 20.156 1 91.44 83 ASN B N 1
ATOM 2549 C CA . ASN B 1 83 ? 2.387 22.469 19.688 1 91.44 83 ASN B CA 1
ATOM 2550 C C . ASN B 1 83 ? 1.188 22.391 18.75 1 91.44 83 ASN B C 1
ATOM 2552 O O . ASN B 1 83 ? 0.781 23.391 18.172 1 91.44 83 ASN B O 1
ATOM 2556 N N . GLN B 1 84 ? 0.686 21.219 18.516 1 89.75 84 GLN B N 1
ATOM 2557 C CA . GLN B 1 84 ? -0.516 20.953 17.734 1 89.75 84 GLN B CA 1
ATOM 2558 C C . GLN B 1 84 ? -0.393 21.516 16.312 1 89.75 84 GLN B C 1
ATOM 2560 O O . GLN B 1 84 ? -1.241 22.297 15.883 1 89.75 84 GLN B O 1
ATOM 2565 N N . ARG B 1 85 ? 0.603 21 15.656 1 92.25 85 ARG B N 1
ATOM 2566 C CA . ARG B 1 85 ? 0.862 21.469 14.297 1 92.25 85 ARG B CA 1
ATOM 2567 C C . ARG B 1 85 ? 1.338 20.312 13.414 1 92.25 85 ARG B C 1
ATOM 2569 O O . ARG B 1 85 ? 1.866 19.328 13.914 1 92.25 85 ARG B O 1
ATOM 2576 N N . LEU B 1 86 ? 1.09 20.453 12.125 1 93 86 LEU B N 1
ATOM 2577 C CA . LEU B 1 86 ? 1.377 19.453 11.102 1 93 86 LEU B CA 1
ATOM 2578 C C . LEU B 1 86 ? 1.972 20.094 9.852 1 93 86 LEU B C 1
ATOM 2580 O O . LEU B 1 86 ? 1.516 21.156 9.43 1 93 86 LEU B O 1
ATOM 2584 N N . PHE B 1 87 ? 3.025 19.516 9.352 1 93.06 87 PHE B N 1
ATOM 2585 C CA . PHE B 1 87 ? 3.662 19.906 8.102 1 93.06 87 PHE B CA 1
ATOM 2586 C C . PHE B 1 87 ? 3.723 18.719 7.137 1 93.06 87 PHE B C 1
ATOM 2588 O O . PHE B 1 87 ? 3.967 17.594 7.547 1 93.06 87 PHE B O 1
ATOM 2595 N N . ALA B 1 88 ? 3.461 18.984 5.84 1 91.56 88 ALA B N 1
ATOM 2596 C CA . ALA B 1 88 ? 3.633 17.969 4.809 1 91.56 88 ALA B CA 1
ATOM 2597 C C . ALA B 1 88 ? 4.156 18.578 3.512 1 91.56 88 ALA B C 1
ATOM 2599 O O . ALA B 1 88 ? 3.66 19.609 3.064 1 91.56 88 ALA B O 1
ATOM 2600 N N . ASN B 1 89 ? 5.188 18 2.949 1 90.81 89 ASN B N 1
ATOM 2601 C CA . ASN B 1 89 ? 5.512 18.141 1.534 1 90.81 89 ASN B CA 1
ATOM 2602 C C . ASN B 1 89 ? 4.906 17.031 0.697 1 90.81 89 ASN B C 1
ATOM 2604 O O . ASN B 1 89 ? 5.09 15.844 1.006 1 90.81 89 ASN B O 1
ATOM 2608 N N . TYR B 1 90 ? 4.168 17.5 -0.331 1 83.5 90 TYR B N 1
ATOM 2609 C CA . TYR B 1 90 ? 3.42 16.406 -0.947 1 83.5 90 TYR B CA 1
ATOM 2610 C C . TYR B 1 90 ? 3.531 16.469 -2.467 1 83.5 90 TYR B C 1
ATOM 2612 O O . TYR B 1 90 ? 3.76 17.531 -3.041 1 83.5 90 TYR B O 1
ATOM 2620 N N . PHE B 1 91 ? 3.471 15.312 -3.002 1 86 91 PHE B N 1
ATOM 2621 C CA . PHE B 1 91 ? 3.168 15 -4.391 1 86 91 PHE B CA 1
ATOM 2622 C C . PHE B 1 91 ? 1.894 14.164 -4.492 1 86 91 PHE B C 1
ATOM 2624 O O . PHE B 1 91 ? 1.7 13.227 -3.723 1 86 91 PHE B O 1
ATOM 2631 N N . MET B 1 92 ? 1.02 14.57 -5.395 1 85 92 MET B N 1
ATOM 2632 C CA . MET B 1 92 ? -0.199 13.805 -5.633 1 85 92 MET B CA 1
ATOM 2633 C C . MET B 1 92 ? -0.537 13.766 -7.121 1 85 92 MET B C 1
ATOM 2635 O O . MET B 1 92 ? -0.312 14.742 -7.836 1 85 92 MET B O 1
ATOM 2639 N N . LYS B 1 93 ? -1.028 12.688 -7.473 1 84.38 93 LYS B N 1
ATOM 2640 C CA . LYS B 1 93 ? -1.604 12.523 -8.805 1 84.38 93 LYS B CA 1
ATOM 2641 C C . LYS B 1 93 ? -2.977 11.859 -8.727 1 84.38 93 LYS B C 1
ATOM 2643 O O . LYS B 1 93 ? -3.141 10.828 -8.07 1 84.38 93 LYS B O 1
ATOM 2648 N N . LEU B 1 94 ? -3.885 12.484 -9.359 1 80.25 94 LEU B N 1
ATOM 2649 C CA . LEU B 1 94 ? -5.254 11.984 -9.391 1 80.25 94 LEU B CA 1
ATOM 2650 C C . LEU B 1 94 ? -5.602 11.445 -10.773 1 80.25 94 LEU B C 1
ATOM 2652 O O . LEU B 1 94 ? -5.141 11.977 -11.789 1 80.25 94 LEU B O 1
ATOM 2656 N N . ASP B 1 95 ? -6.469 10.469 -10.75 1 77.19 95 ASP B N 1
ATOM 2657 C CA . ASP B 1 95 ? -6.953 9.945 -12.023 1 77.19 95 ASP B CA 1
ATOM 2658 C C . ASP B 1 95 ? -7.648 11.039 -12.836 1 77.19 95 ASP B C 1
ATOM 2660 O O . ASP B 1 95 ? -8.414 11.836 -12.281 1 77.19 95 ASP B O 1
ATOM 2664 N N . GLY B 1 96 ? -7.309 10.984 -14.117 1 69.56 96 GLY B N 1
ATOM 2665 C CA . GLY B 1 96 ? -7.945 11.945 -15.008 1 69.56 96 GLY B CA 1
ATOM 2666 C C . GLY B 1 96 ? -7.27 13.305 -14.992 1 69.56 96 GLY B C 1
ATOM 2667 O O . GLY B 1 96 ? -7.527 14.141 -15.859 1 69.56 96 GLY B O 1
ATOM 2668 N N . ASN B 1 97 ? -6.492 13.492 -13.945 1 71.44 97 ASN B N 1
ATOM 2669 C CA . ASN B 1 97 ? -5.758 14.75 -13.922 1 71.44 97 ASN B CA 1
ATOM 2670 C C . ASN B 1 97 ? -4.465 14.664 -14.734 1 71.44 97 ASN B C 1
ATOM 2672 O O . ASN B 1 97 ? -3.707 13.703 -14.594 1 71.44 97 ASN B O 1
ATOM 2676 N N . THR B 1 98 ? -4.328 15.609 -15.516 1 72.12 98 THR B N 1
ATOM 2677 C CA . THR B 1 98 ? -3.131 15.625 -16.344 1 72.12 98 THR B CA 1
ATOM 2678 C C . THR B 1 98 ? -1.933 16.156 -15.562 1 72.12 98 THR B C 1
ATOM 2680 O O . THR B 1 98 ? -0.786 15.82 -15.875 1 72.12 98 THR B O 1
ATOM 2683 N N . GLU B 1 99 ? -2.279 16.922 -14.617 1 73.62 99 GLU B N 1
ATOM 2684 C CA . GLU B 1 99 ? -1.186 17.578 -13.914 1 73.62 99 GLU B CA 1
ATOM 2685 C C . GLU B 1 99 ? -0.925 16.922 -12.562 1 73.62 99 GLU B C 1
ATOM 2687 O O . GLU B 1 99 ? -1.846 16.406 -11.93 1 73.62 99 GLU B O 1
ATOM 2692 N N . ASN B 1 100 ? 0.374 16.938 -12.289 1 78.56 100 ASN B N 1
ATOM 2693 C CA . ASN B 1 100 ? 0.764 16.578 -10.93 1 78.56 100 ASN B CA 1
ATOM 2694 C C . ASN B 1 100 ? 0.545 17.734 -9.961 1 78.56 100 ASN B C 1
ATOM 2696 O O . ASN B 1 100 ? 0.687 18.906 -10.328 1 78.56 100 ASN B O 1
ATOM 2700 N N . ILE B 1 101 ? 0.198 17.375 -8.812 1 80.5 101 ILE B N 1
ATOM 2701 C CA . ILE B 1 101 ? 0.04 18.359 -7.746 1 80.5 101 ILE B CA 1
ATOM 2702 C C . ILE B 1 101 ? 1.211 18.266 -6.77 1 80.5 101 ILE B C 1
ATOM 2704 O O . ILE B 1 101 ? 1.485 17.188 -6.23 1 80.5 101 ILE B O 1
ATOM 2708 N N . PHE B 1 102 ? 1.933 19.406 -6.711 1 85.12 102 PHE B N 1
ATOM 2709 C CA . PHE B 1 102 ? 3.037 19.516 -5.766 1 85.12 102 PHE B CA 1
ATOM 2710 C C . PHE B 1 102 ? 2.836 20.703 -4.836 1 85.12 102 PHE B C 1
ATOM 2712 O O . PHE B 1 102 ? 2.336 21.75 -5.258 1 85.12 102 PHE B O 1
ATOM 2719 N N . GLY B 1 103 ? 3.318 20.453 -3.572 1 87.81 103 GLY B N 1
ATOM 2720 C CA . GLY B 1 103 ? 3.281 21.594 -2.682 1 87.81 103 GLY B CA 1
ATOM 2721 C C . GLY B 1 103 ? 3.598 21.234 -1.24 1 87.81 103 GLY B C 1
ATOM 2722 O O . GLY B 1 103 ? 4.203 20.203 -0.969 1 87.81 103 GLY B O 1
ATOM 2723 N N . SER B 1 104 ? 3.357 22.234 -0.482 1 90.62 104 SER B N 1
ATOM 2724 C CA . SER B 1 104 ? 3.496 22.078 0.962 1 90.62 104 SER B CA 1
ATOM 2725 C C . SER B 1 104 ? 2.211 22.453 1.687 1 90.62 104 SER B C 1
ATOM 2727 O O . SER B 1 104 ? 1.429 23.266 1.186 1 90.62 104 SER B O 1
ATOM 2729 N N . PHE B 1 105 ? 2.066 21.812 2.781 1 90.88 105 PHE B N 1
ATOM 2730 C CA . PHE B 1 105 ? 0.892 22 3.623 1 90.88 105 PHE B CA 1
ATOM 2731 C C . PHE B 1 105 ? 1.297 22.219 5.074 1 90.88 105 PHE B C 1
ATOM 2733 O O . PHE B 1 105 ? 2.195 21.562 5.586 1 90.88 105 PHE B O 1
ATOM 2740 N N . TRP B 1 106 ? 0.684 23.25 5.66 1 92.62 106 TRP B N 1
ATOM 2741 C CA . TRP B 1 106 ? 0.795 23.469 7.098 1 92.62 106 TRP B CA 1
ATOM 2742 C C . TRP B 1 106 ? -0.583 23.547 7.746 1 92.62 106 TRP B C 1
ATOM 2744 O O . TRP B 1 106 ? -1.505 24.141 7.191 1 92.62 106 TRP B O 1
ATOM 2754 N N . ALA B 1 107 ? -0.677 22.922 8.906 1 92.5 107 ALA B N 1
ATOM 2755 C CA . ALA B 1 107 ? -1.843 23.094 9.773 1 92.5 107 ALA B CA 1
ATOM 2756 C C . ALA B 1 107 ? -1.427 23.5 11.18 1 92.5 107 ALA B C 1
ATOM 2758 O O . ALA B 1 107 ? -0.543 22.875 11.781 1 92.5 107 ALA B O 1
ATOM 2759 N N . PHE B 1 108 ? -2.041 24.547 11.602 1 93.38 108 PHE B N 1
ATOM 2760 C CA . PHE B 1 108 ? -1.789 25.047 12.945 1 93.38 108 PHE B CA 1
ATOM 2761 C C . PHE B 1 108 ? -3.084 25.125 13.75 1 93.38 108 PHE B C 1
ATOM 2763 O O . PHE B 1 108 ? -3.939 25.969 13.477 1 93.38 108 PHE B O 1
ATOM 2770 N N . SER B 1 109 ? -3.115 24.312 14.766 1 90.25 109 SER B N 1
ATOM 2771 C CA . SER B 1 109 ? -4.293 24.359 15.617 1 90.25 109 SER B CA 1
ATOM 2772 C C . SER B 1 109 ? -4.34 25.656 16.422 1 90.25 109 SER B C 1
ATOM 2774 O O . SER B 1 109 ? -5.418 26.125 16.781 1 90.25 109 SER B O 1
ATOM 2776 N N . SER B 1 110 ? -3.26 26.234 16.75 1 89.69 110 SER B N 1
ATOM 2777 C CA . SER B 1 110 ? -3.174 27.422 17.594 1 89.69 110 SER B CA 1
ATOM 2778 C C . SER B 1 110 ? -3.975 28.578 17 1 89.69 110 SER B C 1
ATOM 2780 O O . SER B 1 110 ? -4.652 29.312 17.734 1 89.69 110 SER B O 1
ATOM 2782 N N . ASN B 1 111 ? -3.906 28.719 15.688 1 90.19 111 ASN B N 1
ATOM 2783 C CA . ASN B 1 111 ? -4.652 29.797 15.047 1 90.19 111 ASN B CA 1
ATOM 2784 C C . ASN B 1 111 ? -5.758 29.25 14.141 1 90.19 111 ASN B C 1
ATOM 2786 O O . ASN B 1 111 ? -6.352 29.984 13.359 1 90.19 111 ASN B O 1
ATOM 2790 N N . LYS B 1 112 ? -5.91 27.953 14.18 1 91.38 112 LYS B N 1
ATOM 2791 C CA . LYS B 1 112 ? -6.977 27.266 13.461 1 91.38 112 LYS B CA 1
ATOM 2792 C C . LYS B 1 112 ? -6.898 27.547 11.961 1 91.38 112 LYS B C 1
ATOM 2794 O O . LYS B 1 112 ? -7.898 27.906 11.336 1 91.38 112 LYS B O 1
ATOM 2799 N N . THR B 1 113 ? -5.777 27.406 11.438 1 92.94 113 THR B N 1
ATOM 2800 C CA . THR B 1 113 ? -5.574 27.75 10.031 1 92.94 113 THR B CA 1
ATOM 2801 C C . THR B 1 113 ? -4.727 26.688 9.328 1 92.94 113 THR B C 1
ATOM 2803 O O . THR B 1 113 ? -3.742 26.203 9.891 1 92.94 113 THR B O 1
ATOM 2806 N N . GLU B 1 114 ? -5.125 26.375 8.117 1 92 114 GLU B N 1
ATOM 2807 C CA . GLU B 1 114 ? -4.34 25.594 7.18 1 92 114 GLU B CA 1
ATOM 2808 C C . GLU B 1 114 ? -3.736 26.469 6.086 1 92 114 GLU B C 1
ATOM 2810 O O . GLU B 1 114 ? -4.379 27.406 5.609 1 92 114 GLU B O 1
ATOM 2815 N N . TYR B 1 115 ? -2.541 26.141 5.711 1 92.94 115 TYR B N 1
ATOM 2816 C CA . TYR B 1 115 ? -1.861 26.812 4.609 1 92.94 115 TYR B CA 1
ATOM 2817 C C . TYR B 1 115 ? -1.477 25.828 3.518 1 92.94 115 TYR B C 1
ATOM 2819 O O . TYR B 1 115 ? -1.031 24.703 3.812 1 92.94 115 TYR B O 1
ATOM 2827 N N . TYR B 1 116 ? -1.721 26.203 2.324 1 90.31 116 TYR B N 1
ATOM 2828 C CA . TYR B 1 116 ? -1.343 25.438 1.14 1 90.31 116 TYR B CA 1
ATOM 2829 C C . TYR B 1 116 ? -0.411 26.25 0.245 1 90.31 116 TYR B C 1
ATOM 2831 O O . TYR B 1 116 ? -0.748 27.359 -0.168 1 90.31 116 TYR B O 1
ATOM 2839 N N . TYR B 1 117 ? 0.711 25.703 0.068 1 92.88 117 TYR B N 1
ATOM 2840 C CA . TYR B 1 117 ? 1.706 26.281 -0.821 1 92.88 117 TYR B CA 1
ATOM 2841 C C . TYR B 1 117 ? 1.902 25.422 -2.064 1 92.88 117 TYR B C 1
ATOM 2843 O O . TYR B 1 117 ? 2.531 24.359 -2 1 92.88 117 TYR B O 1
ATOM 2851 N N . ILE B 1 118 ? 1.284 25.859 -3.117 1 87.81 118 ILE B N 1
ATOM 2852 C CA . ILE B 1 118 ? 1.188 25.016 -4.305 1 87.81 118 ILE B CA 1
ATOM 2853 C C . ILE B 1 118 ? 1.894 25.688 -5.477 1 87.81 118 ILE B C 1
ATOM 2855 O O . ILE B 1 118 ? 1.901 26.922 -5.578 1 87.81 118 ILE B O 1
ATOM 2859 N N . VAL B 1 119 ? 2.482 24.812 -6.254 1 81.88 119 VAL B N 1
ATOM 2860 C CA . VAL B 1 119 ? 3.094 25.297 -7.488 1 81.88 119 VAL B CA 1
ATOM 2861 C C . VAL B 1 119 ? 2.137 25.078 -8.656 1 81.88 119 VAL B C 1
ATOM 2863 O O . VAL B 1 119 ? 1.58 23.984 -8.82 1 81.88 119 VAL B O 1
ATOM 2866 N N . ASP B 1 120 ? 1.799 26.109 -9.281 1 72.75 120 ASP B N 1
ATOM 2867 C CA . ASP B 1 120 ? 0.925 25.984 -10.438 1 72.75 120 ASP B CA 1
ATOM 2868 C C . ASP B 1 120 ? 1.702 25.469 -11.656 1 72.75 120 ASP B C 1
ATOM 2870 O O . ASP B 1 120 ? 2.887 25.141 -11.547 1 72.75 120 ASP B O 1
ATOM 2874 N N . ASN B 1 121 ? 0.959 25.266 -12.75 1 69.31 121 ASN B N 1
ATOM 2875 C CA . ASN B 1 121 ? 1.526 24.703 -13.969 1 69.31 121 ASN B CA 1
ATOM 2876 C C . ASN B 1 121 ? 2.609 25.609 -14.547 1 69.31 121 ASN B C 1
ATOM 2878 O O . ASN B 1 121 ? 3.467 25.156 -15.312 1 69.31 121 ASN B O 1
ATOM 2882 N N . ASP B 1 122 ? 2.576 26.844 -14.219 1 74.19 122 ASP B N 1
ATOM 2883 C CA . ASP B 1 122 ? 3.562 27.797 -14.719 1 74.19 122 ASP B CA 1
ATOM 2884 C C . ASP B 1 122 ? 4.781 27.859 -13.805 1 74.19 122 ASP B C 1
ATOM 2886 O O . ASP B 1 122 ? 5.719 28.609 -14.055 1 74.19 122 ASP B O 1
ATOM 2890 N N . GLY B 1 123 ? 4.707 27.078 -12.781 1 77.25 123 GLY B N 1
ATOM 2891 C CA . GLY B 1 123 ? 5.816 27.031 -11.844 1 77.25 123 GLY B CA 1
ATOM 2892 C C . GLY B 1 123 ? 5.746 28.109 -10.781 1 77.25 123 GLY B C 1
ATOM 2893 O O . GLY B 1 123 ? 6.707 28.328 -10.039 1 77.25 123 GLY B O 1
ATOM 2894 N N . VAL B 1 124 ? 4.641 28.859 -10.82 1 81.25 124 VAL B N 1
ATOM 2895 C CA . VAL B 1 124 ? 4.465 29.922 -9.844 1 81.25 124 VAL B CA 1
ATOM 2896 C C . VAL B 1 124 ? 3.885 29.359 -8.547 1 81.25 124 VAL B C 1
ATOM 2898 O O . VAL B 1 124 ? 2.906 28.609 -8.578 1 81.25 124 VAL B O 1
ATOM 2901 N N . TYR B 1 125 ? 4.559 29.734 -7.473 1 86.06 125 TYR B N 1
ATOM 2902 C CA . TYR B 1 125 ? 4.082 29.297 -6.168 1 86.06 125 TYR B CA 1
ATOM 2903 C C . TYR B 1 125 ? 3.023 30.25 -5.625 1 86.06 125 TYR B C 1
ATOM 2905 O O . TYR B 1 125 ? 3.203 31.469 -5.652 1 86.06 125 TYR B O 1
ATOM 2913 N N . ASN B 1 126 ? 1.938 29.703 -5.207 1 88.94 126 ASN B N 1
ATOM 2914 C CA . ASN B 1 126 ? 0.844 30.406 -4.555 1 88.94 126 ASN B CA 1
ATOM 2915 C C . ASN B 1 126 ? 0.542 29.844 -3.174 1 88.94 126 ASN B C 1
ATOM 2917 O O . ASN B 1 126 ? 0.591 28.625 -2.977 1 88.94 126 ASN B O 1
ATOM 2921 N N . CYS B 1 127 ? 0.274 30.812 -2.352 1 94.19 127 CYS B N 1
ATOM 2922 C CA . CYS B 1 127 ? -0.102 30.391 -1.003 1 94.19 127 CYS B CA 1
ATOM 2923 C C . CYS B 1 127 ? -1.588 30.641 -0.756 1 94.19 127 CYS B C 1
ATOM 2925 O O . CYS B 1 127 ? -2.096 31.734 -1.001 1 94.19 127 CYS B O 1
ATOM 2927 N N . TYR B 1 128 ? -2.219 29.609 -0.281 1 92.12 128 TYR B N 1
ATOM 2928 C CA . TYR B 1 128 ? -3.631 29.672 0.076 1 92.12 128 TYR B CA 1
ATOM 2929 C C . TYR B 1 128 ? -3.832 29.344 1.553 1 92.12 128 TYR B C 1
ATOM 2931 O O . TYR B 1 128 ? -2.984 28.703 2.176 1 92.12 128 TYR B O 1
ATOM 2939 N N . SER B 1 129 ? -4.926 29.859 2.078 1 93.19 129 SER B N 1
ATOM 2940 C CA . SER B 1 129 ? -5.289 29.516 3.447 1 93.19 129 SER B CA 1
ATOM 2941 C C . SER B 1 129 ? -6.738 29.047 3.535 1 93.19 129 SER B C 1
ATOM 2943 O O . SER B 1 129 ? -7.574 29.453 2.725 1 93.19 129 SER B O 1
ATOM 2945 N N . SER B 1 130 ? -6.957 28.188 4.477 1 91.06 130 SER B N 1
ATOM 2946 C CA . SER B 1 130 ? -8.305 27.734 4.809 1 91.06 130 SER B CA 1
ATOM 2947 C C . SER B 1 130 ? -8.484 27.625 6.32 1 91.06 130 SER B C 1
ATOM 2949 O O . SER B 1 130 ? -7.523 27.406 7.055 1 91.06 130 SER B O 1
ATOM 2951 N N . GLU B 1 131 ? -9.719 27.75 6.727 1 88.81 131 GLU B N 1
ATOM 2952 C CA . GLU B 1 131 ? -10.031 27.547 8.141 1 88.81 131 GLU B CA 1
ATOM 2953 C C . GLU B 1 131 ? -10.055 26.062 8.492 1 88.81 131 GLU B C 1
ATOM 2955 O O . GLU B 1 131 ? -10.516 25.25 7.695 1 88.81 131 GLU B O 1
ATOM 2960 N N . MET B 1 132 ? -9.5 25.797 9.703 1 84.44 132 MET B N 1
ATOM 2961 C CA . MET B 1 132 ? -9.562 24.406 10.18 1 84.44 132 MET B CA 1
ATOM 2962 C C . MET B 1 132 ? -10.305 24.328 11.508 1 84.44 132 MET B C 1
ATOM 2964 O O . MET B 1 132 ? -10.234 25.234 12.328 1 84.44 132 MET B O 1
ATOM 2968 N N . ASP B 1 133 ? -11.086 23.172 11.688 1 78.06 133 ASP B N 1
ATOM 2969 C CA . ASP B 1 133 ? -11.938 23 12.867 1 78.06 133 ASP B CA 1
ATOM 2970 C C . ASP B 1 133 ? -11.531 21.766 13.664 1 78.06 133 ASP B C 1
ATOM 2972 O O . ASP B 1 133 ? -12.32 21.25 14.453 1 78.06 133 ASP B O 1
ATOM 2976 N N . TYR B 1 134 ? -10.352 21.344 13.43 1 76.94 134 TYR B N 1
ATOM 2977 C CA . TYR B 1 134 ? -9.906 20.141 14.141 1 76.94 134 TYR B CA 1
ATOM 2978 C C . TYR B 1 134 ? -8.609 20.422 14.906 1 76.94 134 TYR B C 1
ATOM 2980 O O . TYR B 1 134 ? -7.941 21.422 14.664 1 76.94 134 TYR B O 1
ATOM 2988 N N . GLU B 1 135 ? -8.344 19.531 15.906 1 79.06 135 GLU B N 1
ATOM 2989 C CA . GLU B 1 135 ? -7.098 19.578 16.672 1 79.06 135 GLU B CA 1
ATOM 2990 C C . GLU B 1 135 ? -6.113 18.516 16.172 1 79.06 135 GLU B C 1
ATOM 2992 O O . GLU B 1 135 ? -6.52 17.469 15.695 1 79.06 135 GLU B O 1
ATOM 2997 N N . ILE B 1 136 ? -4.898 18.922 16.219 1 82.38 136 ILE B N 1
ATOM 2998 C CA . ILE B 1 136 ? -3.828 17.969 15.953 1 82.38 136 ILE B CA 1
ATOM 2999 C C . ILE B 1 136 ? -3.309 17.406 17.281 1 82.38 136 ILE B C 1
ATOM 3001 O O . ILE B 1 136 ? -2.541 18.062 17.984 1 82.38 136 ILE B O 1
ATOM 3005 N N . SER B 1 137 ? -3.83 16.219 17.609 1 76.44 137 SER B N 1
ATOM 3006 C CA . SER B 1 137 ? -3.494 15.641 18.906 1 76.44 137 SER B CA 1
ATOM 3007 C C . SER B 1 137 ? -3.104 14.172 18.766 1 76.44 137 SER B C 1
ATOM 3009 O O . SER B 1 137 ? -3.473 13.516 17.781 1 76.44 137 SER B O 1
ATOM 3011 N N . ALA B 1 138 ? -2.324 13.773 19.781 1 71.19 138 ALA B N 1
ATOM 3012 C CA . ALA B 1 138 ? -1.916 12.367 19.828 1 71.19 138 ALA B CA 1
ATOM 3013 C C . ALA B 1 138 ? -3.014 11.5 20.438 1 71.19 138 ALA B C 1
ATOM 3015 O O . ALA B 1 138 ? -2.859 10.281 20.531 1 71.19 138 ALA B O 1
ATOM 3016 N N . ASN B 1 139 ? -4.109 12.086 20.75 1 70 139 ASN B N 1
ATOM 3017 C CA . ASN B 1 139 ? -5.168 11.352 21.438 1 70 139 ASN B CA 1
ATOM 3018 C C . ASN B 1 139 ? -6.16 10.75 20.453 1 70 139 ASN B C 1
ATOM 3020 O O . ASN B 1 139 ? -7.328 11.141 20.406 1 70 139 ASN B O 1
ATOM 3024 N N . PHE B 1 140 ? -5.723 9.758 19.75 1 67.56 140 PHE B N 1
ATOM 3025 C CA . PHE B 1 140 ? -6.621 9.047 18.859 1 67.56 140 PHE B CA 1
ATOM 3026 C C . PHE B 1 140 ? -7.484 8.055 19.625 1 67.56 140 PHE B C 1
ATOM 3028 O O . PHE B 1 140 ? -7.012 7.402 20.562 1 67.56 140 PHE B O 1
ATOM 3035 N N . GLU B 1 141 ? -8.812 8.18 19.312 1 73.62 141 GLU B N 1
ATOM 3036 C CA . GLU B 1 141 ? -9.625 7.066 19.781 1 73.62 141 GLU B CA 1
ATOM 3037 C C . GLU B 1 141 ? -9.445 5.84 18.891 1 73.62 141 GLU B C 1
ATOM 3039 O O . GLU B 1 141 ? -9.688 5.902 17.688 1 73.62 141 GLU B O 1
ATOM 3044 N N . LEU B 1 142 ? -8.938 4.848 19.516 1 78.38 142 LEU B N 1
ATOM 3045 C CA . LEU B 1 142 ? -8.602 3.645 18.75 1 78.38 142 LEU B CA 1
ATOM 3046 C C . LEU B 1 142 ? -9.375 2.441 19.281 1 78.38 142 LEU B C 1
ATOM 3048 O O . LEU B 1 142 ? -9.562 2.299 20.5 1 78.38 142 LEU B O 1
ATOM 3052 N N . ASP B 1 143 ? -9.836 1.673 18.344 1 82.56 143 ASP B N 1
ATOM 3053 C CA . ASP B 1 143 ? -10.344 0.34 18.656 1 82.56 143 ASP B CA 1
ATOM 3054 C C . ASP B 1 143 ? -9.359 -0.74 18.203 1 82.56 143 ASP B C 1
ATOM 3056 O O . ASP B 1 143 ? -9.008 -0.814 17.016 1 82.56 143 ASP B O 1
ATOM 3060 N N . TYR B 1 144 ? -9 -1.471 19.188 1 85.94 144 TYR B N 1
ATOM 3061 C CA . TYR B 1 144 ? -8.141 -2.598 18.859 1 85.94 144 TYR B CA 1
ATOM 3062 C C . TYR B 1 144 ? -8.867 -3.6 17.969 1 85.94 144 TYR B C 1
ATOM 3064 O O . TYR B 1 144 ? -10.023 -3.943 18.234 1 85.94 144 TYR B O 1
ATOM 3072 N N . VAL B 1 145 ? -8.188 -4.039 16.938 1 86.62 145 VAL B N 1
ATOM 3073 C CA . VAL B 1 145 ? -8.789 -4.977 16 1 86.62 145 VAL B CA 1
ATOM 3074 C C . VAL B 1 145 ? -8.102 -6.336 16.109 1 86.62 145 VAL B C 1
ATOM 3076 O O . VAL B 1 145 ? -8.742 -7.344 16.406 1 86.62 145 VAL B O 1
ATOM 3079 N N . SER B 1 146 ? -6.77 -6.371 15.898 1 86.81 146 SER B N 1
ATOM 3080 C CA . SER B 1 146 ? -6.062 -7.648 15.859 1 86.81 146 SER B CA 1
ATOM 3081 C C . SER B 1 146 ? -4.555 -7.445 15.953 1 86.81 146 SER B C 1
ATOM 3083 O O . SER B 1 146 ? -4.062 -6.32 15.859 1 86.81 146 SER B O 1
ATOM 3085 N N . GLU B 1 147 ? -3.971 -8.617 16.266 1 87.88 147 GLU B N 1
ATOM 3086 C CA . GLU B 1 147 ? -2.539 -8.742 16.016 1 87.88 147 GLU B CA 1
ATOM 3087 C C . GLU B 1 147 ? -2.273 -9.32 14.625 1 87.88 147 GLU B C 1
ATOM 3089 O O . GLU B 1 147 ? -2.965 -10.242 14.188 1 87.88 147 GLU B O 1
ATOM 3094 N N . ASN B 1 148 ? -1.417 -8.57 13.961 1 88.38 148 ASN B N 1
ATOM 3095 C CA . ASN B 1 148 ? -0.986 -8.984 12.625 1 88.38 148 ASN B CA 1
ATOM 3096 C C . ASN B 1 148 ? 0.508 -8.75 12.422 1 88.38 148 ASN B C 1
ATOM 3098 O O . ASN B 1 148 ? 1.222 -8.406 13.367 1 88.38 148 ASN B O 1
ATOM 3102 N N . GLN B 1 149 ? 0.979 -9.125 11.25 1 88.31 149 GLN B N 1
ATOM 3103 C CA . GLN B 1 149 ? 2.357 -8.852 10.859 1 88.31 149 GLN B CA 1
ATOM 3104 C C . GLN B 1 149 ? 2.414 -8.172 9.492 1 88.31 149 GLN B C 1
ATOM 3106 O O . GLN B 1 149 ? 1.648 -8.516 8.586 1 88.31 149 GLN B O 1
ATOM 3111 N N . ILE B 1 150 ? 3.168 -7.18 9.383 1 92.12 150 ILE B N 1
ATOM 3112 C CA . ILE B 1 150 ? 3.654 -6.766 8.07 1 92.12 150 ILE B CA 1
ATOM 3113 C C . ILE B 1 150 ? 4.961 -7.488 7.754 1 92.12 150 ILE B C 1
ATOM 3115 O O . ILE B 1 150 ? 5.965 -7.305 8.445 1 92.12 150 ILE B O 1
ATOM 3119 N N . GLY B 1 151 ? 4.891 -8.234 6.715 1 90.31 151 GLY B N 1
ATOM 3120 C CA . GLY B 1 151 ? 5.961 -9.211 6.617 1 90.31 151 GLY B CA 1
ATOM 3121 C C . GLY B 1 151 ? 6.066 -10.109 7.836 1 90.31 151 GLY B C 1
ATOM 3122 O O . GLY B 1 151 ? 5.09 -10.758 8.219 1 90.31 151 GLY B O 1
ATOM 3123 N N . ALA B 1 152 ? 7.215 -10.055 8.469 1 87.69 152 ALA B N 1
ATOM 3124 C CA . ALA B 1 152 ? 7.445 -10.836 9.68 1 87.69 152 ALA B CA 1
ATOM 3125 C C . ALA B 1 152 ? 7.426 -9.938 10.914 1 87.69 152 ALA B C 1
ATOM 3127 O O . ALA B 1 152 ? 7.562 -10.422 12.047 1 87.69 152 ALA B O 1
ATOM 3128 N N . THR B 1 153 ? 7.203 -8.672 10.688 1 88.75 153 THR B N 1
ATOM 3129 C CA . THR B 1 153 ? 7.227 -7.719 11.797 1 88.75 153 THR B CA 1
ATOM 3130 C C . THR B 1 153 ? 5.91 -7.754 12.562 1 88.75 153 THR B C 1
ATOM 3132 O O . THR B 1 153 ? 4.848 -7.461 12.008 1 88.75 153 THR B O 1
ATOM 3135 N N . PRO B 1 154 ? 5.973 -8.039 13.812 1 89.62 154 PRO B N 1
ATOM 3136 C CA . PRO B 1 154 ? 4.738 -8.039 14.602 1 89.62 154 PRO B CA 1
ATOM 3137 C C . PRO B 1 154 ? 4.121 -6.648 14.727 1 89.62 154 PRO B C 1
ATOM 3139 O O . PRO B 1 154 ? 4.809 -5.695 15.094 1 89.62 154 PRO B O 1
ATOM 3142 N N . CYS B 1 155 ? 2.883 -6.574 14.406 1 91.94 155 CYS B N 1
ATOM 3143 C CA . CYS B 1 155 ? 2.156 -5.309 14.445 1 91.94 155 CYS B CA 1
ATOM 3144 C C . CYS B 1 155 ? 0.794 -5.484 15.102 1 91.94 155 CYS B C 1
ATOM 3146 O O . CYS B 1 155 ? 0.3 -6.605 15.227 1 91.94 155 CYS B O 1
ATOM 3148 N N . GLU B 1 156 ? 0.286 -4.395 15.57 1 89.25 156 GLU B N 1
ATOM 3149 C CA . GLU B 1 156 ? -1.106 -4.305 16 1 89.25 156 GLU B CA 1
ATOM 3150 C C . GLU B 1 156 ? -1.932 -3.475 15.023 1 89.25 156 GLU B C 1
ATOM 3152 O O . GLU B 1 156 ? -1.436 -2.5 14.453 1 89.25 156 GLU B O 1
ATOM 3157 N N . VAL B 1 157 ? -3.152 -3.895 14.867 1 89.25 157 VAL B N 1
ATOM 3158 C CA . VAL B 1 157 ? -4.082 -3.188 13.992 1 89.25 157 VAL B CA 1
ATOM 3159 C C . VAL B 1 157 ? -5.148 -2.486 14.828 1 89.25 157 VAL B C 1
ATOM 3161 O O . VAL B 1 157 ? -5.758 -3.098 15.711 1 89.25 157 VAL B O 1
ATOM 3164 N N . TYR B 1 158 ? -5.359 -1.203 14.508 1 86.38 158 TYR B N 1
ATOM 3165 C CA . TYR B 1 158 ? -6.383 -0.406 15.172 1 86.38 158 TYR B CA 1
ATOM 3166 C C . TYR B 1 158 ? -7.289 0.275 14.156 1 86.38 158 TYR B C 1
ATOM 3168 O O . TYR B 1 158 ? -6.824 0.75 13.117 1 86.38 158 TYR B O 1
ATOM 3176 N N . HIS B 1 159 ? -8.539 0.358 14.523 1 85.12 159 HIS B N 1
ATOM 3177 C CA . HIS B 1 159 ? -9.438 1.257 13.812 1 85.12 159 HIS B CA 1
ATOM 3178 C C . HIS B 1 159 ? -9.438 2.648 14.438 1 85.12 159 HIS B C 1
ATOM 3180 O O . HIS B 1 159 ? -9.469 2.785 15.664 1 85.12 159 HIS B O 1
ATOM 3186 N N . LEU B 1 160 ? -9.219 3.553 13.539 1 79.5 160 LEU B N 1
ATOM 3187 C CA . LEU B 1 160 ? -9.414 4.922 14.008 1 79.5 160 LEU B CA 1
ATOM 3188 C C . LEU B 1 160 ? -10.891 5.246 14.141 1 79.5 160 LEU B C 1
ATOM 3190 O O . LEU B 1 160 ? -11.664 5.047 13.203 1 79.5 160 LEU B O 1
ATOM 3194 N N . LYS B 1 161 ? -11.219 5.586 15.398 1 69.62 161 LYS B N 1
ATOM 3195 C CA . LYS B 1 161 ? -12.602 6.012 15.617 1 69.62 161 LYS B CA 1
ATOM 3196 C C . LYS B 1 161 ? -12.797 7.465 15.195 1 69.62 161 LYS B C 1
ATOM 3198 O O . LYS B 1 161 ? -12.039 8.344 15.602 1 69.62 161 LYS B O 1
ATOM 3203 N N . SER B 1 162 ? -12.922 7.715 13.891 1 58.31 162 SER B N 1
ATOM 3204 C CA . SER B 1 162 ? -13.102 9.125 13.555 1 58.31 162 SER B CA 1
ATOM 3205 C C . SER B 1 162 ? -14.57 9.508 13.547 1 58.31 162 SER B C 1
ATOM 3207 O O . SER B 1 162 ? -15.398 8.812 12.953 1 58.31 162 SER B O 1
ATOM 3209 N N . ASN B 1 163 ? -14.906 10.422 14.406 1 51.84 163 ASN B N 1
ATOM 3210 C CA . ASN B 1 163 ? -16.219 11.062 14.289 1 51.84 163 ASN B CA 1
ATOM 3211 C C . ASN B 1 163 ? -16.406 11.68 12.906 1 51.84 163 ASN B C 1
ATOM 3213 O O . ASN B 1 163 ? -17.531 12.016 12.523 1 51.84 163 ASN B O 1
ATOM 3217 N N . LEU B 1 164 ? -15.258 12.023 12.359 1 50.12 164 LEU B N 1
ATOM 3218 C CA . LEU B 1 164 ? -15.32 12.719 11.078 1 50.12 164 LEU B CA 1
ATOM 3219 C C . LEU B 1 164 ? -15.617 11.742 9.945 1 50.12 164 LEU B C 1
ATOM 3221 O O . LEU B 1 164 ? -16.031 12.148 8.859 1 50.12 164 LEU B O 1
ATOM 3225 N N . LEU B 1 165 ? -15.094 10.602 10.211 1 50.97 165 LEU B N 1
ATOM 3226 C CA . LEU B 1 165 ? -15.312 9.648 9.133 1 50.97 165 LEU B CA 1
ATOM 3227 C C . LEU B 1 165 ? -16.734 9.102 9.164 1 50.97 165 LEU B C 1
ATOM 3229 O O . LEU B 1 165 ? -17.172 8.578 10.188 1 50.97 165 LEU B O 1
ATOM 3233 N N . GLN B 1 166 ? -17.5 9.719 8.367 1 51.69 166 GLN B N 1
ATOM 3234 C CA . GLN B 1 166 ? -18.859 9.227 8.211 1 51.69 166 GLN B CA 1
ATOM 3235 C C . GLN B 1 166 ? -18.875 7.699 8.156 1 51.69 166 GLN B C 1
ATOM 3237 O O . GLN B 1 166 ? -17.859 7.066 7.859 1 51.69 166 GLN B O 1
ATOM 3242 N N . ASN B 1 167 ? -19.828 7.125 8.719 1 56.84 167 ASN B N 1
ATOM 3243 C CA . ASN B 1 167 ? -20.156 5.707 8.727 1 56.84 167 ASN B CA 1
ATOM 3244 C C . ASN B 1 167 ? -19.875 5.059 7.375 1 56.84 167 ASN B C 1
ATOM 3246 O O . ASN B 1 167 ? -20.281 3.92 7.133 1 56.84 167 ASN B O 1
ATOM 3250 N N . THR B 1 168 ? -19 5.887 6.562 1 65.44 168 THR B N 1
ATOM 3251 C CA . THR B 1 168 ? -18.844 5.32 5.227 1 65.44 168 THR B CA 1
ATOM 3252 C C . THR B 1 168 ? -17.406 4.859 4.992 1 65.44 168 THR B C 1
ATOM 3254 O O . THR B 1 168 ? -17.094 4.316 3.934 1 65.44 168 THR B O 1
ATOM 3257 N N . THR B 1 169 ? -16.547 5.102 6.09 1 72.81 169 THR B N 1
ATOM 3258 C CA . THR B 1 169 ? -15.164 4.668 5.891 1 72.81 169 THR B CA 1
ATOM 3259 C C . THR B 1 169 ? -14.617 4.012 7.152 1 72.81 169 THR B C 1
ATOM 3261 O O . THR B 1 169 ? -14.977 4.395 8.266 1 72.81 169 THR B O 1
ATOM 3264 N N . ILE B 1 170 ? -13.836 3.018 6.926 1 78.5 170 ILE B N 1
ATOM 3265 C CA . ILE B 1 170 ? -13.047 2.416 7.992 1 78.5 170 ILE B CA 1
ATOM 3266 C C . ILE B 1 170 ? -11.562 2.707 7.762 1 78.5 170 ILE B C 1
ATOM 3268 O O . ILE B 1 170 ? -11.023 2.395 6.699 1 78.5 170 ILE B O 1
ATOM 3272 N N . GLN B 1 171 ? -11.023 3.385 8.75 1 83.06 171 GLN B N 1
ATOM 3273 C CA . GLN B 1 171 ? -9.578 3.631 8.719 1 83.06 171 GLN B CA 1
ATOM 3274 C C . GLN B 1 171 ? -8.852 2.77 9.75 1 83.06 171 GLN B C 1
ATOM 3276 O O . GLN B 1 171 ? -9.203 2.771 10.93 1 83.06 171 GLN B O 1
ATOM 3281 N N . SER B 1 172 ? -7.898 2.121 9.227 1 86.69 172 SER B N 1
ATOM 3282 C CA . SER B 1 172 ? -7.074 1.276 10.086 1 86.69 172 SER B CA 1
ATOM 3283 C C . SER B 1 172 ? -5.613 1.721 10.062 1 86.69 172 SER B C 1
ATOM 3285 O O . SER B 1 172 ? -5.094 2.107 9.016 1 86.69 172 SER B O 1
ATOM 3287 N N . ILE B 1 173 ? -5.027 1.636 11.227 1 88.62 173 ILE B N 1
ATOM 3288 C CA . ILE B 1 173 ? -3.586 1.838 11.305 1 88.62 173 ILE B CA 1
ATOM 3289 C C . ILE B 1 173 ? -2.91 0.555 11.781 1 88.62 173 ILE B C 1
ATOM 3291 O O . ILE B 1 173 ? -3.471 -0.185 12.594 1 88.62 173 ILE B O 1
ATOM 3295 N N . ILE B 1 174 ? -1.796 0.32 11.25 1 90.5 174 ILE B N 1
ATOM 3296 C CA . ILE B 1 174 ? -0.947 -0.81 11.609 1 90.5 174 ILE B CA 1
ATOM 3297 C C . ILE B 1 174 ? 0.326 -0.303 12.281 1 90.5 174 ILE B C 1
ATOM 3299 O O . ILE B 1 174 ? 1.085 0.468 11.688 1 90.5 174 ILE B O 1
ATOM 3303 N N . VAL B 1 175 ? 0.524 -0.79 13.477 1 89.12 175 VAL B N 1
ATOM 3304 C CA . VAL B 1 175 ? 1.562 -0.21 14.32 1 89.12 175 VAL B CA 1
ATOM 3305 C C . VAL B 1 175 ? 2.537 -1.299 14.766 1 89.12 175 VAL B C 1
ATOM 3307 O O . VAL B 1 175 ? 2.121 -2.348 15.258 1 89.12 175 VAL B O 1
ATOM 3310 N N . ASP B 1 176 ? 3.834 -0.99 14.484 1 88.06 176 ASP B N 1
ATOM 3311 C CA . ASP B 1 176 ? 4.863 -1.817 15.109 1 88.06 176 ASP B CA 1
ATOM 3312 C C . ASP B 1 176 ? 4.902 -1.605 16.625 1 88.06 176 ASP B C 1
ATOM 3314 O O . ASP B 1 176 ? 5.348 -0.558 17.094 1 88.06 176 ASP B O 1
ATOM 3318 N N . LYS B 1 177 ? 4.605 -2.586 17.25 1 78.19 177 LYS B N 1
ATOM 3319 C CA . LYS B 1 177 ? 4.473 -2.486 18.703 1 78.19 177 LYS B CA 1
ATOM 3320 C C . LYS B 1 177 ? 5.832 -2.291 19.375 1 78.19 177 LYS B C 1
ATOM 3322 O O . LYS B 1 177 ? 5.934 -1.613 20.391 1 78.19 177 LYS B O 1
ATOM 3327 N N . SER B 1 178 ? 6.766 -2.896 18.844 1 79.12 178 SER B N 1
ATOM 3328 C CA . SER B 1 178 ? 8.086 -2.869 19.469 1 79.12 178 SER B CA 1
ATOM 3329 C C . SER B 1 178 ? 8.727 -1.488 19.344 1 79.12 178 SER B C 1
ATOM 3331 O O . SER B 1 178 ? 9.484 -1.077 20.219 1 79.12 178 SER B O 1
ATOM 3333 N N . GLN B 1 179 ? 8.352 -0.725 18.328 1 78.75 179 GLN B N 1
ATOM 3334 C CA . GLN B 1 179 ? 8.977 0.572 18.094 1 78.75 179 GLN B CA 1
ATOM 3335 C C . GLN B 1 179 ? 7.961 1.704 18.219 1 78.75 179 GLN B C 1
ATOM 3337 O O . GLN B 1 179 ? 8.32 2.879 18.125 1 78.75 179 GLN B O 1
ATOM 3342 N N . CYS B 1 180 ? 6.758 1.311 18.375 1 80.12 180 CYS B N 1
ATOM 3343 C CA . CYS B 1 180 ? 5.656 2.264 18.453 1 80.12 180 CYS B CA 1
ATOM 3344 C C . CYS B 1 180 ? 5.602 3.131 17.203 1 80.12 180 CYS B C 1
ATOM 3346 O O . CYS B 1 180 ? 5.457 4.352 17.297 1 80.12 180 CYS B O 1
ATOM 3348 N N . ALA B 1 181 ? 5.793 2.516 16.109 1 85.75 181 ALA B N 1
ATOM 3349 C CA . ALA B 1 181 ? 5.887 3.238 14.844 1 85.75 181 ALA B CA 1
ATOM 3350 C C . ALA B 1 181 ? 4.77 2.822 13.891 1 85.75 181 ALA B C 1
ATOM 3352 O O . ALA B 1 181 ? 4.434 1.641 13.797 1 85.75 181 ALA B O 1
ATOM 3353 N N . LEU B 1 182 ? 4.215 3.818 13.273 1 88.88 182 LEU B N 1
ATOM 3354 C CA . LEU B 1 182 ? 3.289 3.527 12.188 1 88.88 182 LEU B CA 1
ATOM 3355 C C . LEU B 1 182 ? 4 2.818 11.039 1 88.88 182 LEU B C 1
ATOM 3357 O O . LEU B 1 182 ? 5.062 3.262 10.594 1 88.88 182 LEU B O 1
ATOM 3361 N N . THR B 1 183 ? 3.398 1.751 10.641 1 92.81 183 THR B N 1
ATOM 3362 C CA . THR B 1 183 ? 3.998 1.009 9.539 1 92.81 183 THR B CA 1
ATOM 3363 C C . THR B 1 183 ? 3.154 1.146 8.273 1 92.81 183 THR B C 1
ATOM 3365 O O . THR B 1 183 ? 3.693 1.312 7.176 1 92.81 183 THR B O 1
ATOM 3368 N N . ALA B 1 184 ? 1.893 1.041 8.461 1 93.12 184 ALA B N 1
ATOM 3369 C CA . ALA B 1 184 ? 0.958 1.172 7.348 1 93.12 184 ALA B CA 1
ATOM 3370 C C . ALA B 1 184 ? -0.412 1.639 7.832 1 93.12 184 ALA B C 1
ATOM 3372 O O . ALA B 1 184 ? -0.699 1.602 9.031 1 93.12 184 ALA B O 1
ATOM 3373 N N . SER B 1 185 ? -1.166 2.102 6.914 1 90.44 185 SER B N 1
ATOM 3374 C CA . SER B 1 185 ? -2.574 2.393 7.16 1 90.44 185 SER B CA 1
ATOM 3375 C C . SER B 1 185 ? -3.436 2 5.965 1 90.44 185 SER B C 1
ATOM 3377 O O . SER B 1 185 ? -2.959 1.983 4.828 1 90.44 185 SER B O 1
ATOM 3379 N N . ILE B 1 186 ? -4.641 1.654 6.301 1 89.38 186 ILE B N 1
ATOM 3380 C CA . ILE B 1 186 ? -5.605 1.237 5.293 1 89.38 186 ILE B CA 1
ATOM 3381 C C . ILE B 1 186 ? -6.91 2.01 5.477 1 89.38 186 ILE B C 1
ATOM 3383 O O . ILE B 1 186 ? -7.441 2.084 6.59 1 89.38 186 ILE B O 1
ATOM 3387 N N . LEU B 1 187 ? -7.316 2.584 4.406 1 85.62 187 LEU B N 1
ATOM 3388 C CA . LEU B 1 187 ? -8.633 3.203 4.363 1 85.62 187 LEU B CA 1
ATOM 3389 C C . LEU B 1 187 ? -9.562 2.436 3.43 1 85.62 187 LEU B C 1
ATOM 3391 O O . LEU B 1 187 ? -9.25 2.236 2.254 1 85.62 187 LEU B O 1
ATOM 3395 N N . THR B 1 188 ? -10.664 2.002 3.979 1 83.56 188 THR B N 1
ATOM 3396 C CA . THR B 1 188 ? -11.656 1.288 3.186 1 83.56 188 THR B CA 1
ATOM 3397 C C . THR B 1 188 ? -12.992 2.027 3.197 1 83.56 188 THR B C 1
ATOM 3399 O O . THR B 1 188 ? -13.469 2.432 4.258 1 83.56 188 THR B O 1
ATOM 3402 N N . MET B 1 189 ? -13.469 2.174 1.978 1 76.62 189 MET B N 1
ATOM 3403 C CA . MET B 1 189 ? -14.805 2.748 1.87 1 76.62 189 MET B CA 1
ATOM 3404 C C . MET B 1 189 ? -15.875 1.68 2.082 1 76.62 189 MET B C 1
ATOM 3406 O O . MET B 1 189 ? -15.766 0.571 1.554 1 76.62 189 MET B O 1
ATOM 3410 N N . VAL B 1 190 ? -16.797 1.829 3.029 1 59.69 190 VAL B N 1
ATOM 3411 C CA . VAL B 1 190 ? -17.812 0.841 3.379 1 59.69 190 VAL B CA 1
ATOM 3412 C C . VAL B 1 190 ? -19.047 1.041 2.508 1 59.69 190 VAL B C 1
ATOM 3414 O O . VAL B 1 190 ? -19.891 0.147 2.402 1 59.69 190 VAL B O 1
ATOM 3417 N N . SER B 1 191 ? -19.141 2.061 1.732 1 59.66 191 SER B N 1
ATOM 3418 C CA . SER B 1 191 ? -20.344 2.146 0.915 1 59.66 191 SER B CA 1
ATOM 3419 C C . SER B 1 191 ? -20.328 1.097 -0.191 1 59.66 191 SER B C 1
ATOM 3421 O O . SER B 1 191 ? -19.344 0.957 -0.917 1 59.66 191 SER B O 1
ATOM 3423 N N . PRO B 1 192 ? -21.344 0.238 -0.084 1 50.5 192 PRO B N 1
ATOM 3424 C CA . PRO B 1 192 ? -21.484 -0.871 -1.03 1 50.5 192 PRO B CA 1
ATOM 3425 C C . PRO B 1 192 ? -21.359 -0.424 -2.484 1 50.5 192 PRO B C 1
ATOM 3427 O O . PRO B 1 192 ? -20.938 -1.207 -3.342 1 50.5 192 PRO B O 1
ATOM 3430 N N . ALA B 1 193 ? -21.906 0.838 -2.734 1 53.94 193 ALA B N 1
ATOM 3431 C CA . ALA B 1 193 ? -22 1.208 -4.145 1 53.94 193 ALA B CA 1
ATOM 3432 C C . ALA B 1 193 ? -20.625 1.558 -4.711 1 53.94 193 ALA B C 1
ATOM 3434 O O . ALA B 1 193 ? -20.422 1.522 -5.926 1 53.94 193 ALA B O 1
ATOM 3435 N N . SER B 1 194 ? -19.688 1.811 -3.787 1 61.94 194 SER B N 1
ATOM 3436 C CA . SER B 1 194 ? -18.391 2.189 -4.355 1 61.94 194 SER B CA 1
ATOM 3437 C C . SER B 1 194 ? -17.25 1.688 -3.492 1 61.94 194 SER B C 1
ATOM 3439 O O . SER B 1 194 ? -16.953 2.256 -2.436 1 61.94 194 SER B O 1
ATOM 3441 N N . THR B 1 195 ? -16.719 0.499 -3.9 1 73.44 195 THR B N 1
ATOM 3442 C CA . THR B 1 195 ? -15.539 -0.03 -3.225 1 73.44 195 THR B CA 1
ATOM 3443 C C . THR B 1 195 ? -14.32 0.852 -3.488 1 73.44 195 THR B C 1
ATOM 3445 O O . THR B 1 195 ? -14.062 1.233 -4.633 1 73.44 195 THR B O 1
ATOM 3448 N N . GLY B 1 196 ? -13.773 1.432 -2.406 1 80.88 196 GLY B N 1
ATOM 3449 C CA . GLY B 1 196 ? -12.531 2.182 -2.469 1 80.88 196 GLY B CA 1
ATOM 3450 C C . GLY B 1 196 ? -11.555 1.812 -1.365 1 80.88 196 GLY B C 1
ATOM 3451 O O . GLY B 1 196 ? -11.969 1.491 -0.248 1 80.88 196 GLY B O 1
ATOM 3452 N N . VAL B 1 197 ? -10.352 1.703 -1.763 1 86.75 197 VAL B N 1
ATOM 3453 C CA . VAL B 1 197 ? -9.312 1.355 -0.793 1 86.75 197 VAL B CA 1
ATOM 3454 C C . VAL B 1 197 ? -8.086 2.229 -1.016 1 86.75 197 VAL B C 1
ATOM 3456 O O . VAL B 1 197 ? -7.688 2.475 -2.158 1 86.75 197 VAL B O 1
ATOM 3459 N N . THR B 1 198 ? -7.566 2.711 0.048 1 88.81 198 THR B N 1
ATOM 3460 C CA . THR B 1 198 ? -6.254 3.342 0.046 1 88.81 198 THR B CA 1
ATOM 3461 C C . THR B 1 198 ? -5.281 2.568 0.931 1 88.81 198 THR B C 1
ATOM 3463 O O . THR B 1 198 ? -5.621 2.189 2.053 1 88.81 198 THR B O 1
ATOM 3466 N N . LEU B 1 199 ? -4.16 2.277 0.381 1 92.44 199 LEU B N 1
ATOM 3467 C CA . LEU B 1 199 ? -3.049 1.711 1.134 1 92.44 199 LEU B CA 1
ATOM 3468 C C . LEU B 1 199 ? -1.903 2.711 1.248 1 92.44 199 LEU B C 1
ATOM 3470 O O . LEU B 1 199 ? -1.487 3.303 0.249 1 92.44 199 LEU B O 1
ATOM 3474 N N . VAL B 1 200 ? -1.445 2.936 2.48 1 92.5 200 VAL B N 1
ATOM 3475 C CA . VAL B 1 200 ? -0.346 3.857 2.742 1 92.5 200 VAL B CA 1
ATOM 3476 C C . VAL B 1 200 ? 0.75 3.145 3.531 1 92.5 200 VAL B C 1
ATOM 3478 O O . VAL B 1 200 ? 0.478 2.518 4.555 1 92.5 200 VAL B O 1
ATOM 3481 N N . ASN B 1 201 ? 1.955 3.264 3.1 1 94.12 201 ASN B N 1
ATOM 3482 C CA . ASN B 1 201 ? 3.115 2.832 3.871 1 94.12 201 ASN B CA 1
ATOM 3483 C C . ASN B 1 201 ? 3.873 4.02 4.457 1 94.12 201 ASN B C 1
ATOM 3485 O O . ASN B 1 201 ? 4.027 5.047 3.795 1 94.12 201 ASN B O 1
ATOM 3489 N N . TYR B 1 202 ? 4.312 3.816 5.637 1 92.75 202 TYR B N 1
ATOM 3490 C CA . TYR B 1 202 ? 5.148 4.797 6.32 1 92.75 202 TYR B CA 1
ATOM 3491 C C . TYR B 1 202 ? 6.609 4.367 6.312 1 92.75 202 TYR B C 1
ATOM 3493 O O . TYR B 1 202 ? 6.93 3.217 6.621 1 92.75 202 TYR B O 1
ATOM 3501 N N . PHE B 1 203 ? 7.414 5.316 5.938 1 91.94 203 PHE B N 1
ATOM 3502 C CA . PHE B 1 203 ? 8.836 5.031 5.797 1 91.94 203 PHE B CA 1
ATOM 3503 C C . PHE B 1 203 ? 9.664 5.945 6.691 1 91.94 203 PHE B C 1
ATOM 3505 O O . PHE B 1 203 ? 9.312 7.105 6.898 1 91.94 203 PHE B O 1
ATOM 3512 N N . ASN B 1 204 ? 10.773 5.402 7.168 1 91.5 204 ASN B N 1
ATOM 3513 C CA . ASN B 1 204 ? 11.773 6.184 7.895 1 91.5 204 ASN B CA 1
ATOM 3514 C C . ASN B 1 204 ? 11.148 6.949 9.055 1 91.5 204 ASN B C 1
ATOM 3516 O O . ASN B 1 204 ? 11.336 8.156 9.188 1 91.5 204 ASN B O 1
ATOM 3520 N N . TYR B 1 205 ? 10.523 6.203 9.812 1 89.62 205 TYR B N 1
ATOM 3521 C CA . TYR B 1 205 ? 9.836 6.785 10.961 1 89.62 205 TYR B CA 1
ATOM 3522 C C . TYR B 1 205 ? 10.836 7.336 11.969 1 89.62 205 TYR B C 1
ATOM 3524 O O . TYR B 1 205 ? 11.781 6.641 12.359 1 89.62 205 TYR B O 1
ATOM 3532 N N . ASN B 1 206 ? 10.625 8.562 12.289 1 89.75 206 ASN B N 1
ATOM 3533 C CA . ASN B 1 206 ? 11.359 9.25 13.344 1 89.75 206 ASN B CA 1
ATOM 3534 C C . ASN B 1 206 ? 10.422 9.797 14.414 1 89.75 206 ASN B C 1
ATOM 3536 O O . ASN B 1 206 ? 9.562 10.633 14.133 1 89.75 206 ASN B O 1
ATOM 3540 N N . PRO B 1 207 ? 10.586 9.328 15.68 1 88.06 207 PRO B N 1
ATOM 3541 C CA . PRO B 1 207 ? 9.641 9.688 16.734 1 88.06 207 PRO B CA 1
ATOM 3542 C C . PRO B 1 207 ? 9.875 11.086 17.297 1 88.06 207 PRO B C 1
ATOM 3544 O O . PRO B 1 207 ? 9.781 11.297 18.5 1 88.06 207 PRO B O 1
ATOM 3547 N N . SER B 1 208 ? 10.297 12 16.453 1 89 208 SER B N 1
ATOM 3548 C CA . SER B 1 208 ? 10.461 13.398 16.859 1 89 208 SER B CA 1
ATOM 3549 C C . SER B 1 208 ? 10.109 14.336 15.711 1 89 208 SER B C 1
ATOM 3551 O O . SER B 1 208 ? 10.312 14 14.539 1 89 208 SER B O 1
ATOM 3553 N N . SER B 1 209 ? 9.664 15.461 16.141 1 92.19 209 SER B N 1
ATOM 3554 C CA . SER B 1 209 ? 9.391 16.516 15.172 1 92.19 209 SER B CA 1
ATOM 3555 C C . SER B 1 209 ? 10.617 17.391 14.945 1 92.19 209 SER B C 1
ATOM 3557 O O . SER B 1 209 ? 11.586 17.328 15.711 1 92.19 209 SER B O 1
ATOM 3559 N N . ASN B 1 210 ? 10.57 18.156 13.828 1 94.56 210 ASN B N 1
ATOM 3560 C CA . ASN B 1 210 ? 11.594 19.141 13.492 1 94.56 210 ASN B CA 1
ATOM 3561 C C . ASN B 1 210 ? 11.008 20.547 13.391 1 94.56 210 ASN B C 1
ATOM 3563 O O . ASN B 1 210 ? 10.359 20.875 12.398 1 94.56 210 ASN B O 1
ATOM 3567 N N . PRO B 1 211 ? 11.359 21.391 14.336 1 93.69 211 PRO B N 1
ATOM 3568 C CA . PRO B 1 211 ? 10.727 22.719 14.391 1 93.69 211 PRO B CA 1
ATOM 3569 C C . PRO B 1 211 ? 10.953 23.531 13.125 1 93.69 211 PRO B C 1
ATOM 3571 O O . PRO B 1 211 ? 10.141 24.391 12.781 1 93.69 211 PRO B O 1
ATOM 3574 N N . ILE B 1 212 ? 11.977 23.266 12.352 1 94.12 212 ILE B N 1
ATOM 3575 C CA . ILE B 1 212 ? 12.312 24.062 11.172 1 94.12 212 ILE B CA 1
ATOM 3576 C C . ILE B 1 212 ? 11.258 23.875 10.094 1 94.12 212 ILE B C 1
ATOM 3578 O O . ILE B 1 212 ? 11.07 24.734 9.227 1 94.12 212 ILE B O 1
ATOM 3582 N N . ASN B 1 213 ? 10.547 22.828 10.094 1 95.69 213 ASN B N 1
ATOM 3583 C CA . ASN B 1 213 ? 9.562 22.5 9.055 1 95.69 213 ASN B CA 1
ATOM 3584 C C . ASN B 1 213 ? 8.32 23.375 9.172 1 95.69 213 ASN B C 1
ATOM 3586 O O . ASN B 1 213 ? 7.504 23.438 8.25 1 95.69 213 ASN B O 1
ATOM 3590 N N . TYR B 1 214 ? 8.203 24.109 10.258 1 96.19 214 TYR B N 1
ATOM 3591 C CA . TYR B 1 214 ? 6.953 24.812 10.5 1 96.19 214 TYR B CA 1
ATOM 3592 C C . TYR B 1 214 ? 7.098 26.297 10.195 1 96.19 214 TYR B C 1
ATOM 3594 O O . TYR B 1 214 ? 6.184 27.078 10.453 1 96.19 214 TYR B O 1
ATOM 3602 N N . GLU B 1 215 ? 8.164 26.641 9.625 1 95.25 215 GLU B N 1
ATOM 3603 C CA . GLU B 1 215 ? 8.336 28.016 9.125 1 95.25 215 GLU B CA 1
ATOM 3604 C C . GLU B 1 215 ? 7.645 28.188 7.777 1 95.25 215 GLU B C 1
ATOM 3606 O O . GLU B 1 215 ? 7.941 27.469 6.82 1 95.25 215 GLU B O 1
ATOM 3611 N N . LEU B 1 216 ? 6.777 29.141 7.781 1 95.81 216 LEU B N 1
ATOM 3612 C CA . LEU B 1 216 ? 6.055 29.391 6.543 1 95.81 216 LEU B CA 1
ATOM 3613 C C . LEU B 1 216 ? 6.91 30.203 5.57 1 95.81 216 LEU B C 1
ATOM 3615 O O . LEU B 1 216 ? 7.664 31.078 5.984 1 95.81 216 LEU B O 1
ATOM 3619 N N . PRO B 1 217 ? 6.754 29.922 4.352 1 93.81 217 PRO B N 1
ATOM 3620 C CA . PRO B 1 217 ? 7.395 30.797 3.365 1 93.81 217 PRO B CA 1
ATOM 3621 C C . PRO B 1 217 ? 6.852 32.219 3.4 1 93.81 217 PRO B C 1
ATOM 3623 O O . PRO B 1 217 ? 5.727 32.438 3.85 1 93.81 217 PRO B O 1
ATOM 3626 N N . VAL B 1 218 ? 7.609 33.094 2.828 1 92.12 218 VAL B N 1
ATOM 3627 C CA . VAL B 1 218 ? 7.293 34.5 2.877 1 92.12 218 VAL B CA 1
ATOM 3628 C C . VAL B 1 218 ? 5.996 34.781 2.113 1 92.12 218 VAL B C 1
ATOM 3630 O O . VAL B 1 218 ? 5.215 35.656 2.49 1 92.12 218 VAL B O 1
ATOM 3633 N N . GLU B 1 219 ? 5.707 34 1.063 1 88.62 219 GLU B N 1
ATOM 3634 C CA . GLU B 1 219 ? 4.512 34.156 0.24 1 88.62 219 GLU B CA 1
ATOM 3635 C C . GLU B 1 219 ? 3.244 33.906 1.057 1 88.62 219 GLU B C 1
ATOM 3637 O O . GLU B 1 219 ? 2.16 34.344 0.681 1 88.62 219 GLU B O 1
ATOM 3642 N N . CYS B 1 220 ? 3.424 33.281 2.135 1 94.81 220 CYS B N 1
ATOM 3643 C CA . CYS B 1 220 ? 2.256 32.969 2.941 1 94.81 220 CYS B CA 1
ATOM 3644 C C . CYS B 1 220 ? 1.96 34.062 3.959 1 94.81 220 CYS B C 1
ATOM 3646 O O . CYS B 1 220 ? 1.066 33.906 4.797 1 94.81 220 CYS B O 1
ATOM 3648 N N . GLY B 1 221 ? 2.635 35.094 3.902 1 92.31 221 GLY B N 1
ATOM 3649 C CA . GLY B 1 221 ? 2.322 36.25 4.727 1 92.31 221 GLY B CA 1
ATOM 3650 C C . GLY B 1 221 ? 0.987 36.875 4.383 1 92.31 221 GLY B C 1
ATOM 3651 O O . GLY B 1 221 ? 0.367 37.531 5.227 1 92.31 221 GLY B O 1
ATOM 3652 N N . ASN B 1 222 ? 0.576 36.75 3.117 1 92.69 222 ASN B N 1
ATOM 3653 C CA . ASN B 1 222 ? -0.732 37.188 2.643 1 92.69 222 ASN B CA 1
ATOM 3654 C C . ASN B 1 222 ? -1.415 36.094 1.808 1 92.69 222 ASN B C 1
ATOM 3656 O O . ASN B 1 222 ? -1.636 36.281 0.609 1 92.69 222 ASN B O 1
ATOM 3660 N N . PRO B 1 223 ? -1.81 35.062 2.416 1 94.38 223 PRO B N 1
ATOM 3661 C CA . PRO B 1 223 ? -2.395 33.969 1.652 1 94.38 223 PRO B CA 1
ATOM 3662 C C . PRO B 1 223 ? -3.773 34.281 1.093 1 94.38 223 PRO B C 1
ATOM 3664 O O . PRO B 1 223 ? -4.512 35.094 1.687 1 94.38 223 PRO B O 1
ATOM 3667 N N . VAL B 1 224 ? -4.109 33.719 -0.04 1 92.56 224 VAL B N 1
ATOM 3668 C CA . VAL B 1 224 ? -5.449 33.844 -0.609 1 92.56 224 VAL B CA 1
ATOM 3669 C C . VAL B 1 224 ? -6.391 32.844 0.092 1 92.56 224 VAL B C 1
ATOM 3671 O O . VAL B 1 224 ? -6.152 31.641 0.087 1 92.56 224 VAL B O 1
ATOM 3674 N N . PRO B 1 225 ? -7.426 33.312 0.653 1 92.38 225 PRO B N 1
ATOM 3675 C CA . PRO B 1 225 ? -8.352 32.406 1.324 1 92.38 225 PRO B CA 1
ATOM 3676 C C . PRO B 1 225 ? -9.133 31.531 0.344 1 92.38 225 PRO B C 1
ATOM 3678 O O . PRO B 1 225 ? -9.586 32 -0.696 1 92.38 225 PRO B O 1
ATOM 3681 N N . ILE B 1 226 ? -9.203 30.25 0.701 1 86.88 226 ILE B N 1
ATOM 3682 C CA . ILE B 1 226 ? -10.008 29.328 -0.072 1 86.88 226 ILE B CA 1
ATOM 3683 C C . ILE B 1 226 ? -10.977 28.594 0.855 1 86.88 226 ILE B C 1
ATOM 3685 O O . ILE B 1 226 ? -10.695 28.422 2.045 1 86.88 226 ILE B O 1
ATOM 3689 N N . ASN B 1 227 ? -12.125 28.109 0.224 1 76.12 227 ASN B N 1
ATOM 3690 C CA . ASN B 1 227 ? -13.148 27.469 1.039 1 76.12 227 ASN B CA 1
ATOM 3691 C C . ASN B 1 227 ? -13.156 25.953 0.837 1 76.12 227 ASN B C 1
ATOM 3693 O O . ASN B 1 227 ? -13.742 25.219 1.637 1 76.12 227 ASN B O 1
ATOM 3697 N N . GLN B 1 228 ? -12.641 25.531 -0.231 1 64.88 228 GLN B N 1
ATOM 3698 C CA . GLN B 1 228 ? -12.688 24.094 -0.507 1 64.88 228 GLN B CA 1
ATOM 3699 C C . GLN B 1 228 ? -11.305 23.562 -0.871 1 64.88 228 GLN B C 1
ATOM 3701 O O . GLN B 1 228 ? -10.586 24.172 -1.673 1 64.88 228 GLN B O 1
ATOM 3706 N N . VAL B 1 229 ? -11.008 22.562 -0.028 1 62.44 229 VAL B N 1
ATOM 3707 C CA . VAL B 1 229 ? -9.711 21.969 -0.308 1 62.44 229 VAL B CA 1
ATOM 3708 C C . VAL B 1 229 ? -9.852 20.453 -0.434 1 62.44 229 VAL B C 1
ATOM 3710 O O . VAL B 1 229 ? -10.633 19.828 0.295 1 62.44 229 VAL B O 1
ATOM 3713 N N . ILE B 1 230 ? -9.211 19.953 -1.477 1 58.59 230 ILE B N 1
ATOM 3714 C CA . ILE B 1 230 ? -9.039 18.516 -1.543 1 58.59 230 ILE B CA 1
ATOM 3715 C C . ILE B 1 230 ? -7.812 18.094 -0.735 1 58.59 230 ILE B C 1
ATOM 3717 O O . ILE B 1 230 ? -6.715 18.609 -0.956 1 58.59 230 ILE B O 1
ATOM 3721 N N . ARG B 1 231 ? -8.07 17.344 0.368 1 58.06 231 ARG B N 1
ATOM 3722 C CA . ARG B 1 231 ? -6.977 16.906 1.227 1 58.06 231 ARG B CA 1
ATOM 3723 C C . ARG B 1 231 ? -6.609 15.445 0.954 1 58.06 231 ARG B C 1
ATOM 3725 O O . ARG B 1 231 ? -7.48 14.641 0.625 1 58.06 231 ARG B O 1
ATOM 3732 N N . PRO B 1 232 ? -5.242 15.273 1.007 1 56.56 232 PRO B N 1
ATOM 3733 C CA . PRO B 1 232 ? -4.887 13.852 1.003 1 56.56 232 PRO B CA 1
ATOM 3734 C C . PRO B 1 232 ? -5.531 13.078 2.148 1 56.56 232 PRO B C 1
ATOM 3736 O O . PRO B 1 232 ? -5.715 13.625 3.24 1 56.56 232 PRO B O 1
ATOM 3739 N N . ARG B 1 233 ? -5.832 11.836 1.922 1 58.78 233 ARG B N 1
ATOM 3740 C CA . ARG B 1 233 ? -6.508 11.008 2.92 1 58.78 233 ARG B CA 1
ATOM 3741 C C . ARG B 1 233 ? -5.562 10.648 4.062 1 58.78 233 ARG B C 1
ATOM 3743 O O . ARG B 1 233 ? -5.996 10.477 5.203 1 58.78 233 ARG B O 1
ATOM 3750 N N . SER B 1 234 ? -4.293 10.57 3.656 1 56.34 234 SER B N 1
ATOM 3751 C CA . SER B 1 234 ? -3.312 10.219 4.684 1 56.34 234 SER B CA 1
ATOM 3752 C C . SER B 1 234 ? -3.338 11.227 5.828 1 56.34 234 SER B C 1
ATOM 3754 O O . SER B 1 234 ? -3.033 10.883 6.973 1 56.34 234 SER B O 1
ATOM 3756 N N . LEU B 1 235 ? -3.736 12.383 5.5 1 57.84 235 LEU B N 1
ATOM 3757 C CA . LEU B 1 235 ? -3.74 13.43 6.516 1 57.84 235 LEU B CA 1
ATOM 3758 C C . LEU B 1 235 ? -4.938 13.281 7.449 1 57.84 235 LEU B C 1
ATOM 3760 O O . LEU B 1 235 ? -4.945 13.828 8.555 1 57.84 235 LEU B O 1
ATOM 3764 N N . ASN B 1 236 ? -5.805 12.477 7.027 1 60.59 236 ASN B N 1
ATOM 3765 C CA . ASN B 1 236 ? -6.996 12.305 7.848 1 60.59 236 ASN B CA 1
ATOM 3766 C C . ASN B 1 236 ? -6.684 11.539 9.133 1 60.59 236 ASN B C 1
ATOM 3768 O O . ASN B 1 236 ? -7.402 11.672 10.125 1 60.59 236 ASN B O 1
ATOM 3772 N N . LEU B 1 237 ? -5.652 10.836 9.047 1 59.81 237 LEU B N 1
ATOM 3773 C CA . LEU B 1 237 ? -5.25 10.086 10.227 1 59.81 237 LEU B CA 1
ATOM 3774 C C . LEU B 1 237 ? -5.016 11.016 11.414 1 59.81 237 LEU B C 1
ATOM 3776 O O . LEU B 1 237 ? -5.191 10.617 12.562 1 59.81 237 LEU B O 1
ATOM 3780 N N . PHE B 1 238 ? -4.695 12.219 11.062 1 56.62 238 PHE B N 1
ATOM 3781 C CA . PHE B 1 238 ? -4.219 13.086 12.133 1 56.62 238 PHE B CA 1
ATOM 3782 C C . PHE B 1 238 ? -5.266 14.133 12.492 1 56.62 238 PHE B C 1
ATOM 3784 O O . PHE B 1 238 ? -5.008 15.023 13.305 1 56.62 238 PHE B O 1
ATOM 3791 N N . LYS B 1 239 ? -6.359 14.008 11.836 1 58.72 239 LYS B N 1
ATOM 3792 C CA . LYS B 1 239 ? -7.434 14.961 12.102 1 58.72 239 LYS B CA 1
ATOM 3793 C C . LYS B 1 239 ? -8.383 14.438 13.172 1 58.72 239 LYS B C 1
ATOM 3795 O O . LYS B 1 239 ? -8.883 13.312 13.078 1 58.72 239 LYS B O 1
ATOM 3800 N N . GLN B 1 240 ? -8.188 15.031 14.406 1 45.31 240 GLN B N 1
ATOM 3801 C CA . GLN B 1 240 ? -9.156 14.703 15.445 1 45.31 240 GLN B CA 1
ATOM 3802 C C . GLN B 1 240 ? -10.203 15.805 15.586 1 45.31 240 GLN B C 1
ATOM 3804 O O . GLN B 1 240 ? -9.906 16.984 15.391 1 45.31 240 GLN B O 1
ATOM 3809 N N . HIS B 1 241 ? -11.625 15.164 15.633 1 46.78 241 HIS B N 1
ATOM 3810 C CA . HIS B 1 241 ? -12.664 16.109 16.047 1 46.78 241 HIS B CA 1
ATOM 3811 C C . HIS B 1 241 ? -12.719 16.234 17.562 1 46.78 241 HIS B C 1
ATOM 3813 O O . HIS B 1 241 ? -12.406 15.273 18.281 1 46.78 241 HIS B O 1
#

Organism: Dictyostelium discoideum (NCBI:txid44689)

Radius of gyration: 23.59 Å; Cα contacts (8 Å, |Δi|>4): 1129; chains: 2; bounding box: 74×70×73 Å

Nearest PDB structures (foldseek):
  8k7v-assembly1_A  TM=1.948E-01  e=9.317E-02  Blautia pseudococcoides
  2xn0-assembly1_A  TM=2.592E-01  e=3.846E+00  Lactobac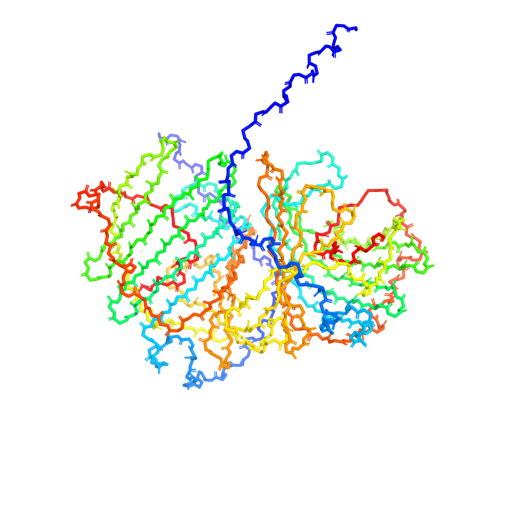illus acidophilus NCFM
  1lsh-assembly1_A  TM=1.907E-01  e=1.113E+00  Ichthyomyzon unicuspis
  2vqi-assembly1_A-2  TM=2.015E-01  e=6.247E+00  Escherichia coli
  8k7v-assembly1_A  TM=1.973E-01  e=1.146E-01  Blautia pseudococcoides

Secondary structure (DSSP, 8-state):
-TTSGGGS-TT---------S---S-----------TTT-TTS---EEEEEEEEEEEEEE--SSSPPPEEEEEEEEEEEETTTTEEEEEEEEEETT--S-EEEEEEEETTTTEEEEEEE-TTS-EEEEEEE---B--S---EEEEEEEEETTEEEEEEEE--SSS-TTEEEEEEEETTTTEEEEEEEEE--TTS--EEEEEEEEEESS--GGGGPPPGGGGSPEE-S-----GGGGGG-B-/-TTSSTTS-TT---------S---S-----------TTT-TTS---EEEEEEEEEEEEEE--SSS---EEEEEEEEEEEETTTTEEEEEEEEEETT--S-EEEEEEEETTTTEEEEEEE-TTS-EEEEEEE---B--S---EEEEEEEEETTEEEEEEEE--SSS-TTEEEEEEEETTTTEEEEEEEEE--TT---EEEEEEEEEESS--GGGGPPPGGGGSPEE-S-----GGGGGG-B-